Protein AF-A0A8H9W8J0-F1 (afdb_monomer_lite)

Foldseek 3Di:
DVVVVVVVVVVVVVVVVVVPCPPVNVVVVVVVVVVVVVVVVVVVVVVVVVVVVVVVVVVVVVVVVVVVVVVVVVVVVVVVVVVVVVVVVVVVVVVVVVVVVVVVCVVVVVVVVVVVVVVVVVVVVVVVVVVVVVVCVVDDDDPVVPVVVVVVVVVVVVVVVVVVVVVVVVVVVVVVVVVVVVVVVVVVVVVVVVVVVVVVVVVVVVVVVVVVVVVVVVVVVVVVVVVVVVVVVVVVVVVDDDDDPDDDPVVVVVVVVVVVVVVVQVQLLVLLCVVQVNPPQWFKDQAAPPDFQVLLQVQLVVPPCQSVVQCVQFVNPDRVPDDGRDIGIHGRDGWAFADFAPGFQALVFFAAFFQDDDPNDTQLETKGFHQFTFTWGGTWAFFQADDDQKTWGDHGQQKIKIKHQFPFADDHGGHTHHRGHGGGTHHRMITIWIDHNNHTDYPVSSFWAWPFKAKEAEDELVPLPDDPPDPCRQAAPLRDRADAQAEKAAACVSPPFQWKKAWCVCCRPSSNRIYGHHHHDPPHYDRYMYGYHHDPVVSVVCGIDMTIMITGDD

Secondary structure (DSSP, 8-state):
-HHHHHHHHHHHHHHHHHTTS-HHHHHHHHHHHHHHHHHHHHHHHHHHHHHHHHHHHHHHHHHHHHHHHHHHHHHHHHHHHHHHHHHHHHHHHHHHHHHHHHHHHHHHHHHHHHHHHHHHHHHHHHHHHHHHHHHHTTSS-STHHHHHHHHHHHHHHHHHHHHHHHHHHHHHHHHHHHHHHHHHHHHHHHHHHHHHHHHHHHHHHHHHHHHHHHHHHHHHHHHHHHHHHHHHHHHHHTT--S----SSHHHHHHHHHHHHHHHHHHHHHHHHHHHTT--SSEEEEE--TT--HHHHHHHTT--TTHHHHHHHHHT-S-GGG--TT-EEEEE-S---PPPSBSSS--TTTEEE-TT-EETTEE-SEEEEE-TT-EEE-SS-EEEEEEETTEEEEEEETTEEEEEEEEEEE---TT-EE-TT-EEEEEEEEEEEEEEETTEEE-GGGGTEEEEEEEEEEEE-TTTS---TTSTTTT--TTSSPP-TTTEEEE-TTTS-TT-EEE-GGGTTSTTTTEEEEEE--TT--SSEEEEE-S-HHHHHHH-EEEEEEEEE--

Sequence (554 aa):
MAGIKKILMFSLILIFLAACVSPELEEKLNNLENQIRQLNTQIDSIEKKMLDLENKMKAQESSQEELEALKRDVRYLKEDLSSLQEEFSSKMSDLENSYYSISMKLPAVEKAASIFSEIEDMKSKISELERKVSIVSLGSSPEVSEDLKHILLDLEERVSTLEKNVSVVDRIEERLESTEKLLSKVALRVLSQSEAETKVVNVSNDELESRISDIEKKLSYLETNQKALEQIVQNLKDQMPSSYANTDFESYSQQLKKYLDEFRRLVRSYEIARILGIEEGYVFVRVERGDTLAKISDAFNLGPDGVEKIMKLNGIDDPRKLIAGRIIKVPVTNLSASFPVGEKPDPKVIVSGFGLKTDGTFSTGVEVESDGQKVKAALPGRVKSVSSGTVVVYHGNDVETVYRNLAVVSVNAGDWVSAGDTIGYGGKNVVFELYVEGEPKDPMLLFFSNMGEFEISFYTEWEDGKLPEHPAFRLTKSGKIPEDWKTAAADTTIFPLGSVLYIPELRDTPSGGVFVVEDIGGVITGRKIDIYLDSIREALQNRKIVSRVFVWRD

Radius of gyration: 41.24 Å; chains: 1; bounding box: 67×149×127 Å

pLDDT: mean 70.35, std 18.91, range [39.41, 98.69]

Structure (mmCIF, N/CA/C/O backbone):
data_AF-A0A8H9W8J0-F1
#
_entry.id   AF-A0A8H9W8J0-F1
#
loop_
_atom_site.group_PDB
_atom_site.id
_atom_site.type_symbol
_atom_site.label_atom_id
_atom_site.label_alt_id
_atom_site.label_comp_id
_atom_site.label_asym_id
_atom_site.label_entity_id
_atom_site.label_seq_id
_atom_site.pdbx_PDB_ins_code
_atom_site.Cartn_x
_atom_site.Cartn_y
_atom_site.Cartn_z
_atom_site.occupancy
_atom_site.B_iso_or_equiv
_atom_site.auth_seq_id
_atom_site.auth_comp_id
_atom_site.auth_asym_id
_atom_site.auth_atom_id
_atom_site.pdbx_PDB_model_num
ATOM 1 N N . MET A 1 1 ? 22.970 -75.177 63.884 1.00 50.00 1 MET A N 1
ATOM 2 C CA . MET A 1 1 ? 23.525 -74.210 64.866 1.00 50.00 1 MET A CA 1
ATOM 3 C C . MET A 1 1 ? 24.801 -73.467 64.420 1.00 50.00 1 MET A C 1
ATOM 5 O O . MET A 1 1 ? 25.179 -72.524 65.102 1.00 50.00 1 MET A O 1
ATOM 9 N N . ALA A 1 2 ? 25.449 -73.800 63.290 1.00 50.88 2 ALA A N 1
ATOM 10 C CA . ALA A 1 2 ? 26.665 -73.098 62.835 1.00 50.88 2 ALA A CA 1
ATOM 11 C C . ALA A 1 2 ? 26.407 -71.804 62.023 1.00 50.88 2 ALA A C 1
ATOM 13 O O . ALA A 1 2 ? 27.209 -70.877 62.085 1.00 50.88 2 ALA A O 1
ATOM 14 N N . GLY A 1 3 ? 25.280 -71.699 61.305 1.00 51.59 3 GLY A N 1
ATOM 15 C CA . GLY A 1 3 ? 24.946 -70.509 60.499 1.00 51.59 3 GLY A CA 1
ATOM 16 C C . GLY A 1 3 ? 24.544 -69.283 61.328 1.00 51.59 3 GLY A C 1
ATOM 17 O O . GLY A 1 3 ? 24.982 -68.174 61.044 1.00 51.59 3 GLY A O 1
ATOM 18 N N . ILE A 1 4 ? 23.800 -69.494 62.418 1.00 52.91 4 ILE A N 1
ATOM 19 C CA . ILE A 1 4 ? 23.332 -68.409 63.300 1.00 52.91 4 ILE A CA 1
ATOM 20 C C . ILE A 1 4 ? 24.512 -67.738 64.019 1.00 52.91 4 ILE A C 1
ATOM 22 O O . ILE A 1 4 ? 24.533 -66.520 64.152 1.00 52.91 4 ILE A O 1
ATOM 26 N N . LYS A 1 5 ? 25.555 -68.499 64.391 1.00 53.66 5 LYS A N 1
ATOM 27 C CA . LYS A 1 5 ? 26.774 -67.925 64.983 1.00 53.66 5 LYS A CA 1
ATOM 28 C C . LYS A 1 5 ? 27.569 -67.060 63.999 1.00 53.66 5 LYS A C 1
ATOM 30 O O . LYS A 1 5 ? 28.115 -66.052 64.426 1.00 53.66 5 LYS A O 1
ATOM 35 N N . LYS A 1 6 ? 27.613 -67.404 62.704 1.00 55.62 6 LYS A N 1
ATOM 36 C CA . LYS A 1 6 ? 28.305 -66.587 61.687 1.00 55.62 6 LYS A CA 1
ATOM 37 C C . LYS A 1 6 ? 27.581 -65.271 61.408 1.00 55.62 6 LYS A C 1
ATOM 39 O O . LYS A 1 6 ? 28.240 -64.245 61.304 1.00 55.62 6 LYS A O 1
ATOM 44 N N . ILE A 1 7 ? 26.250 -65.294 61.348 1.00 61.09 7 ILE A N 1
ATOM 45 C CA . ILE A 1 7 ? 25.438 -64.086 61.138 1.00 61.09 7 ILE A CA 1
ATOM 46 C C . ILE A 1 7 ? 25.559 -63.146 62.341 1.00 61.09 7 ILE A C 1
ATOM 48 O O . ILE A 1 7 ? 25.782 -61.955 62.151 1.00 61.09 7 ILE A O 1
ATOM 52 N N . LEU A 1 8 ? 25.519 -63.686 63.565 1.00 59.97 8 LEU A N 1
ATOM 53 C CA . LEU A 1 8 ? 25.688 -62.882 64.777 1.00 59.97 8 LEU A CA 1
ATOM 54 C C . LEU A 1 8 ? 27.095 -62.268 64.880 1.00 59.97 8 LEU A C 1
ATOM 56 O O . LEU A 1 8 ? 27.247 -61.146 65.353 1.00 59.97 8 LEU A O 1
ATOM 60 N N . MET A 1 9 ? 28.127 -62.986 64.419 1.00 61.81 9 MET A N 1
ATOM 61 C CA . MET A 1 9 ? 29.493 -62.456 64.379 1.00 61.81 9 MET A CA 1
ATOM 62 C C . MET A 1 9 ? 29.638 -61.349 63.331 1.00 61.81 9 MET A C 1
ATOM 64 O O . MET A 1 9 ? 30.288 -60.347 63.598 1.00 61.81 9 MET A O 1
ATOM 68 N N . PHE A 1 10 ? 29.002 -61.499 62.166 1.00 60.75 10 PHE A N 1
ATOM 69 C CA . PHE A 1 10 ? 29.046 -60.499 61.098 1.00 60.75 10 PHE A CA 1
ATOM 70 C C . PHE A 1 10 ? 28.285 -59.222 61.477 1.00 60.75 10 PHE A C 1
ATOM 72 O O . PHE A 1 10 ? 28.776 -58.124 61.231 1.00 60.75 10 PHE A O 1
ATOM 79 N N . SER A 1 11 ? 27.137 -59.349 62.155 1.00 56.44 11 SER A N 1
ATOM 80 C CA . SER A 1 11 ? 26.425 -58.196 62.715 1.00 56.44 11 SER A CA 1
ATOM 81 C C . SER A 1 11 ? 27.225 -57.521 63.824 1.00 56.44 11 SER A C 1
ATOM 83 O O . SER A 1 11 ? 27.252 -56.298 63.882 1.00 56.44 11 SER A O 1
ATOM 85 N N . LEU A 1 12 ? 27.930 -58.287 64.669 1.00 54.56 12 LEU A N 1
ATOM 86 C CA . LEU A 1 12 ? 28.811 -57.703 65.681 1.00 54.56 12 LEU A CA 1
ATOM 87 C C . LEU A 1 12 ? 29.978 -56.945 65.047 1.00 54.56 12 LEU A C 1
ATOM 89 O O . LEU A 1 12 ? 30.313 -55.878 65.534 1.00 54.56 12 LEU A O 1
ATOM 93 N N . ILE A 1 13 ? 30.569 -57.465 63.966 1.00 59.34 13 ILE A N 1
ATOM 94 C CA . ILE A 1 13 ? 31.662 -56.808 63.235 1.00 59.34 13 ILE A CA 1
ATOM 95 C C . ILE A 1 13 ? 31.173 -55.521 62.564 1.00 59.34 13 ILE A C 1
ATOM 97 O O . ILE A 1 13 ? 31.874 -54.518 62.627 1.00 59.34 13 ILE A O 1
ATOM 101 N N . LEU A 1 14 ? 29.963 -55.505 61.989 1.00 56.03 14 LEU A N 1
ATOM 102 C CA . LEU A 1 14 ? 29.364 -54.280 61.444 1.00 56.03 14 LEU A CA 1
ATOM 103 C C . LEU A 1 14 ? 29.072 -53.242 62.537 1.00 56.03 14 LEU A C 1
ATOM 105 O O . LEU A 1 14 ? 29.322 -52.060 62.333 1.00 56.03 14 LEU A O 1
ATOM 109 N N . ILE A 1 15 ? 28.581 -53.680 63.701 1.00 56.94 15 ILE A N 1
ATOM 110 C CA . ILE A 1 15 ? 28.337 -52.807 64.859 1.00 56.94 15 ILE A CA 1
ATOM 111 C C . ILE A 1 15 ? 29.663 -52.289 65.431 1.00 56.94 15 ILE A C 1
ATOM 113 O O . ILE A 1 15 ? 29.742 -51.128 65.814 1.00 56.94 15 ILE A O 1
ATOM 117 N N . PHE A 1 16 ? 30.723 -53.103 65.436 1.00 51.31 16 PHE A N 1
ATOM 118 C CA . PHE A 1 16 ? 32.061 -52.683 65.860 1.00 51.31 16 PHE A CA 1
ATOM 119 C C . PHE A 1 16 ? 32.705 -51.717 64.858 1.00 51.31 16 PHE A C 1
ATOM 121 O O . PHE A 1 16 ? 33.354 -50.767 65.269 1.00 51.31 16 PHE A O 1
ATOM 128 N N . LEU A 1 17 ? 32.487 -51.914 63.553 1.00 54.41 17 LEU A N 1
ATOM 129 C CA . LEU A 1 17 ? 32.922 -50.989 62.501 1.00 54.41 17 LEU A CA 1
ATOM 130 C C . LEU A 1 17 ? 32.168 -49.653 62.572 1.00 54.41 17 LEU A C 1
ATOM 132 O O . LEU A 1 17 ? 32.795 -48.609 62.432 1.00 54.41 17 LEU A O 1
ATOM 136 N N . ALA A 1 18 ? 30.862 -49.676 62.859 1.00 53.06 18 ALA A N 1
ATOM 137 C CA . ALA A 1 18 ? 30.062 -48.474 63.099 1.00 53.06 18 ALA A CA 1
ATOM 138 C C . ALA A 1 18 ? 30.461 -47.757 64.404 1.00 53.06 18 ALA A C 1
ATOM 140 O O . ALA A 1 18 ? 30.514 -46.535 64.438 1.00 53.06 18 ALA A O 1
ATOM 141 N N . ALA A 1 19 ? 30.820 -48.506 65.453 1.00 51.44 19 ALA A N 1
ATOM 142 C CA . ALA A 1 19 ? 31.339 -47.966 66.713 1.00 51.44 19 ALA A CA 1
ATOM 143 C C . ALA A 1 19 ? 32.815 -47.513 66.640 1.00 51.44 19 ALA A C 1
ATOM 145 O O . ALA A 1 19 ? 33.309 -46.889 67.577 1.00 51.44 19 ALA A O 1
ATOM 146 N N . CYS A 1 20 ? 33.520 -47.824 65.546 1.00 51.38 20 CYS A N 1
ATOM 147 C CA . CYS A 1 20 ? 34.894 -47.390 65.274 1.00 51.38 20 CYS A CA 1
ATOM 148 C C . CYS A 1 20 ? 34.980 -46.189 64.323 1.00 51.38 20 CYS A C 1
ATOM 150 O O . CYS A 1 20 ? 36.092 -45.757 64.011 1.00 51.38 20 CYS A O 1
ATOM 152 N N . VAL A 1 21 ? 33.852 -45.620 63.882 1.00 56.12 21 VAL A N 1
ATOM 153 C CA . VAL A 1 21 ? 33.872 -44.268 63.316 1.00 56.12 21 VAL A CA 1
ATOM 154 C C . VAL A 1 21 ? 34.208 -43.346 64.480 1.00 56.12 21 VAL A C 1
ATOM 156 O O . VAL A 1 21 ? 33.401 -43.155 65.387 1.00 56.12 21 VAL A O 1
ATOM 159 N N . SER A 1 22 ? 35.451 -42.864 64.535 1.00 62.12 22 SER A N 1
ATOM 160 C CA . SER A 1 22 ? 35.840 -41.948 65.599 1.00 62.12 22 SER A CA 1
ATOM 161 C C . SER A 1 22 ? 34.926 -40.717 65.539 1.00 62.12 22 SER A C 1
ATOM 163 O O . SER A 1 22 ? 34.589 -40.278 64.436 1.00 62.12 22 SER A O 1
ATOM 165 N N . PRO A 1 23 ? 34.544 -40.123 66.683 1.00 66.69 23 PRO A N 1
ATOM 166 C CA . PRO A 1 23 ? 33.751 -38.889 66.704 1.00 66.69 23 PRO A CA 1
ATOM 167 C C . PRO A 1 23 ? 34.354 -37.791 65.813 1.00 66.69 23 PRO A C 1
ATOM 169 O O . PRO A 1 23 ? 33.646 -37.013 65.187 1.00 66.69 23 PRO A O 1
ATOM 172 N N . GLU A 1 24 ? 35.683 -37.800 65.683 1.00 66.31 24 GLU A N 1
ATOM 173 C CA . GLU A 1 24 ? 36.452 -36.915 64.812 1.00 66.31 24 GLU A CA 1
ATOM 174 C C . GLU A 1 24 ? 36.220 -37.165 63.306 1.00 66.31 24 GLU A C 1
ATOM 176 O O . GLU A 1 24 ? 36.271 -36.234 62.503 1.00 66.31 24 GLU A O 1
ATOM 181 N N . LEU A 1 25 ? 35.974 -38.413 62.892 1.00 63.12 25 LEU A N 1
ATOM 182 C CA . LEU A 1 25 ? 35.656 -38.759 61.504 1.00 63.12 25 LEU A CA 1
ATOM 183 C C . LEU A 1 25 ? 34.214 -38.363 61.151 1.00 63.12 25 LEU A C 1
ATOM 185 O O . LEU A 1 25 ? 33.966 -37.885 60.048 1.00 63.12 25 LEU A O 1
ATOM 189 N N . GLU A 1 26 ? 33.283 -38.528 62.093 1.00 69.75 26 GLU A N 1
ATOM 190 C CA . GLU A 1 26 ? 31.877 -38.133 61.945 1.00 69.75 26 GLU A CA 1
ATOM 191 C C . GLU A 1 26 ? 31.725 -36.604 61.894 1.00 69.75 26 GLU A C 1
ATOM 193 O O . GLU A 1 26 ? 31.009 -36.069 61.048 1.00 69.75 26 GLU A O 1
ATOM 198 N N . GLU A 1 27 ? 32.488 -35.879 62.716 1.00 71.19 27 GLU A N 1
ATOM 199 C CA . GLU A 1 27 ? 32.577 -34.418 62.660 1.00 71.19 27 GLU A CA 1
ATOM 200 C C . GLU A 1 27 ? 33.162 -33.929 61.323 1.00 71.19 27 GLU A C 1
ATOM 202 O O . GLU A 1 27 ? 32.613 -33.015 60.702 1.00 71.19 27 GLU A O 1
ATOM 207 N N . LYS A 1 28 ? 34.226 -34.575 60.821 1.00 69.56 28 LYS A N 1
ATOM 208 C CA . LYS A 1 28 ? 34.797 -34.274 59.495 1.00 69.56 28 LYS A CA 1
ATOM 209 C C . LYS A 1 28 ? 33.807 -34.555 58.363 1.00 69.56 28 LYS A C 1
ATOM 211 O O . LYS A 1 28 ? 33.748 -33.765 57.422 1.00 69.56 28 LYS A O 1
ATOM 216 N N . LEU A 1 29 ? 33.016 -35.626 58.456 1.00 65.62 29 LEU A N 1
ATOM 217 C CA . LEU A 1 29 ? 31.998 -35.971 57.459 1.00 65.62 29 LEU A CA 1
ATOM 218 C C . LEU A 1 29 ? 30.854 -34.948 57.442 1.00 65.62 29 LEU A C 1
ATOM 220 O O . LEU A 1 29 ? 30.489 -34.463 56.374 1.00 65.62 29 LEU A O 1
ATOM 224 N N . ASN A 1 30 ? 30.353 -34.552 58.614 1.00 67.94 30 ASN A N 1
ATOM 225 C CA . ASN A 1 30 ? 29.311 -33.529 58.735 1.00 67.94 30 ASN A CA 1
ATOM 226 C C . ASN A 1 30 ? 29.793 -32.156 58.243 1.00 67.94 30 ASN A C 1
ATOM 228 O O . ASN A 1 30 ? 29.046 -31.424 57.590 1.00 67.94 30 ASN A O 1
ATOM 232 N N . ASN A 1 31 ? 31.051 -31.797 58.518 1.00 73.06 31 ASN A N 1
ATOM 233 C CA . ASN A 1 31 ? 31.638 -30.561 58.004 1.00 73.06 31 ASN A CA 1
ATOM 234 C C . ASN A 1 31 ? 31.766 -30.599 56.470 1.00 73.06 31 ASN A C 1
ATOM 236 O O . ASN A 1 31 ? 31.402 -29.637 55.794 1.00 73.06 31 ASN A O 1
ATOM 240 N N . LEU A 1 32 ? 32.191 -31.737 55.913 1.00 64.31 32 LEU A N 1
ATOM 241 C CA . LEU A 1 32 ? 32.268 -31.941 54.468 1.00 64.31 32 LEU A CA 1
ATOM 242 C C . LEU A 1 32 ? 30.883 -31.868 53.804 1.00 64.31 32 LEU A C 1
ATOM 244 O O . LEU A 1 32 ? 30.737 -31.232 52.765 1.00 64.31 32 LEU A O 1
ATOM 248 N N . GLU A 1 33 ? 29.849 -32.455 54.410 1.00 66.19 33 GLU A N 1
ATOM 249 C CA . GLU A 1 33 ? 28.481 -32.394 53.883 1.00 66.19 33 GLU A CA 1
ATOM 250 C C . GLU A 1 33 ? 27.938 -30.955 53.879 1.00 66.19 33 GLU A C 1
ATOM 252 O O . GLU A 1 33 ? 27.323 -30.516 52.903 1.00 66.19 33 GLU A O 1
ATOM 257 N N . ASN A 1 34 ? 28.231 -30.179 54.925 1.00 69.38 34 ASN A N 1
ATOM 258 C CA . ASN A 1 34 ? 27.880 -28.760 54.978 1.00 69.38 34 ASN A CA 1
ATOM 259 C C . ASN A 1 34 ? 28.624 -27.938 53.916 1.00 69.38 34 ASN A C 1
ATOM 261 O O . ASN A 1 34 ? 28.011 -27.083 53.273 1.00 69.38 34 ASN A O 1
ATOM 265 N N . GLN A 1 35 ? 29.908 -28.222 53.678 1.00 77.44 35 GLN A N 1
ATOM 266 C CA . GLN A 1 35 ? 30.677 -27.593 52.600 1.00 77.44 35 GLN A CA 1
ATOM 267 C C . GLN A 1 35 ? 30.109 -27.938 51.218 1.00 77.44 35 GLN A C 1
ATOM 269 O O . GLN A 1 35 ? 29.963 -27.049 50.384 1.00 77.44 35 GLN A O 1
ATOM 274 N N . ILE A 1 36 ? 29.713 -29.193 50.986 1.00 65.31 36 ILE A N 1
ATOM 275 C CA . ILE A 1 36 ? 29.076 -29.622 49.731 1.00 65.31 36 ILE A CA 1
ATOM 276 C C . ILE A 1 36 ? 27.742 -28.893 49.521 1.00 65.31 36 ILE A C 1
ATOM 278 O O . ILE A 1 36 ? 27.473 -28.404 48.426 1.00 65.31 36 ILE A O 1
ATOM 282 N N . ARG A 1 37 ? 26.917 -28.740 50.565 1.00 67.88 37 ARG A N 1
ATOM 283 C CA . ARG A 1 37 ? 25.659 -27.974 50.470 1.00 67.88 37 ARG A CA 1
ATOM 284 C C . ARG A 1 37 ? 25.898 -26.493 50.170 1.00 67.88 37 ARG A C 1
ATOM 286 O O . ARG A 1 37 ? 25.166 -25.902 49.376 1.00 67.88 37 ARG A O 1
ATOM 293 N N . GLN A 1 38 ? 26.923 -25.888 50.768 1.00 71.06 38 GLN A N 1
ATOM 294 C CA . GLN A 1 38 ? 27.305 -24.507 50.460 1.00 71.06 38 GLN A CA 1
ATOM 295 C C . GLN A 1 38 ? 27.812 -24.365 49.021 1.00 71.06 38 GLN A C 1
ATOM 297 O O . GLN A 1 38 ? 27.429 -23.421 48.337 1.00 71.06 38 GLN A O 1
ATOM 302 N N . LEU A 1 39 ? 28.602 -25.322 48.534 1.00 66.06 39 LEU A N 1
ATOM 303 C CA . LEU A 1 39 ? 29.074 -25.333 47.151 1.00 66.06 39 LEU A CA 1
ATOM 304 C C . LEU A 1 39 ? 27.918 -25.481 46.158 1.00 66.06 39 LEU A C 1
ATOM 306 O O . LEU A 1 39 ? 27.866 -24.732 45.190 1.00 66.06 39 LEU A O 1
ATOM 310 N N . ASN A 1 40 ? 26.945 -26.354 46.426 1.00 62.03 40 ASN A N 1
ATOM 311 C CA . ASN A 1 40 ? 25.783 -26.519 45.547 1.00 62.03 40 ASN A CA 1
ATOM 312 C C . ASN A 1 40 ? 24.938 -25.241 45.457 1.00 62.03 40 ASN A C 1
ATOM 314 O O . ASN A 1 40 ? 24.585 -24.814 44.365 1.00 62.03 40 ASN A O 1
ATOM 318 N N . THR A 1 41 ? 24.698 -24.552 46.578 1.00 73.50 41 THR A N 1
ATOM 319 C CA . THR A 1 41 ? 23.959 -23.272 46.541 1.00 73.50 41 THR A CA 1
ATOM 320 C C . THR A 1 41 ? 24.734 -22.158 45.827 1.00 73.50 41 THR A C 1
ATOM 322 O O . THR A 1 41 ? 24.133 -21.269 45.219 1.00 73.50 41 THR A O 1
ATOM 325 N N . GLN A 1 42 ? 26.069 -22.197 45.862 1.00 77.75 42 GLN A N 1
ATOM 326 C CA . GLN A 1 42 ? 26.909 -21.302 45.066 1.00 77.75 42 GLN A CA 1
ATOM 327 C C . GLN A 1 42 ? 26.854 -21.639 43.572 1.00 77.75 42 GLN A C 1
ATOM 329 O O . GLN A 1 42 ? 26.773 -20.713 42.768 1.00 77.75 42 GLN A O 1
ATOM 334 N N . ILE A 1 43 ? 26.847 -22.924 43.207 1.00 69.94 43 ILE A N 1
ATOM 335 C CA . ILE A 1 43 ? 26.710 -23.388 41.819 1.00 69.94 43 ILE A CA 1
ATOM 336 C C . ILE A 1 43 ? 25.372 -22.924 41.236 1.00 69.94 43 ILE A C 1
ATOM 338 O O . ILE A 1 43 ? 25.384 -22.235 40.220 1.00 69.94 43 ILE A O 1
ATOM 342 N N . ASP A 1 44 ? 24.254 -23.141 41.933 1.00 68.19 44 ASP A N 1
ATOM 343 C CA . ASP A 1 44 ? 22.924 -22.697 41.481 1.00 68.19 44 ASP A CA 1
ATOM 344 C C . ASP A 1 44 ? 22.867 -21.170 41.252 1.00 68.19 44 ASP A C 1
ATOM 346 O O . ASP A 1 44 ? 22.255 -20.658 40.309 1.00 68.19 44 ASP A O 1
ATOM 350 N N . SER A 1 45 ? 23.538 -20.404 42.120 1.00 70.56 45 SER A N 1
ATOM 351 C CA . SER A 1 45 ? 23.642 -18.944 42.006 1.00 70.56 45 SER A CA 1
ATOM 352 C C . SER A 1 45 ? 24.495 -18.511 40.809 1.00 70.56 45 SER A C 1
ATOM 354 O O . SER A 1 45 ? 24.179 -17.519 40.145 1.00 70.56 45 SER A O 1
ATOM 356 N N . ILE A 1 46 ? 25.570 -19.247 40.518 1.00 68.19 46 ILE A N 1
ATOM 357 C CA . ILE A 1 46 ? 26.446 -19.004 39.368 1.00 68.19 46 ILE A CA 1
ATOM 358 C C . ILE A 1 46 ? 25.727 -19.355 38.066 1.00 68.19 46 ILE A C 1
ATOM 360 O O . ILE A 1 46 ? 25.756 -18.548 37.141 1.00 68.19 46 ILE A O 1
ATOM 364 N N . GLU A 1 47 ? 25.022 -20.483 38.003 1.00 66.06 47 GLU A N 1
ATOM 365 C CA . GLU A 1 47 ? 24.235 -20.887 36.832 1.00 66.06 47 GLU A CA 1
ATOM 366 C C . GLU A 1 47 ? 23.167 -19.846 36.491 1.00 66.06 47 GLU A C 1
ATOM 368 O O . GLU A 1 47 ? 23.059 -19.406 35.345 1.00 66.06 47 GLU A O 1
ATOM 373 N N . LYS A 1 48 ? 22.452 -19.337 37.503 1.00 70.75 48 LYS A N 1
ATOM 374 C CA . LYS A 1 48 ? 21.472 -18.262 37.311 1.00 70.75 48 LYS A CA 1
ATOM 375 C C . LYS A 1 48 ? 22.105 -16.968 36.787 1.00 70.75 48 LYS A C 1
ATOM 377 O O . LYS A 1 48 ? 21.499 -16.276 35.972 1.00 70.75 48 LYS A O 1
ATOM 382 N N . LYS A 1 49 ? 23.317 -16.627 37.240 1.00 74.38 49 LYS A N 1
ATOM 383 C CA . LYS A 1 49 ? 24.060 -15.457 36.742 1.00 74.38 49 LYS A CA 1
ATOM 384 C C . LYS A 1 49 ? 24.591 -15.663 35.326 1.00 74.38 49 LYS A C 1
ATOM 386 O O . LYS A 1 49 ? 24.595 -14.701 34.565 1.00 74.38 49 LYS A O 1
ATOM 391 N N . MET A 1 50 ? 25.013 -16.877 34.968 1.00 62.62 50 MET A N 1
ATOM 392 C CA . MET A 1 50 ? 25.432 -17.198 33.602 1.00 62.62 50 MET A CA 1
ATOM 393 C C . MET A 1 50 ? 24.268 -17.077 32.624 1.00 62.62 50 MET A C 1
ATOM 395 O O . MET A 1 50 ? 24.425 -16.441 31.590 1.00 62.62 50 MET A O 1
ATOM 399 N N . LEU A 1 51 ? 23.087 -17.578 32.992 1.00 70.88 51 LEU A N 1
ATOM 400 C CA . LEU A 1 51 ? 21.885 -17.442 32.170 1.00 70.88 51 LEU A CA 1
ATOM 401 C C . LEU A 1 51 ? 21.501 -15.967 31.948 1.00 70.88 51 LEU A C 1
ATOM 403 O O . LEU A 1 51 ? 21.154 -15.561 30.841 1.00 70.88 51 LEU A O 1
ATOM 407 N N . ASP A 1 52 ? 21.595 -15.140 32.993 1.00 66.62 52 ASP A N 1
ATOM 408 C CA . ASP A 1 52 ? 21.299 -13.705 32.902 1.00 66.62 52 ASP A CA 1
ATOM 409 C C . ASP A 1 52 ? 22.337 -12.944 32.051 1.00 66.62 52 ASP A C 1
ATOM 411 O O . ASP A 1 52 ? 21.991 -12.022 31.312 1.00 66.62 52 ASP A O 1
ATOM 415 N N . LEU A 1 53 ? 23.610 -13.353 32.115 1.00 62.38 53 LEU A N 1
ATOM 416 C CA . LEU A 1 53 ? 24.687 -12.825 31.272 1.00 62.38 53 LEU A CA 1
ATOM 417 C C . LEU A 1 53 ? 24.520 -13.224 29.804 1.00 62.38 53 LEU A C 1
ATOM 419 O O . LEU A 1 53 ? 24.704 -12.384 28.929 1.00 62.38 53 LEU A O 1
ATOM 423 N N . GLU A 1 54 ? 24.127 -14.464 29.530 1.00 61.88 54 GLU A N 1
ATOM 424 C CA . GLU A 1 54 ? 23.916 -14.951 28.167 1.00 61.88 54 GLU A CA 1
ATOM 425 C C . GLU A 1 54 ? 22.748 -14.221 27.484 1.00 61.88 54 GLU A C 1
ATOM 427 O O . GLU A 1 54 ? 22.859 -13.794 26.334 1.00 61.88 54 GLU A O 1
ATOM 432 N N . ASN A 1 55 ? 21.658 -13.979 28.219 1.00 61.00 55 ASN A N 1
ATOM 433 C CA . ASN A 1 55 ? 20.534 -13.177 27.730 1.00 61.00 55 ASN A CA 1
ATOM 434 C C . ASN A 1 55 ? 20.942 -11.722 27.446 1.00 61.00 55 ASN A C 1
ATOM 436 O O . ASN A 1 55 ? 20.516 -11.142 26.446 1.00 61.00 55 ASN A O 1
ATOM 440 N N . LYS A 1 56 ? 21.802 -11.134 28.288 1.00 62.09 56 LYS A N 1
ATOM 441 C CA . LYS A 1 56 ? 22.343 -9.782 28.074 1.00 62.09 56 LYS A CA 1
ATOM 442 C C . LYS A 1 56 ? 23.294 -9.712 26.878 1.00 62.09 56 LYS A C 1
ATOM 444 O O . LYS A 1 56 ? 23.238 -8.734 26.142 1.00 62.09 56 LYS A O 1
ATOM 449 N N . MET A 1 57 ? 24.109 -10.744 26.643 1.00 57.09 57 MET A N 1
ATOM 450 C CA . MET A 1 57 ? 24.986 -10.823 25.469 1.00 57.09 57 MET A CA 1
ATOM 451 C C . MET A 1 57 ? 24.191 -10.893 24.162 1.00 57.09 57 MET A C 1
ATOM 453 O O . MET A 1 57 ? 24.486 -10.142 23.238 1.00 57.09 57 MET A O 1
ATOM 457 N N . LYS A 1 58 ? 23.133 -11.712 24.112 1.00 59.25 58 LYS A N 1
ATOM 458 C CA . LYS A 1 58 ? 22.259 -11.813 22.928 1.00 59.25 58 LYS A CA 1
ATOM 459 C C . LYS A 1 58 ? 21.537 -10.496 22.626 1.00 59.25 58 LYS A C 1
ATOM 461 O O . LYS A 1 58 ? 21.448 -10.087 21.472 1.00 59.25 58 LYS A O 1
ATOM 466 N N . ALA A 1 59 ? 21.059 -9.795 23.658 1.00 52.62 59 ALA A N 1
ATOM 467 C CA . ALA A 1 59 ? 20.458 -8.469 23.488 1.00 52.62 59 ALA A CA 1
ATOM 468 C C . ALA A 1 59 ? 21.472 -7.429 22.966 1.00 52.62 59 ALA A C 1
ATOM 470 O O . ALA A 1 59 ? 21.121 -6.532 22.197 1.00 52.62 59 ALA A O 1
ATOM 471 N N . GLN A 1 60 ? 22.739 -7.564 23.363 1.00 55.41 60 GLN A N 1
ATOM 472 C CA . GLN A 1 60 ? 23.813 -6.674 22.941 1.00 55.41 60 GLN A CA 1
ATOM 473 C C . GLN A 1 60 ? 24.257 -6.922 21.489 1.00 55.41 60 GLN A C 1
ATOM 475 O O . GLN A 1 60 ? 24.474 -5.948 20.776 1.00 55.41 60 GLN A O 1
ATOM 480 N N . GLU A 1 61 ? 24.312 -8.173 21.017 1.00 54.12 61 GLU A N 1
ATOM 481 C CA . GLU A 1 61 ? 24.557 -8.497 19.596 1.00 54.12 61 GLU A CA 1
ATOM 482 C C . GLU A 1 61 ? 23.486 -7.889 18.679 1.00 54.12 61 GLU A C 1
ATOM 484 O O . GLU A 1 61 ? 23.820 -7.232 17.695 1.00 54.12 61 GLU A O 1
ATOM 489 N N . SER A 1 62 ? 22.207 -8.001 19.055 1.00 48.81 62 SER A N 1
ATOM 490 C CA . SER A 1 62 ? 21.102 -7.374 18.310 1.00 48.81 62 SER A CA 1
ATOM 491 C C . SER A 1 62 ? 21.254 -5.852 18.227 1.00 48.81 62 SER A C 1
ATOM 493 O O . SER A 1 62 ? 21.008 -5.250 17.186 1.00 48.81 62 SER A O 1
ATOM 495 N N . SER A 1 63 ? 21.699 -5.221 19.317 1.00 50.41 63 SER A N 1
ATOM 496 C CA . SER A 1 63 ? 21.905 -3.767 19.366 1.00 50.41 63 SER A CA 1
ATOM 497 C C . SER A 1 63 ? 23.114 -3.325 18.522 1.00 50.41 63 SER A C 1
ATOM 499 O O . SER A 1 63 ? 23.145 -2.206 18.009 1.00 50.41 63 SER A O 1
ATOM 501 N N . GLN A 1 64 ? 24.112 -4.200 18.364 1.00 45.81 64 GLN A N 1
ATOM 502 C CA . GLN A 1 64 ? 25.315 -3.972 17.560 1.00 45.81 64 GLN A CA 1
ATOM 503 C C . GLN A 1 64 ? 24.996 -3.979 16.056 1.00 45.81 64 GLN A C 1
ATOM 505 O O . GLN A 1 64 ? 25.494 -3.135 15.308 1.00 45.81 64 GLN A O 1
ATOM 510 N N . GLU A 1 65 ? 24.139 -4.901 15.615 1.00 56.56 65 GLU A N 1
ATOM 511 C CA . GLU A 1 65 ? 23.692 -4.977 14.220 1.00 56.56 65 GLU A CA 1
ATOM 512 C C . GLU A 1 65 ? 22.860 -3.749 13.821 1.00 56.56 65 GLU A C 1
ATOM 514 O O . GLU A 1 65 ? 23.070 -3.177 12.745 1.00 56.56 65 GLU A O 1
ATOM 519 N N . GLU A 1 66 ? 21.977 -3.287 14.712 1.00 54.78 66 GLU A N 1
ATOM 520 C CA . GLU A 1 66 ? 21.176 -2.074 14.508 1.00 54.78 66 GLU A CA 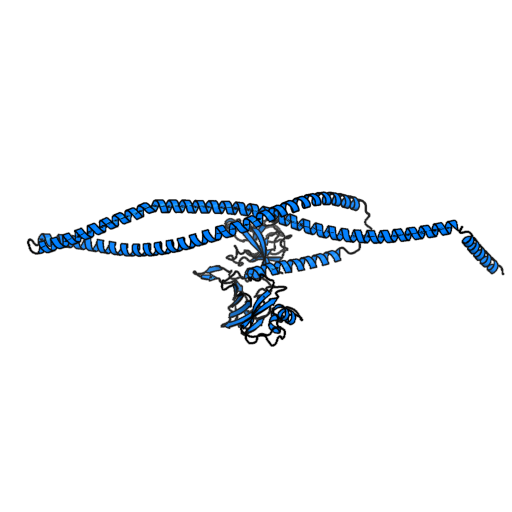1
ATOM 521 C C . GLU A 1 66 ? 22.042 -0.812 14.419 1.00 54.78 66 GLU A C 1
ATOM 523 O O . GLU A 1 66 ? 21.796 0.064 13.587 1.00 54.78 66 GLU A O 1
ATOM 528 N N . LEU A 1 67 ? 23.106 -0.722 15.216 1.00 46.00 67 LEU A N 1
ATOM 529 C CA . LEU A 1 67 ? 24.009 0.421 15.165 1.00 46.00 67 LEU A CA 1
ATOM 530 C C . LEU A 1 67 ? 24.833 0.467 13.874 1.00 46.00 67 LEU A C 1
ATOM 532 O O . LEU A 1 67 ? 25.033 1.542 13.310 1.00 46.00 67 LEU A O 1
ATOM 536 N N . GLU A 1 68 ? 25.320 -0.673 13.385 1.00 57.12 68 GLU A N 1
ATOM 537 C CA . GLU A 1 68 ? 26.046 -0.723 12.111 1.00 57.12 68 GLU A CA 1
ATOM 538 C C . GLU A 1 68 ? 25.128 -0.446 10.914 1.00 57.12 68 GLU A C 1
ATOM 540 O O . GLU A 1 68 ? 25.585 0.049 9.879 1.00 57.12 68 GLU A O 1
ATOM 545 N N . ALA A 1 69 ? 23.827 -0.724 11.033 1.00 54.69 69 ALA A N 1
ATOM 546 C CA . ALA A 1 69 ? 22.830 -0.231 10.088 1.00 54.69 69 ALA A CA 1
ATOM 547 C C . ALA A 1 69 ? 22.690 1.299 10.180 1.00 54.69 69 ALA A C 1
ATOM 549 O O . ALA A 1 69 ? 22.842 1.984 9.169 1.00 54.69 69 ALA A O 1
ATOM 550 N N . LEU A 1 70 ? 22.548 1.847 11.389 1.00 57.31 70 LEU A N 1
ATOM 551 C CA . LEU A 1 70 ? 22.378 3.286 11.600 1.00 57.31 70 LEU A CA 1
ATOM 552 C C . LEU A 1 70 ? 23.608 4.109 11.170 1.00 57.31 70 LEU A C 1
ATOM 554 O O . LEU A 1 70 ? 23.460 5.156 10.546 1.00 57.31 70 LEU A O 1
ATOM 558 N N . LYS A 1 71 ? 24.835 3.630 11.422 1.00 49.22 71 LYS A N 1
ATOM 559 C CA . LYS A 1 71 ? 26.084 4.270 10.952 1.00 49.22 71 LYS A CA 1
ATOM 560 C C . LYS A 1 71 ? 26.159 4.333 9.426 1.00 49.22 71 LYS A C 1
ATOM 562 O O . LYS A 1 71 ? 26.724 5.279 8.872 1.00 49.22 71 LYS A O 1
ATOM 567 N N . ARG A 1 72 ? 25.628 3.317 8.741 1.00 65.31 72 ARG A N 1
ATOM 568 C CA . ARG A 1 72 ? 25.530 3.320 7.279 1.00 65.31 72 ARG A CA 1
ATOM 569 C C . ARG A 1 72 ? 24.486 4.329 6.822 1.00 65.31 72 ARG A C 1
ATOM 571 O O . ARG A 1 72 ? 24.812 5.147 5.972 1.00 65.31 72 ARG A O 1
ATOM 578 N N . ASP A 1 73 ? 23.306 4.344 7.436 1.00 59.38 73 ASP A N 1
ATOM 579 C CA . ASP A 1 73 ? 22.242 5.292 7.088 1.00 59.38 73 ASP A CA 1
ATOM 580 C C . ASP A 1 73 ? 22.669 6.755 7.303 1.00 59.38 73 ASP A C 1
ATOM 582 O O . ASP A 1 73 ? 22.439 7.594 6.437 1.00 59.38 73 ASP A O 1
ATOM 586 N N . VAL A 1 74 ? 23.388 7.067 8.387 1.00 54.09 74 VAL A N 1
ATOM 587 C CA . VAL A 1 74 ? 23.943 8.415 8.626 1.00 54.09 74 VAL A CA 1
ATOM 588 C C . VAL A 1 74 ? 24.973 8.808 7.562 1.00 54.09 74 VAL A C 1
ATOM 590 O O . VAL A 1 74 ? 25.025 9.967 7.149 1.00 54.09 74 VAL A O 1
ATOM 593 N N . ARG A 1 75 ? 25.793 7.862 7.087 1.00 57.34 75 ARG A N 1
ATOM 594 C CA . ARG A 1 75 ? 26.749 8.124 6.000 1.00 57.34 75 ARG A CA 1
ATOM 595 C C . ARG A 1 75 ? 26.026 8.448 4.695 1.00 57.34 75 ARG A C 1
ATOM 597 O O . ARG A 1 75 ? 26.403 9.415 4.044 1.00 57.34 75 ARG A O 1
ATOM 604 N N . TYR A 1 76 ? 24.982 7.691 4.370 1.00 52.12 76 TYR A N 1
ATOM 605 C CA . TYR A 1 76 ? 24.158 7.940 3.189 1.00 52.12 76 TYR A CA 1
ATOM 606 C C . TYR A 1 76 ? 23.450 9.291 3.267 1.00 52.12 76 TYR A C 1
ATOM 608 O O . TYR A 1 76 ? 23.595 10.095 2.359 1.00 52.12 76 TYR A O 1
ATOM 616 N N . LEU A 1 77 ? 22.812 9.610 4.396 1.00 58.28 77 LEU A N 1
ATOM 617 C CA . LEU A 1 77 ? 22.172 10.916 4.594 1.00 58.28 77 LEU A CA 1
ATOM 618 C C . LEU A 1 77 ? 23.153 12.084 4.428 1.00 58.28 77 LEU A C 1
ATOM 620 O O . LEU A 1 77 ? 22.773 13.151 3.954 1.00 58.28 77 LEU A O 1
ATOM 624 N N . LYS A 1 78 ? 24.423 11.897 4.803 1.00 57.62 78 LYS A N 1
ATOM 625 C CA . LYS A 1 78 ? 25.470 12.906 4.611 1.00 57.62 78 LYS A CA 1
ATOM 626 C C . LYS A 1 78 ? 25.862 13.075 3.140 1.00 57.62 78 LYS A C 1
ATOM 628 O O . LYS A 1 78 ? 26.151 14.194 2.719 1.00 57.62 78 LYS A O 1
ATOM 633 N N . GLU A 1 79 ? 25.886 11.989 2.376 1.00 65.25 79 GLU A N 1
ATOM 634 C CA . GLU A 1 79 ? 26.136 12.014 0.931 1.00 65.25 79 GLU A CA 1
ATOM 635 C C . GLU A 1 79 ? 24.945 12.632 0.175 1.00 65.25 79 GLU A C 1
ATOM 637 O O . GLU A 1 79 ? 25.158 13.505 -0.667 1.00 65.25 79 GLU A O 1
ATOM 642 N N . ASP A 1 80 ? 23.708 12.301 0.560 1.00 60.56 80 ASP A N 1
ATOM 643 C CA . ASP A 1 80 ? 22.477 12.893 0.015 1.00 60.56 80 ASP A CA 1
ATOM 644 C C . ASP A 1 80 ? 22.372 14.389 0.307 1.00 60.56 80 ASP A C 1
ATOM 646 O O . ASP A 1 80 ? 22.002 15.178 -0.559 1.00 60.56 80 ASP A O 1
ATOM 650 N N . LEU A 1 81 ? 22.740 14.818 1.517 1.00 56.00 81 LEU A N 1
ATOM 651 C CA . LEU A 1 81 ? 22.772 16.241 1.851 1.00 56.00 81 LEU A CA 1
ATOM 652 C C . LEU A 1 81 ? 23.758 16.997 0.944 1.00 56.00 81 LEU A C 1
ATOM 654 O O . LEU A 1 81 ? 23.470 18.110 0.505 1.00 56.00 81 LEU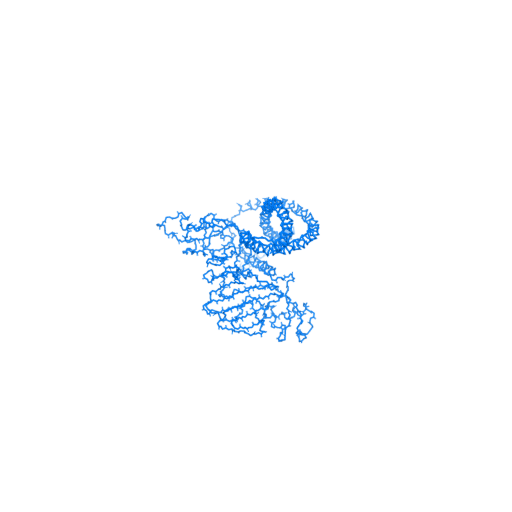 A O 1
ATOM 658 N N . SER A 1 82 ? 24.908 16.384 0.643 1.00 63.38 82 SER A N 1
ATOM 659 C CA . SER A 1 82 ? 25.920 16.966 -0.243 1.00 63.38 82 SER A CA 1
ATOM 660 C C . SER A 1 82 ? 25.428 17.051 -1.688 1.00 63.38 82 SER A C 1
ATOM 662 O O . SER A 1 82 ? 25.623 18.081 -2.333 1.00 63.38 82 SER A O 1
ATOM 664 N N . SER A 1 83 ? 24.767 16.007 -2.195 1.00 63.72 83 SER A N 1
ATOM 665 C CA . SER A 1 83 ? 24.232 16.000 -3.561 1.00 63.72 83 SER A CA 1
ATOM 666 C C . SER A 1 83 ? 23.076 16.994 -3.721 1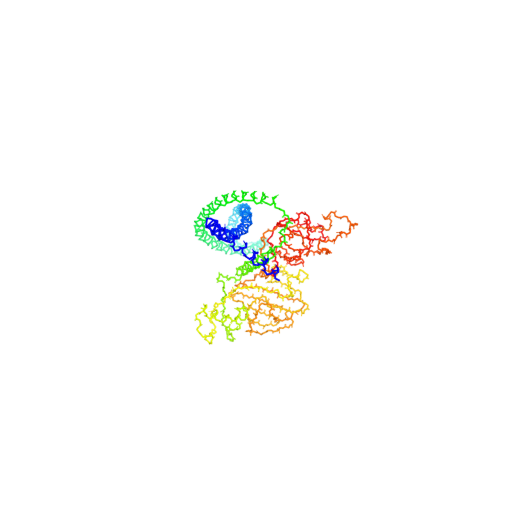.00 63.72 83 SER A C 1
ATOM 668 O O . SER A 1 83 ? 23.041 17.750 -4.692 1.00 63.72 83 SER A O 1
ATOM 670 N N . LEU A 1 84 ? 22.191 17.093 -2.724 1.00 61.62 84 LEU A N 1
ATOM 671 C CA . LEU A 1 84 ? 21.107 18.076 -2.696 1.00 61.62 84 LEU A CA 1
ATOM 672 C C . LEU A 1 84 ? 21.649 19.514 -2.666 1.00 61.62 84 LEU A C 1
ATOM 674 O O . LEU A 1 84 ? 21.090 20.412 -3.297 1.00 61.62 84 LEU A O 1
ATOM 678 N N . GLN A 1 85 ? 22.756 19.743 -1.953 1.00 56.28 85 GLN A N 1
ATOM 679 C CA . GLN A 1 85 ? 23.431 21.039 -1.904 1.00 56.28 85 GLN A CA 1
ATOM 680 C C . GLN A 1 85 ? 24.067 21.409 -3.256 1.00 56.28 85 GLN A C 1
ATOM 682 O O . GLN A 1 85 ? 24.014 22.577 -3.662 1.00 56.28 85 GLN A O 1
ATOM 687 N N . GLU A 1 86 ? 24.623 20.437 -3.983 1.00 62.69 86 GLU A N 1
ATOM 688 C CA . GLU A 1 86 ? 25.115 20.627 -5.354 1.00 62.69 86 GLU A CA 1
ATOM 689 C C . GLU A 1 86 ? 23.970 20.912 -6.338 1.00 62.69 86 GLU A C 1
ATOM 691 O O . GLU A 1 86 ? 24.053 21.867 -7.115 1.00 62.69 86 GLU A O 1
ATOM 696 N N . GLU A 1 87 ? 22.865 20.164 -6.265 1.00 61.44 87 GLU A N 1
ATOM 697 C CA . GLU A 1 87 ? 21.688 20.379 -7.114 1.00 61.44 87 GLU A CA 1
ATOM 698 C C . GLU A 1 87 ? 21.056 21.755 -6.862 1.00 61.44 87 GLU A C 1
ATOM 700 O O . GLU A 1 87 ? 20.722 22.481 -7.802 1.00 61.44 87 GLU A O 1
ATOM 705 N N . PHE A 1 88 ? 20.938 22.154 -5.593 1.00 60.41 88 PHE A N 1
ATOM 706 C CA . PHE A 1 88 ? 20.452 23.479 -5.218 1.00 60.41 88 PHE A CA 1
ATOM 707 C C . PHE A 1 88 ? 21.365 24.585 -5.757 1.00 60.41 88 PHE A C 1
ATOM 709 O O . PHE A 1 88 ? 20.874 25.585 -6.281 1.00 60.41 88 PHE A O 1
ATOM 716 N N . SER A 1 89 ? 22.686 24.390 -5.698 1.00 58.16 89 SER A N 1
ATOM 717 C CA . SER A 1 89 ? 23.661 25.337 -6.253 1.00 58.16 89 SER A CA 1
ATOM 718 C C . SER A 1 89 ? 23.545 25.451 -7.777 1.00 58.16 89 SER A C 1
ATOM 720 O O . SER A 1 89 ? 23.574 26.561 -8.312 1.00 58.16 89 SER A O 1
ATOM 722 N N . SER A 1 90 ? 23.333 24.331 -8.478 1.00 66.31 90 SER A N 1
ATOM 723 C CA . SER A 1 90 ? 23.073 24.318 -9.924 1.00 66.31 90 SER A CA 1
ATOM 724 C C . SER A 1 90 ? 21.788 25.068 -10.268 1.00 66.31 90 SER A C 1
ATOM 726 O O . SER A 1 90 ? 21.803 25.960 -11.111 1.00 66.31 90 SER A O 1
ATOM 728 N N . LYS A 1 91 ? 20.681 24.769 -9.575 1.00 63.56 91 LYS A N 1
ATOM 729 C CA . LYS A 1 91 ? 19.391 25.441 -9.794 1.00 63.56 91 LYS A CA 1
ATOM 730 C C . LYS A 1 91 ? 19.452 26.934 -9.483 1.00 63.56 91 LYS A C 1
ATOM 732 O O . LYS A 1 91 ? 18.825 27.724 -10.185 1.00 63.56 91 LYS A O 1
ATOM 737 N N . MET A 1 92 ? 20.213 27.333 -8.463 1.00 55.94 92 MET A N 1
ATOM 738 C CA . MET A 1 92 ? 20.446 28.745 -8.159 1.00 55.94 92 MET A CA 1
ATOM 739 C C . MET A 1 92 ? 21.228 29.428 -9.288 1.00 55.94 92 MET A C 1
ATOM 741 O O . MET A 1 92 ? 20.861 30.527 -9.697 1.00 55.94 92 MET A O 1
ATOM 745 N N . SER A 1 93 ? 22.238 28.759 -9.853 1.00 57.91 93 SER A N 1
ATOM 746 C CA . SER A 1 93 ? 22.978 29.266 -11.014 1.00 57.91 93 SER A CA 1
ATOM 747 C C . SER A 1 93 ? 22.095 29.384 -12.262 1.00 57.91 93 SER A C 1
ATOM 749 O O . SER A 1 93 ? 22.134 30.402 -12.952 1.00 57.91 93 SER A O 1
ATOM 751 N N . ASP A 1 94 ? 21.232 28.401 -12.529 1.00 63.38 94 ASP A N 1
ATOM 752 C CA . ASP A 1 94 ? 20.270 28.449 -13.638 1.00 63.38 94 ASP A CA 1
ATOM 753 C C . ASP A 1 94 ? 19.257 29.590 -13.473 1.00 63.38 94 ASP A C 1
ATOM 755 O O . ASP A 1 94 ? 18.897 30.269 -14.445 1.00 63.38 94 ASP A O 1
ATOM 759 N N . LEU A 1 95 ? 18.818 29.838 -12.236 1.00 56.50 95 LEU A N 1
ATOM 760 C CA . LEU A 1 95 ? 17.928 30.945 -11.902 1.00 56.50 95 LEU A CA 1
ATOM 761 C C . LEU A 1 95 ? 18.629 32.299 -12.065 1.00 56.50 95 LEU A C 1
ATOM 763 O O . LEU A 1 95 ? 18.035 33.228 -12.612 1.00 56.50 95 LEU A O 1
ATOM 767 N N . GLU A 1 96 ? 19.893 32.405 -11.661 1.00 56.53 96 GLU A N 1
ATOM 768 C CA . GLU A 1 96 ? 20.716 33.605 -11.829 1.00 56.53 96 GLU A CA 1
ATOM 769 C C . GLU A 1 96 ? 20.976 33.904 -13.315 1.00 56.53 96 GLU A C 1
ATOM 771 O O . GLU A 1 96 ? 20.796 35.038 -13.766 1.00 56.53 96 GLU A O 1
ATOM 776 N N . ASN A 1 97 ? 21.273 32.877 -14.116 1.00 59.31 97 ASN A N 1
ATOM 777 C CA . ASN A 1 97 ? 21.402 32.985 -15.572 1.00 59.31 97 ASN A CA 1
ATOM 778 C C . ASN A 1 97 ? 20.081 33.411 -16.230 1.00 59.31 97 ASN A C 1
ATOM 780 O O . ASN A 1 97 ? 20.061 34.263 -17.125 1.00 59.31 97 ASN A O 1
ATOM 784 N N . SER A 1 98 ? 18.959 32.860 -15.762 1.00 54.28 98 SER A N 1
ATOM 785 C CA . SER A 1 98 ? 17.624 33.241 -16.229 1.00 54.28 98 SER A CA 1
ATOM 786 C C . SER A 1 98 ? 17.311 34.697 -15.883 1.00 54.28 98 SER A C 1
ATOM 788 O O . SER A 1 98 ? 16.881 35.446 -16.762 1.00 54.28 98 SER A O 1
ATOM 790 N N . TYR A 1 99 ? 17.608 35.134 -14.657 1.00 60.75 99 TYR A N 1
ATOM 791 C CA . TYR A 1 99 ? 17.491 36.528 -14.228 1.00 60.75 99 TYR A CA 1
ATOM 792 C C . TYR A 1 99 ? 18.351 37.460 -15.089 1.00 60.75 99 TYR A C 1
ATOM 794 O O . TYR A 1 99 ? 17.860 38.483 -15.567 1.00 60.75 99 TYR A O 1
ATOM 802 N N . TYR A 1 100 ? 19.598 37.081 -15.379 1.00 50.56 100 TYR A N 1
ATOM 803 C CA . TYR A 1 100 ? 20.486 37.851 -16.249 1.00 50.56 100 TYR A CA 1
ATOM 804 C C . TYR A 1 100 ? 19.931 37.962 -17.679 1.00 50.56 100 TYR A C 1
ATOM 806 O O . TYR A 1 100 ? 19.968 39.031 -18.288 1.00 50.56 100 TYR A O 1
ATOM 814 N N . SER A 1 101 ? 19.337 36.884 -18.204 1.00 51.91 101 SER A N 1
ATOM 815 C CA . SER A 1 101 ? 18.700 36.878 -19.527 1.00 51.91 101 SER A CA 1
ATOM 816 C C . SER A 1 101 ? 17.451 37.766 -19.598 1.00 51.91 101 SER A C 1
ATOM 818 O O . SER A 1 101 ? 17.205 38.404 -20.623 1.00 51.91 101 SER A O 1
ATOM 820 N N . ILE A 1 102 ? 16.675 37.833 -18.512 1.00 54.94 102 ILE A N 1
ATOM 821 C CA . ILE A 1 102 ? 15.494 38.696 -18.387 1.00 54.94 102 ILE A CA 1
ATOM 822 C C . ILE A 1 102 ? 15.937 40.154 -18.259 1.00 54.94 102 ILE A C 1
ATOM 824 O O . ILE A 1 102 ? 15.445 41.008 -18.993 1.00 54.94 102 ILE A O 1
ATOM 828 N N . SER A 1 103 ? 16.930 40.422 -17.409 1.00 48.91 103 SER A N 1
ATOM 829 C CA . SER A 1 103 ? 17.553 41.738 -17.244 1.00 48.91 103 SER A CA 1
ATOM 830 C C . SER A 1 103 ? 18.104 42.280 -18.567 1.00 48.91 103 SER A C 1
ATOM 832 O O . SER A 1 103 ? 17.852 43.427 -18.911 1.00 48.91 103 SER A O 1
ATOM 834 N N . MET A 1 104 ? 18.747 41.441 -19.389 1.00 48.38 104 MET A N 1
ATOM 835 C CA . MET A 1 104 ? 19.224 41.826 -20.727 1.00 48.38 104 MET A CA 1
ATOM 836 C C . MET A 1 104 ? 18.098 42.112 -21.734 1.00 48.38 104 MET A C 1
ATOM 838 O O . MET A 1 104 ? 18.313 42.834 -22.709 1.00 48.38 104 MET A O 1
ATOM 842 N N . LYS A 1 105 ? 16.896 41.561 -21.525 1.00 52.94 105 LYS A N 1
ATOM 843 C CA . LYS A 1 105 ? 15.717 41.801 -22.376 1.00 52.94 105 LYS A CA 1
ATOM 844 C C . LYS A 1 105 ? 14.896 43.015 -21.931 1.00 52.94 105 LYS A C 1
ATOM 846 O O . LYS A 1 105 ? 14.183 43.580 -22.758 1.00 52.94 105 LYS A O 1
ATOM 851 N N . LEU A 1 106 ? 15.025 43.449 -20.677 1.00 49.91 106 LEU A N 1
ATOM 852 C CA . LEU A 1 106 ? 14.297 44.589 -20.109 1.00 49.91 106 LEU A CA 1
ATOM 853 C C . LEU A 1 106 ? 14.535 45.917 -20.873 1.00 49.91 106 LEU A C 1
ATOM 855 O O . LEU A 1 106 ? 13.550 46.577 -21.207 1.00 49.91 106 LEU A O 1
ATOM 859 N N . PRO A 1 107 ? 15.768 46.271 -21.305 1.00 54.00 107 PRO A N 1
ATOM 860 C CA . PRO A 1 107 ? 16.013 47.480 -22.095 1.00 54.00 107 PRO A CA 1
ATOM 861 C C . PRO A 1 107 ? 15.333 47.465 -23.468 1.00 54.00 107 PRO A C 1
ATOM 863 O O . PRO A 1 107 ? 15.031 48.518 -24.023 1.00 54.00 107 PRO A O 1
ATOM 866 N N . ALA A 1 108 ? 15.090 46.283 -24.050 1.00 52.34 108 ALA A N 1
ATOM 867 C CA . ALA A 1 108 ? 14.375 46.167 -25.321 1.00 52.34 108 ALA A CA 1
ATOM 868 C C . ALA A 1 108 ? 12.875 46.468 -25.158 1.00 52.34 108 ALA A C 1
ATOM 870 O O . ALA A 1 108 ? 12.268 47.038 -26.065 1.00 52.34 108 ALA A O 1
ATOM 871 N N . VAL A 1 109 ? 12.305 46.142 -23.993 1.00 52.12 109 VAL A N 1
ATOM 872 C CA . VAL A 1 109 ? 10.921 46.473 -23.622 1.00 52.12 109 VAL A CA 1
ATOM 873 C C . VAL A 1 109 ? 10.784 47.972 -23.331 1.00 52.12 109 VAL A C 1
ATOM 875 O O . VAL A 1 109 ? 9.875 48.612 -23.852 1.00 52.12 109 VAL A O 1
ATOM 878 N N . GLU A 1 110 ? 11.739 48.578 -22.619 1.00 51.84 110 GLU A N 1
ATOM 879 C CA . GLU A 1 110 ? 11.780 50.039 -22.420 1.00 51.84 110 GLU A CA 1
ATOM 880 C C . GLU A 1 110 ? 11.915 50.802 -23.751 1.00 51.84 110 GLU A C 1
ATOM 882 O O . GLU A 1 110 ? 11.280 51.836 -23.966 1.00 51.84 110 GLU A O 1
ATOM 887 N N . LYS A 1 111 ? 12.690 50.262 -24.700 1.00 53.84 111 LYS A N 1
ATOM 888 C CA . LYS A 1 111 ? 12.818 50.837 -26.046 1.00 53.84 111 LYS A CA 1
ATOM 889 C C . LYS A 1 111 ? 11.519 50.726 -26.852 1.00 53.84 111 LYS A C 1
ATOM 891 O O . LYS A 1 111 ? 11.222 51.625 -27.634 1.00 53.84 111 LYS A O 1
ATOM 896 N N . ALA A 1 112 ? 10.727 49.673 -26.638 1.00 49.62 112 ALA A N 1
ATOM 897 C CA . ALA A 1 112 ? 9.394 49.548 -27.225 1.00 49.62 112 ALA A CA 1
ATOM 898 C C . ALA A 1 112 ? 8.427 50.611 -26.670 1.00 49.62 112 ALA A C 1
ATOM 900 O O . ALA A 1 112 ? 7.689 51.210 -27.448 1.00 49.62 112 ALA A O 1
ATOM 901 N N . ALA A 1 113 ? 8.499 50.938 -25.374 1.00 48.72 113 ALA A N 1
ATOM 902 C CA . ALA A 1 113 ? 7.717 52.024 -24.766 1.00 48.72 113 ALA A CA 1
ATOM 903 C C . ALA A 1 113 ? 8.045 53.413 -25.361 1.00 48.72 113 ALA A C 1
ATOM 905 O O . ALA A 1 113 ? 7.150 54.231 -25.567 1.00 48.72 113 ALA A O 1
ATOM 906 N N . SER A 1 114 ? 9.307 53.666 -25.730 1.00 52.72 114 SER A N 1
ATOM 907 C CA . SER A 1 114 ? 9.691 54.885 -26.467 1.00 52.72 114 SER A CA 1
ATOM 908 C C . SER A 1 114 ? 9.065 54.947 -27.866 1.00 52.72 114 SER A C 1
ATOM 910 O O . SER A 1 114 ? 8.644 56.016 -28.304 1.00 52.72 114 SER A O 1
ATOM 912 N N . ILE A 1 115 ? 8.965 53.806 -28.556 1.00 53.72 115 ILE A N 1
ATOM 913 C CA . ILE A 1 115 ? 8.325 53.710 -29.878 1.00 53.72 115 ILE A CA 1
ATOM 914 C C . ILE A 1 115 ? 6.818 54.001 -29.773 1.00 53.72 115 ILE A C 1
ATOM 916 O O . ILE A 1 115 ? 6.264 54.651 -30.657 1.00 53.72 115 ILE A O 1
ATOM 920 N N . PHE A 1 116 ? 6.156 53.613 -28.676 1.00 53.25 116 PHE A N 1
ATOM 921 C CA . PHE A 1 116 ? 4.752 53.972 -28.424 1.00 53.25 116 PHE A CA 1
ATOM 922 C C . PHE A 1 116 ? 4.539 55.488 -28.324 1.00 53.25 116 PHE A C 1
ATOM 924 O O . PHE A 1 116 ? 3.607 56.011 -28.934 1.00 53.25 116 PHE A O 1
ATOM 931 N N . SER A 1 117 ? 5.434 56.212 -27.642 1.00 57.47 117 SER A N 1
ATOM 932 C CA . SER A 1 117 ? 5.356 57.678 -27.569 1.00 57.47 117 SER A CA 1
ATOM 933 C C . SER A 1 117 ? 5.521 58.345 -28.940 1.00 57.47 117 SER A C 1
ATOM 935 O O . SER A 1 117 ? 4.887 59.366 -29.204 1.00 57.47 117 SER A O 1
ATOM 937 N N . GLU A 1 118 ? 6.360 57.788 -29.816 1.00 61.31 118 GLU A N 1
ATOM 938 C CA . GLU A 1 118 ? 6.548 58.292 -31.183 1.00 61.31 118 GLU A CA 1
ATOM 939 C C . GLU A 1 118 ? 5.336 57.992 -32.081 1.00 61.31 118 GLU A C 1
ATOM 941 O O . GLU A 1 118 ? 4.972 58.809 -32.929 1.00 61.31 118 GLU A O 1
ATOM 946 N N . ILE A 1 119 ? 4.671 56.850 -31.877 1.00 57.44 119 ILE A N 1
ATOM 947 C CA . ILE A 1 119 ? 3.435 56.483 -32.584 1.00 57.44 119 ILE A CA 1
ATOM 948 C C . ILE A 1 119 ? 2.274 57.404 -32.185 1.00 57.44 119 ILE A C 1
ATOM 950 O O . ILE A 1 119 ? 1.535 57.858 -33.062 1.00 57.44 119 ILE A O 1
ATOM 954 N N . GLU A 1 120 ? 2.138 57.736 -30.899 1.00 62.94 120 GLU A N 1
ATOM 955 C CA . GLU A 1 120 ? 1.126 58.681 -30.406 1.00 62.94 120 GLU A CA 1
ATOM 956 C C . GLU A 1 120 ? 1.316 60.080 -31.034 1.00 62.94 120 GLU A C 1
ATOM 958 O O . GLU A 1 120 ? 0.362 60.707 -31.505 1.00 62.94 120 GLU A O 1
ATOM 963 N N . ASP A 1 121 ? 2.570 60.541 -31.139 1.00 66.12 121 ASP A N 1
ATOM 964 C CA . ASP A 1 121 ? 2.913 61.816 -31.780 1.00 66.12 121 ASP A CA 1
ATOM 965 C C . ASP A 1 121 ? 2.628 61.796 -33.295 1.00 66.12 121 ASP A C 1
ATOM 967 O O . ASP A 1 121 ? 2.047 62.745 -33.835 1.00 66.12 121 ASP A O 1
ATOM 971 N N . MET A 1 122 ? 2.940 60.694 -33.990 1.00 61.91 122 MET A N 1
ATOM 972 C CA . MET A 1 122 ? 2.578 60.512 -35.404 1.00 61.91 122 MET A CA 1
ATOM 973 C C . MET A 1 122 ? 1.061 60.535 -35.625 1.00 61.91 122 MET A C 1
ATOM 975 O O . MET A 1 122 ? 0.599 61.145 -36.591 1.00 61.91 122 MET A O 1
ATOM 979 N N . LYS A 1 123 ? 0.276 59.941 -34.721 1.00 61.47 123 LYS A N 1
ATOM 980 C CA . LYS A 1 123 ? -1.194 59.935 -34.787 1.00 61.47 123 LYS A CA 1
ATOM 981 C C . LYS A 1 123 ? -1.775 61.351 -34.704 1.00 61.47 123 LYS A C 1
ATOM 983 O O . LYS A 1 123 ? -2.704 61.690 -35.444 1.00 61.47 123 LYS A O 1
ATOM 988 N N . SER A 1 124 ? -1.178 62.208 -33.871 1.00 65.88 124 SER A N 1
ATOM 989 C CA . SER A 1 124 ? -1.559 63.623 -33.775 1.00 65.88 124 SER A CA 1
ATOM 990 C C . SER A 1 124 ? -1.270 64.392 -35.075 1.00 65.88 124 SER A C 1
ATOM 992 O O . SER A 1 124 ? -2.124 65.137 -35.562 1.00 65.88 124 SER A O 1
ATOM 994 N N . LYS A 1 125 ? -0.111 64.138 -35.700 1.00 68.62 125 LYS A N 1
ATOM 995 C CA . LYS A 1 125 ? 0.312 64.769 -36.962 1.00 68.62 125 LYS A CA 1
ATOM 996 C C . LYS A 1 125 ? -0.530 64.323 -38.155 1.00 68.62 125 LYS A C 1
ATOM 998 O O . LYS A 1 125 ? -0.852 65.153 -39.004 1.00 68.62 125 LYS A O 1
ATOM 1003 N N . ILE A 1 126 ? -0.915 63.047 -38.211 1.00 65.81 126 ILE A N 1
ATOM 1004 C CA . ILE A 1 126 ? -1.827 62.515 -39.237 1.00 65.81 126 ILE A CA 1
ATOM 1005 C C . ILE A 1 126 ? -3.200 63.185 -39.118 1.00 65.81 126 ILE A C 1
ATOM 1007 O O . ILE A 1 126 ? -3.698 63.717 -40.106 1.00 65.81 126 ILE A O 1
ATOM 1011 N N . SER A 1 127 ? -3.743 63.297 -37.902 1.00 67.75 127 SER A N 1
ATOM 1012 C CA . SER A 1 127 ? -5.023 63.987 -37.657 1.00 67.75 127 SER A CA 1
ATOM 1013 C C . SER A 1 127 ? -4.983 65.470 -38.072 1.00 67.75 127 SER A C 1
ATOM 1015 O O . SER A 1 127 ? -5.970 66.041 -38.548 1.00 67.75 127 SER A O 1
ATOM 1017 N N . GLU A 1 128 ? -3.834 66.133 -37.906 1.00 64.19 128 GLU A N 1
ATOM 1018 C CA . GLU A 1 128 ? -3.640 67.517 -38.348 1.00 64.19 128 GLU A CA 1
ATOM 1019 C C . GLU A 1 128 ? -3.518 67.634 -39.879 1.00 64.19 128 GLU A C 1
ATOM 1021 O O . GLU A 1 128 ? -4.059 68.571 -40.476 1.00 64.19 128 GLU A O 1
ATOM 1026 N N . LEU A 1 129 ? -2.843 66.679 -40.529 1.00 65.25 129 LEU A N 1
ATOM 1027 C CA . LEU A 1 129 ? -2.759 66.585 -41.989 1.00 65.25 129 LEU A CA 1
ATOM 1028 C C . LEU A 1 129 ? -4.130 66.316 -42.615 1.00 65.25 129 LEU A C 1
ATOM 1030 O O . LEU A 1 129 ? -4.486 66.996 -43.572 1.00 65.25 129 LEU A O 1
ATOM 1034 N N . GLU A 1 130 ? -4.938 65.426 -42.045 1.00 61.16 130 GLU A N 1
ATOM 1035 C CA . GLU A 1 130 ? -6.317 65.162 -42.481 1.00 61.16 130 GLU A CA 1
ATOM 1036 C C . GLU A 1 130 ? -7.196 66.418 -42.405 1.00 61.16 130 GLU A C 1
ATOM 1038 O O . GLU A 1 130 ? -7.956 66.720 -43.334 1.00 61.16 130 GLU A O 1
ATOM 1043 N N . ARG A 1 131 ? -7.040 67.220 -41.340 1.00 63.28 131 ARG A N 1
ATOM 1044 C CA . ARG A 1 131 ? -7.681 68.541 -41.238 1.00 63.28 131 ARG A CA 1
ATOM 1045 C C . ARG A 1 131 ? -7.218 69.489 -42.341 1.00 63.28 131 ARG A C 1
ATOM 1047 O O . ARG A 1 131 ? -8.053 70.156 -42.951 1.00 63.28 131 ARG A O 1
ATOM 1054 N N . LYS A 1 132 ? -5.913 69.558 -42.619 1.00 63.81 132 LYS A N 1
ATOM 1055 C CA . LYS A 1 132 ? -5.360 70.416 -43.683 1.00 63.81 132 LYS A CA 1
ATOM 1056 C C . LYS A 1 132 ? -5.808 69.962 -45.077 1.00 63.81 132 LYS A C 1
ATOM 1058 O O . LYS A 1 132 ? -6.168 70.806 -45.891 1.00 63.81 132 LYS A O 1
ATOM 1063 N N . VAL A 1 133 ? -5.876 68.658 -45.341 1.00 58.78 133 VAL A N 1
ATOM 1064 C CA . VAL A 1 133 ? -6.344 68.080 -46.616 1.00 58.78 133 VAL A CA 1
ATOM 1065 C C . VAL A 1 133 ? -7.851 68.289 -46.816 1.00 58.78 133 VAL A C 1
ATOM 1067 O O . VAL A 1 133 ? -8.284 68.615 -47.924 1.00 58.78 133 VAL A O 1
ATOM 1070 N N . SER A 1 134 ? -8.649 68.217 -45.744 1.00 59.16 134 SER A N 1
ATOM 1071 C CA . SER A 1 134 ? -10.073 68.592 -45.787 1.00 59.16 134 SER A CA 1
ATOM 1072 C C . SER A 1 134 ? -10.281 70.061 -46.173 1.00 59.16 134 SER A C 1
ATOM 1074 O O . SER A 1 134 ? -11.233 70.384 -46.879 1.00 59.16 134 SER A O 1
ATOM 1076 N N . ILE A 1 135 ? -9.375 70.955 -45.761 1.00 57.09 135 ILE A N 1
ATOM 1077 C CA . ILE A 1 135 ? -9.407 72.378 -46.137 1.00 57.09 135 ILE A CA 1
ATOM 1078 C C . ILE A 1 135 ? -8.983 72.575 -47.604 1.00 57.09 135 ILE A C 1
ATOM 1080 O O . ILE A 1 135 ? -9.581 73.384 -48.310 1.00 57.09 135 ILE A O 1
ATOM 1084 N N . VAL A 1 136 ? -7.992 71.819 -48.089 1.00 55.03 136 VAL A N 1
ATOM 1085 C CA . VAL A 1 136 ? -7.499 71.898 -49.480 1.00 55.03 136 VAL A CA 1
ATOM 1086 C C . VAL A 1 136 ? -8.506 71.333 -50.494 1.00 55.03 136 VAL A C 1
ATOM 1088 O O . VAL A 1 136 ? -8.599 71.844 -51.606 1.00 55.03 136 VAL A O 1
ATOM 1091 N N . SER A 1 137 ? -9.354 70.375 -50.105 1.00 51.66 137 SER A N 1
ATOM 1092 C CA . SER A 1 137 ? -10.419 69.826 -50.971 1.00 51.66 137 SER A CA 1
ATOM 1093 C C . SER A 1 137 ? -11.519 70.838 -51.349 1.00 51.66 137 SER A C 1
ATOM 1095 O O . SER A 1 137 ? -12.353 70.550 -52.205 1.00 51.66 137 SER A O 1
ATOM 1097 N N . LEU A 1 138 ? -11.517 72.041 -50.760 1.00 53.50 138 LEU A N 1
ATOM 1098 C CA . LEU A 1 138 ? -12.389 73.161 -51.140 1.00 53.50 138 LEU A CA 1
ATOM 1099 C C . LEU A 1 138 ? -11.737 74.129 -52.149 1.00 53.50 138 LEU A C 1
ATOM 1101 O O . LEU A 1 138 ? -12.387 75.076 -52.590 1.00 53.50 138 LEU A O 1
ATOM 1105 N N . GLY A 1 139 ? -10.485 73.894 -52.560 1.00 53.69 139 GLY A N 1
ATOM 1106 C CA . GLY A 1 139 ? -9.791 74.740 -53.525 1.00 53.69 139 GLY A CA 1
ATOM 1107 C C . GLY A 1 139 ? -8.633 74.050 -54.253 1.00 53.69 139 GLY A C 1
ATOM 1108 O O . GLY A 1 139 ? -7.502 74.098 -53.782 1.00 53.69 139 GLY A O 1
ATOM 1109 N N . SER A 1 140 ? -8.909 73.617 -55.493 1.00 47.22 140 SER A N 1
ATOM 1110 C CA . SER A 1 140 ? -7.985 73.392 -56.637 1.00 47.22 140 SER A CA 1
ATOM 1111 C C . SER A 1 140 ? -7.540 71.948 -56.981 1.00 47.22 140 SER A C 1
ATOM 1113 O O . SER A 1 140 ? -6.891 71.278 -56.194 1.00 47.22 140 SER A O 1
ATOM 1115 N N . SER A 1 141 ? -7.776 71.601 -58.261 1.00 50.16 141 SER A N 1
ATOM 1116 C CA . SER A 1 141 ? -7.250 70.530 -59.150 1.00 50.16 141 SER A CA 1
ATOM 1117 C C . SER A 1 141 ? -7.561 69.031 -58.879 1.00 50.16 141 SER A C 1
ATOM 1119 O O . SER A 1 141 ? -7.197 68.522 -57.822 1.00 50.16 141 SER A O 1
ATOM 1121 N N . PRO A 1 142 ? -8.139 68.277 -59.853 1.00 52.84 142 PRO A N 1
ATOM 1122 C CA . PRO A 1 142 ? -8.542 66.868 -59.686 1.00 52.84 142 PRO A CA 1
ATOM 1123 C C . PRO A 1 142 ? -7.408 65.829 -59.597 1.00 52.84 142 PRO A C 1
ATOM 1125 O O . PRO A 1 142 ? -7.589 64.813 -58.940 1.00 52.84 142 PRO A O 1
ATOM 1128 N N . GLU A 1 143 ? -6.245 66.049 -60.217 1.00 52.59 143 GLU A N 1
ATOM 1129 C CA . GLU A 1 143 ? -5.209 64.997 -60.335 1.00 52.59 143 GLU A CA 1
ATOM 1130 C C . GLU A 1 143 ? -4.445 64.720 -59.027 1.00 52.59 143 GLU A C 1
ATOM 1132 O O . GLU A 1 143 ? -3.972 63.613 -58.808 1.00 52.59 143 GLU A O 1
ATOM 1137 N N . VAL A 1 144 ? -4.383 65.684 -58.102 1.00 51.56 144 VAL A N 1
ATOM 1138 C CA . VAL A 1 144 ? -3.710 65.511 -56.796 1.00 51.56 144 VAL A CA 1
ATOM 1139 C C . VAL A 1 144 ? -4.578 64.702 -55.811 1.00 51.56 144 VAL A C 1
ATOM 1141 O O . VAL A 1 144 ? -4.077 64.156 -54.831 1.00 51.56 144 VAL A O 1
ATOM 1144 N N . SER A 1 145 ? -5.884 64.583 -56.076 1.00 56.59 145 SER A N 1
ATOM 1145 C CA . SER A 1 145 ? -6.848 63.926 -55.184 1.00 56.59 145 SER A CA 1
ATOM 1146 C C . SER A 1 145 ? -6.787 62.394 -55.215 1.00 56.59 145 SER A C 1
ATOM 1148 O O . SER A 1 145 ? -7.215 61.766 -54.244 1.00 56.59 145 SER A O 1
ATOM 1150 N N . GLU A 1 146 ? -6.337 61.790 -56.315 1.00 56.00 146 GLU A N 1
ATOM 1151 C CA . GLU A 1 146 ? -6.357 60.331 -56.497 1.00 56.00 146 GLU A CA 1
ATOM 1152 C C . GLU A 1 146 ? -5.150 59.670 -55.803 1.00 56.00 146 GLU A C 1
ATOM 1154 O O . GLU A 1 146 ? -5.313 58.714 -55.043 1.00 56.00 146 GLU A O 1
ATOM 1159 N N . ASP A 1 147 ? -3.953 60.245 -55.961 1.00 54.00 147 ASP A N 1
ATOM 1160 C CA . ASP A 1 147 ? -2.719 59.738 -55.341 1.00 54.00 147 ASP A CA 1
ATOM 1161 C C . ASP A 1 147 ? -2.742 59.867 -53.809 1.00 54.00 147 ASP A C 1
ATOM 1163 O O . ASP A 1 147 ? -2.329 58.956 -53.087 1.00 54.00 147 ASP A O 1
ATOM 1167 N N . LEU A 1 148 ? -3.299 60.967 -53.287 1.00 57.47 148 LEU A N 1
ATOM 1168 C CA . LEU A 1 148 ? -3.486 61.160 -51.844 1.00 57.47 148 LEU A CA 1
ATOM 1169 C C . LEU A 1 148 ? -4.464 60.146 -51.240 1.00 57.47 148 LEU A C 1
ATOM 1171 O O . LEU A 1 148 ? -4.252 59.708 -50.112 1.00 57.47 148 LEU A O 1
ATOM 1175 N N . LYS A 1 149 ? -5.499 59.730 -51.983 1.00 58.59 149 LYS A N 1
ATOM 1176 C CA . LYS A 1 149 ? -6.432 58.681 -51.539 1.00 58.59 149 LYS A CA 1
ATOM 1177 C C . LYS A 1 149 ? -5.759 57.317 -51.436 1.00 58.59 149 LYS A C 1
ATOM 1179 O O . LYS A 1 149 ? -6.013 56.598 -50.475 1.00 58.59 149 LYS A O 1
ATOM 1184 N N . HIS A 1 150 ? -4.902 56.967 -52.394 1.00 57.28 150 HIS A N 1
ATOM 1185 C CA . HIS A 1 150 ? -4.179 55.695 -52.360 1.00 57.28 150 HIS A CA 1
ATOM 1186 C C . HIS A 1 150 ? -3.192 55.613 -51.193 1.00 57.28 150 HIS A C 1
ATOM 1188 O O . HIS A 1 150 ? -3.120 54.580 -50.532 1.00 57.28 150 HIS A O 1
ATOM 1194 N N . ILE A 1 151 ? -2.487 56.706 -50.895 1.00 62.66 151 ILE A N 1
ATOM 1195 C CA . ILE A 1 151 ? -1.591 56.773 -49.733 1.00 62.66 151 ILE A CA 1
ATOM 1196 C C . ILE A 1 151 ? -2.387 56.697 -48.421 1.00 62.66 151 ILE A C 1
ATOM 1198 O O . ILE A 1 151 ? -1.939 56.049 -47.478 1.00 62.66 151 ILE A O 1
ATOM 1202 N N . LEU A 1 152 ? -3.574 57.313 -48.358 1.00 59.94 152 LEU A N 1
ATOM 1203 C CA . LEU A 1 152 ? -4.429 57.248 -47.171 1.00 59.94 152 LEU A CA 1
ATOM 1204 C C . LEU A 1 152 ? -4.915 55.817 -46.896 1.00 59.94 152 LEU A C 1
ATOM 1206 O O . LEU A 1 152 ? -4.858 55.370 -45.758 1.00 59.94 152 LEU A O 1
ATOM 1210 N N . LEU A 1 153 ? -5.318 55.085 -47.939 1.00 60.19 153 LEU A N 1
ATOM 1211 C CA . LEU A 1 153 ? -5.766 53.694 -47.819 1.00 60.19 153 LEU A CA 1
ATOM 1212 C C . LEU A 1 153 ? -4.638 52.748 -47.371 1.00 60.19 153 LEU A C 1
ATOM 1214 O O . LEU A 1 153 ? -4.870 51.894 -46.518 1.00 60.19 153 LEU A O 1
ATOM 1218 N N . ASP A 1 154 ? -3.412 52.919 -47.883 1.00 61.50 154 ASP A N 1
ATOM 1219 C CA . ASP A 1 154 ? -2.244 52.138 -47.429 1.00 61.50 154 ASP A CA 1
ATOM 1220 C C . ASP A 1 154 ? -1.890 52.447 -45.963 1.00 61.50 154 ASP A C 1
ATOM 1222 O O . ASP A 1 154 ? -1.552 51.557 -45.178 1.00 61.50 154 ASP A O 1
ATOM 1226 N N . LEU A 1 155 ? -2.022 53.714 -45.554 1.00 62.19 155 LEU A N 1
ATOM 1227 C CA . LEU A 1 155 ? -1.835 54.117 -44.161 1.00 62.19 155 LEU A CA 1
ATOM 1228 C C . LEU A 1 155 ? -2.932 53.555 -43.246 1.00 62.19 155 LEU A C 1
ATOM 1230 O O . LEU A 1 155 ? -2.606 53.072 -42.164 1.00 62.19 155 LEU A O 1
ATOM 1234 N N . GLU A 1 156 ? -4.195 53.552 -43.671 1.00 60.38 156 GLU A N 1
ATOM 1235 C CA . GLU A 1 156 ? -5.313 52.959 -42.923 1.00 60.38 156 GLU A CA 1
ATOM 1236 C C . GLU A 1 156 ? -5.134 51.445 -42.728 1.00 60.38 156 GLU A C 1
ATOM 1238 O O . GLU A 1 156 ? -5.317 50.935 -41.619 1.00 60.38 156 GLU A O 1
ATOM 1243 N N . GLU A 1 157 ? -4.701 50.719 -43.764 1.00 61.88 157 GLU A N 1
ATOM 1244 C CA . GLU A 1 157 ? -4.437 49.278 -43.671 1.00 61.88 157 GLU A CA 1
ATOM 1245 C C . GLU A 1 157 ? -3.278 48.980 -42.702 1.00 61.88 157 GLU A C 1
ATOM 1247 O O . GLU A 1 157 ? -3.364 48.090 -41.843 1.00 61.88 157 GLU A O 1
ATOM 1252 N N . ARG A 1 158 ? -2.210 49.785 -42.748 1.00 60.09 158 ARG A N 1
ATOM 1253 C CA . ARG A 1 158 ? -1.074 49.658 -41.822 1.00 60.09 158 ARG A CA 1
ATOM 1254 C C . ARG A 1 158 ? -1.446 50.017 -40.382 1.00 60.09 158 ARG A C 1
ATOM 1256 O O . ARG A 1 158 ? -0.979 49.340 -39.465 1.00 60.09 158 ARG A O 1
ATOM 1263 N N . VAL A 1 159 ? -2.307 51.014 -40.168 1.00 60.50 159 VAL A N 1
ATOM 1264 C CA . VAL A 1 159 ? -2.837 51.373 -38.839 1.00 60.50 159 VAL A CA 1
ATOM 1265 C C . VAL A 1 159 ? -3.713 50.251 -38.284 1.00 60.50 159 VAL A C 1
ATOM 1267 O O . VAL A 1 159 ? -3.503 49.837 -37.147 1.00 60.50 159 VAL A O 1
ATOM 1270 N N . SER A 1 160 ? -4.600 49.667 -39.093 1.00 63.53 160 SER A N 1
ATOM 1271 C CA . SER A 1 160 ? -5.437 48.535 -38.668 1.00 63.53 160 SER A CA 1
ATOM 1272 C C . SER A 1 160 ? -4.604 47.313 -38.256 1.00 63.53 160 SER A C 1
ATOM 1274 O O . SER A 1 160 ? -4.895 46.632 -37.267 1.00 63.53 160 SER A O 1
ATOM 1276 N N . THR A 1 161 ? -3.508 47.054 -38.975 1.00 61.91 161 THR A N 1
ATOM 1277 C CA . THR A 1 161 ? -2.583 45.961 -38.643 1.00 61.91 161 THR A CA 1
ATOM 1278 C C . THR A 1 161 ? -1.834 46.229 -37.328 1.00 61.91 161 THR A C 1
ATOM 1280 O O . THR A 1 161 ? -1.622 45.308 -36.536 1.00 61.91 161 THR A O 1
ATOM 1283 N N . LEU A 1 162 ? -1.475 47.488 -37.056 1.00 55.88 162 LEU A N 1
ATOM 1284 C CA . LEU A 1 162 ? -0.856 47.909 -35.795 1.00 55.88 162 LEU A CA 1
ATOM 1285 C C . LEU A 1 162 ? -1.831 47.817 -34.613 1.00 55.88 162 LEU A C 1
ATOM 1287 O O . LEU A 1 162 ? -1.455 47.278 -33.577 1.00 55.88 162 LEU A O 1
ATOM 1291 N N . GLU A 1 163 ? -3.086 48.240 -34.772 1.00 55.66 163 GLU A N 1
ATOM 1292 C CA . GLU A 1 163 ? -4.126 48.133 -33.733 1.00 55.66 163 GLU A CA 1
ATOM 1293 C C . GLU A 1 163 ? -4.360 46.682 -33.295 1.00 55.66 163 GLU A C 1
ATOM 1295 O O . GLU A 1 163 ? -4.501 46.383 -32.105 1.00 55.66 163 GLU A O 1
ATOM 1300 N N . LYS A 1 164 ? -4.325 45.746 -34.250 1.00 58.88 164 LYS A N 1
ATOM 1301 C CA . LYS A 1 164 ? -4.446 44.316 -33.954 1.00 58.88 164 LYS A CA 1
ATOM 1302 C C . LYS A 1 164 ? -3.293 43.816 -33.080 1.00 58.88 164 LYS A C 1
ATOM 1304 O O . LYS A 1 164 ? -3.528 43.023 -32.169 1.00 58.88 164 LYS A O 1
ATOM 1309 N N . ASN A 1 165 ? -2.081 44.319 -33.307 1.00 53.19 165 ASN A N 1
ATOM 1310 C CA . ASN A 1 165 ? -0.901 43.970 -32.516 1.00 53.19 165 ASN A CA 1
ATOM 1311 C C . ASN A 1 165 ? -0.910 44.624 -31.122 1.00 53.19 165 ASN A C 1
ATOM 1313 O O . ASN A 1 165 ? -0.502 43.969 -30.166 1.00 53.19 165 ASN A O 1
ATOM 1317 N N . VAL A 1 166 ? -1.447 45.842 -30.973 1.00 54.19 166 VAL A N 1
ATOM 1318 C CA . VAL A 1 166 ? -1.641 46.500 -29.661 1.00 54.19 166 VAL A CA 1
ATOM 1319 C C . VAL A 1 166 ? -2.536 45.652 -28.750 1.00 54.19 166 VAL A C 1
ATOM 1321 O O . VAL A 1 166 ? -2.158 45.349 -27.623 1.00 54.19 166 VAL A O 1
ATOM 1324 N N . SER A 1 167 ? -3.640 45.115 -29.283 1.00 57.72 167 SER A N 1
ATOM 1325 C CA . SER A 1 167 ? -4.566 44.269 -28.507 1.00 57.72 167 SER A CA 1
ATOM 1326 C C . SER A 1 167 ? -3.968 42.944 -27.997 1.00 57.72 167 SER A C 1
ATOM 1328 O O . SER A 1 167 ? -4.525 42.301 -27.101 1.00 57.72 167 SER A O 1
ATOM 1330 N N . VAL A 1 168 ? -2.858 42.493 -28.595 1.00 56.44 168 VAL A N 1
ATOM 1331 C CA . VAL A 1 168 ? -2.109 41.309 -28.148 1.00 56.44 168 VAL A CA 1
ATOM 1332 C C . VAL A 1 168 ? -1.157 41.679 -27.011 1.00 56.44 168 VAL A C 1
ATOM 1334 O O . VAL A 1 168 ? -0.973 40.873 -26.101 1.00 56.44 168 VAL A O 1
ATOM 1337 N N . VAL A 1 169 ? -0.593 42.888 -27.036 1.00 54.19 169 VAL A N 1
ATOM 1338 C CA . VAL A 1 169 ? 0.325 43.395 -26.007 1.00 54.19 169 VAL A CA 1
ATOM 1339 C C . VAL A 1 169 ? -0.425 43.747 -24.719 1.00 54.19 169 VAL A C 1
ATOM 1341 O O . VAL A 1 169 ? 0.025 43.325 -23.658 1.00 54.19 169 VAL A O 1
ATOM 1344 N N . ASP A 1 170 ? -1.621 44.341 -24.799 1.00 55.81 170 ASP A N 1
ATOM 1345 C CA . ASP A 1 170 ? -2.465 44.619 -23.618 1.00 55.81 170 ASP A CA 1
ATOM 1346 C C . ASP A 1 170 ? -2.779 43.337 -22.818 1.00 55.81 170 ASP A C 1
ATOM 1348 O O . ASP A 1 170 ? -2.719 43.300 -21.589 1.00 55.81 170 ASP A O 1
ATOM 1352 N N . ARG A 1 171 ? -3.030 42.218 -23.517 1.00 55.88 171 ARG A N 1
ATOM 1353 C CA . ARG A 1 171 ? -3.244 40.907 -22.873 1.00 55.88 171 ARG A CA 1
ATOM 1354 C C . ARG A 1 171 ? -1.981 40.333 -22.239 1.00 55.88 171 ARG A C 1
ATOM 1356 O O . ARG A 1 171 ? -2.078 39.469 -21.367 1.00 55.88 171 ARG A O 1
ATOM 1363 N N . ILE A 1 172 ? -0.801 40.719 -22.719 1.00 54.78 172 ILE A N 1
ATOM 1364 C CA . ILE A 1 172 ? 0.476 40.299 -22.136 1.00 54.78 172 ILE A CA 1
ATOM 1365 C C . ILE A 1 172 ? 0.757 41.121 -20.874 1.00 54.78 172 ILE A C 1
ATOM 1367 O O . ILE A 1 172 ? 1.183 40.532 -19.883 1.00 54.78 172 ILE A O 1
ATOM 1371 N N . GLU A 1 173 ? 0.446 42.420 -20.869 1.00 53.16 173 GLU A N 1
ATOM 1372 C CA . GLU A 1 173 ? 0.566 43.284 -19.686 1.00 53.16 173 GLU A CA 1
ATOM 1373 C C . GLU A 1 173 ? -0.355 42.837 -18.543 1.00 53.16 173 GLU A C 1
ATOM 1375 O O . GLU A 1 173 ? 0.128 42.628 -17.429 1.00 53.16 173 GLU A O 1
ATOM 1380 N N . GLU A 1 174 ? -1.636 42.549 -18.813 1.00 58.44 174 GLU A N 1
ATOM 1381 C CA . GLU A 1 174 ? -2.557 42.020 -17.787 1.00 58.44 174 GLU A CA 1
ATOM 1382 C C . GLU A 1 174 ? -2.050 40.700 -17.179 1.00 58.44 174 GLU A C 1
ATOM 1384 O O . GLU A 1 174 ? -2.159 40.449 -15.972 1.00 58.44 174 GLU A O 1
ATOM 1389 N N . ARG A 1 175 ? -1.462 39.832 -18.013 1.00 57.81 175 ARG A N 1
ATOM 1390 C CA . ARG A 1 175 ? -0.873 38.574 -17.541 1.00 57.81 175 ARG A CA 1
ATOM 1391 C C . ARG A 1 175 ? 0.375 38.825 -16.702 1.00 57.81 175 ARG A C 1
ATOM 1393 O O . ARG A 1 175 ? 0.509 38.171 -15.668 1.00 57.81 175 ARG A O 1
ATOM 1400 N N . LEU A 1 176 ? 1.238 39.762 -17.095 1.00 57.38 176 LEU A N 1
ATOM 1401 C CA . LEU A 1 176 ? 2.460 40.104 -16.367 1.00 57.38 176 LEU A CA 1
ATOM 1402 C C . LEU A 1 176 ? 2.140 40.664 -14.971 1.00 57.38 176 LEU A C 1
ATOM 1404 O O . LEU A 1 176 ? 2.661 40.154 -13.976 1.00 57.38 176 LEU A O 1
ATOM 1408 N N . GLU A 1 177 ? 1.191 41.597 -14.877 1.00 53.75 177 GLU A N 1
ATOM 1409 C CA . GLU A 1 177 ? 0.750 42.187 -13.607 1.00 53.75 177 GLU A CA 1
ATOM 1410 C C . GLU A 1 177 ? 0.159 41.123 -12.661 1.00 53.75 177 GLU A C 1
ATOM 1412 O O . GLU A 1 177 ? 0.454 41.083 -11.459 1.00 53.75 177 GLU A O 1
ATOM 1417 N N . SER A 1 178 ? -0.625 40.183 -13.205 1.00 56.34 178 SER A N 1
ATOM 1418 C CA . SER A 1 178 ? -1.168 39.065 -12.424 1.00 56.34 178 SER A CA 1
ATOM 1419 C C . SER A 1 178 ? -0.068 38.143 -11.877 1.00 56.34 178 SER A C 1
ATOM 1421 O O . SER A 1 178 ? -0.143 37.700 -10.725 1.00 56.34 178 SER A O 1
ATOM 1423 N N . THR A 1 179 ? 0.984 37.894 -12.665 1.00 55.19 179 THR A N 1
ATOM 1424 C CA . THR A 1 179 ? 2.109 37.043 -12.263 1.00 55.19 179 THR A CA 1
ATOM 1425 C C . THR A 1 179 ? 3.011 37.710 -11.229 1.00 55.19 179 THR A C 1
ATOM 1427 O O . THR A 1 179 ? 3.388 37.053 -10.259 1.00 55.19 179 THR A O 1
ATOM 1430 N N . GLU A 1 180 ? 3.287 39.011 -11.343 1.00 51.25 180 GLU A N 1
ATOM 1431 C CA . GLU A 1 180 ? 4.085 39.760 -10.359 1.00 51.25 180 GLU A CA 1
ATOM 1432 C C . GLU A 1 180 ? 3.403 39.825 -8.986 1.00 51.25 180 GLU A C 1
ATOM 1434 O O . GLU A 1 180 ? 4.041 39.664 -7.938 1.00 51.25 180 GLU A O 1
ATOM 1439 N N . LYS A 1 181 ? 2.074 39.981 -8.976 1.00 54.47 181 LYS A N 1
ATOM 1440 C CA . LYS A 1 181 ? 1.270 39.992 -7.747 1.00 54.47 181 LYS A CA 1
ATOM 1441 C C . LYS A 1 181 ? 1.254 38.633 -7.045 1.00 54.47 181 LYS A C 1
ATOM 1443 O O . LYS A 1 181 ? 1.223 38.577 -5.811 1.00 54.47 181 LYS A O 1
ATOM 1448 N N . LEU A 1 182 ? 1.281 37.537 -7.807 1.00 52.56 182 LEU A N 1
ATOM 1449 C CA . LEU A 1 182 ? 1.426 36.182 -7.267 1.00 52.56 182 LEU A CA 1
ATOM 1450 C C . LEU A 1 182 ? 2.846 35.942 -6.739 1.00 52.56 182 LEU A C 1
ATOM 1452 O O . LEU A 1 182 ? 2.991 35.457 -5.618 1.00 52.56 182 LEU A O 1
ATOM 1456 N N . LEU A 1 183 ? 3.875 36.363 -7.479 1.00 53.38 183 LEU A N 1
ATOM 1457 C CA . LEU A 1 183 ? 5.282 36.272 -7.072 1.00 53.38 183 LEU A CA 1
ATOM 1458 C C . LEU A 1 183 ? 5.558 37.014 -5.762 1.00 53.38 183 LEU A C 1
ATOM 1460 O O . LEU A 1 183 ? 6.176 36.453 -4.861 1.00 53.38 183 LEU A O 1
ATOM 1464 N N . SER A 1 184 ? 5.019 38.223 -5.597 1.00 47.81 184 SER A N 1
ATOM 1465 C CA . SER A 1 184 ? 5.171 39.004 -4.361 1.00 47.81 184 SER A CA 1
ATOM 1466 C C . SER A 1 184 ? 4.480 38.349 -3.156 1.00 47.81 184 SER A C 1
ATOM 1468 O O . SER A 1 184 ? 5.016 38.356 -2.048 1.00 47.81 184 SER A O 1
ATOM 1470 N N . LYS A 1 185 ? 3.310 37.723 -3.357 1.00 50.78 185 LYS A N 1
ATOM 1471 C CA . LYS A 1 185 ? 2.614 36.960 -2.303 1.00 50.78 185 LYS A CA 1
ATOM 1472 C C . LYS A 1 185 ? 3.365 35.692 -1.904 1.00 50.78 185 LYS A C 1
ATOM 1474 O O . LYS A 1 185 ? 3.378 35.352 -0.723 1.00 50.78 185 LYS A O 1
ATOM 1479 N N . VAL A 1 186 ? 3.972 34.999 -2.866 1.00 48.06 186 VAL A N 1
ATOM 1480 C CA . VAL A 1 186 ? 4.787 33.807 -2.603 1.00 48.06 186 VAL A CA 1
ATOM 1481 C C . VAL A 1 186 ? 6.081 34.200 -1.886 1.00 48.06 186 VAL A C 1
ATOM 1483 O O . VAL A 1 186 ? 6.381 33.622 -0.847 1.00 48.06 186 VAL A O 1
ATOM 1486 N N . ALA A 1 187 ? 6.781 35.241 -2.345 1.00 44.22 187 ALA A N 1
ATOM 1487 C CA . ALA A 1 187 ? 8.020 35.722 -1.730 1.00 44.22 187 ALA A CA 1
ATOM 1488 C C . ALA A 1 187 ? 7.834 36.137 -0.257 1.00 44.22 187 ALA A C 1
ATOM 1490 O O . ALA A 1 187 ? 8.613 35.731 0.603 1.00 44.22 187 ALA A O 1
ATOM 1491 N N . LEU A 1 188 ? 6.760 36.870 0.064 1.00 43.62 188 LEU A N 1
ATOM 1492 C CA . LEU A 1 188 ? 6.451 37.274 1.444 1.00 43.62 188 LEU A CA 1
ATOM 1493 C C . LEU A 1 188 ? 6.110 36.087 2.364 1.00 43.62 188 LEU A C 1
ATOM 1495 O O . LEU A 1 188 ? 6.403 36.126 3.560 1.00 43.62 188 LEU A O 1
ATOM 1499 N N . ARG A 1 189 ? 5.505 35.022 1.825 1.00 49.03 189 ARG A N 1
ATOM 1500 C CA . ARG A 1 189 ? 5.151 33.814 2.589 1.00 49.03 189 ARG A CA 1
ATOM 1501 C C . ARG A 1 189 ? 6.364 32.912 2.830 1.00 49.03 189 ARG A C 1
ATOM 1503 O O . ARG A 1 189 ? 6.522 32.389 3.926 1.00 49.03 189 ARG A O 1
ATOM 1510 N N . VAL A 1 190 ? 7.245 32.805 1.836 1.00 48.00 190 VAL A N 1
ATOM 1511 C CA . VAL A 1 190 ? 8.492 32.030 1.919 1.00 48.00 190 VAL A CA 1
ATOM 1512 C C . VAL A 1 190 ? 9.468 32.660 2.917 1.00 48.00 190 VAL A C 1
ATOM 1514 O O . VAL A 1 190 ? 9.989 31.950 3.771 1.00 48.00 190 VAL A O 1
ATOM 1517 N N . LEU A 1 191 ? 9.651 33.986 2.887 1.00 45.62 191 LEU A N 1
ATOM 1518 C CA . LEU A 1 191 ? 10.567 34.687 3.802 1.00 45.62 191 LEU A CA 1
ATOM 1519 C C . LEU A 1 191 ? 10.098 34.669 5.269 1.00 45.62 191 LEU A C 1
ATOM 1521 O O . LEU A 1 191 ? 10.921 34.640 6.180 1.00 45.62 191 LEU A O 1
ATOM 1525 N N . SER A 1 192 ? 8.782 34.668 5.514 1.00 48.97 192 SER A N 1
ATOM 1526 C CA . SER A 1 192 ? 8.226 34.664 6.877 1.00 48.97 192 SER A CA 1
ATOM 1527 C C . SER A 1 192 ? 8.170 33.274 7.524 1.00 48.97 192 SER A C 1
ATOM 1529 O O . SER A 1 192 ? 8.288 33.183 8.745 1.00 48.97 192 SER A O 1
ATOM 1531 N N . GLN A 1 193 ? 8.043 32.195 6.740 1.00 46.25 193 GLN A N 1
ATOM 1532 C CA . GLN A 1 193 ? 8.138 30.820 7.256 1.00 46.25 193 GLN A CA 1
ATOM 1533 C C . GLN A 1 193 ? 9.590 30.367 7.464 1.00 46.25 193 GLN A C 1
ATOM 1535 O O . GLN A 1 193 ? 9.881 29.719 8.471 1.00 46.25 193 GLN A O 1
ATOM 1540 N N . SER A 1 194 ? 10.526 30.768 6.593 1.00 45.00 194 SER A N 1
ATOM 1541 C CA . SER A 1 194 ? 11.917 30.304 6.679 1.00 45.00 194 SER A CA 1
ATOM 1542 C C . SER A 1 194 ? 12.647 30.796 7.932 1.00 45.00 194 SER A C 1
ATOM 1544 O O . SER A 1 194 ? 13.397 30.041 8.542 1.00 45.00 194 SER A O 1
ATOM 1546 N N . GLU A 1 195 ? 12.442 32.038 8.378 1.00 42.88 195 GLU A N 1
ATOM 1547 C CA . GLU A 1 195 ? 13.185 32.575 9.534 1.00 42.88 195 GLU A CA 1
ATOM 1548 C C . GLU A 1 195 ? 12.727 32.006 10.890 1.00 42.88 195 GLU A C 1
ATOM 1550 O O . GLU A 1 195 ? 13.526 31.931 11.830 1.00 42.88 195 GLU A O 1
ATOM 1555 N N . ALA A 1 196 ? 11.462 31.587 10.998 1.00 40.91 196 ALA A N 1
ATOM 1556 C CA . ALA A 1 196 ? 10.889 31.037 12.227 1.00 40.91 196 ALA A CA 1
ATOM 1557 C C . ALA A 1 196 ? 11.164 29.531 12.381 1.00 40.91 196 ALA A C 1
ATOM 1559 O O . ALA A 1 196 ? 11.501 29.083 13.478 1.00 40.91 196 ALA A O 1
ATOM 1560 N N . GLU A 1 197 ? 11.087 28.761 11.290 1.00 43.44 197 GLU A N 1
ATOM 1561 C CA . GLU A 1 197 ? 11.340 27.313 11.303 1.00 43.44 197 GLU A CA 1
ATOM 1562 C C . GLU A 1 197 ? 12.839 26.999 11.459 1.00 43.44 197 GLU A C 1
ATOM 1564 O O . GLU A 1 197 ? 13.212 26.146 12.264 1.00 43.44 197 GLU A O 1
ATOM 1569 N N . THR A 1 198 ? 13.728 27.763 10.811 1.00 40.22 198 THR A N 1
ATOM 1570 C CA . THR A 1 198 ? 15.181 27.498 10.854 1.00 40.22 198 THR A CA 1
ATOM 1571 C C . THR A 1 198 ? 15.789 27.715 12.251 1.00 40.22 198 THR A C 1
ATOM 1573 O O . THR A 1 198 ? 16.698 26.995 12.659 1.00 40.22 198 THR A O 1
ATOM 1576 N N . LYS A 1 199 ? 15.278 28.672 13.043 1.00 39.78 199 LYS A N 1
ATOM 1577 C CA . LYS A 1 199 ? 15.797 28.943 14.401 1.00 39.78 199 LYS A CA 1
ATOM 1578 C C . LYS A 1 199 ? 15.395 27.895 15.442 1.00 39.78 199 LYS A C 1
ATOM 1580 O O . LYS A 1 199 ? 16.179 27.635 16.350 1.00 39.78 199 LYS A O 1
ATOM 1585 N N . VAL A 1 200 ? 14.204 27.305 15.334 1.00 40.78 200 VAL A N 1
ATOM 1586 C CA . VAL A 1 200 ? 13.714 26.283 16.284 1.00 40.78 200 VAL A CA 1
ATOM 1587 C C . VAL A 1 200 ? 14.344 24.915 15.995 1.00 40.78 200 VAL A C 1
ATOM 1589 O O . VAL A 1 200 ? 14.674 24.172 16.921 1.00 40.78 200 VAL A O 1
ATOM 1592 N N . VAL A 1 201 ? 14.581 24.613 14.716 1.00 39.41 201 VAL A N 1
ATOM 1593 C CA . VAL A 1 201 ? 15.213 23.361 14.277 1.00 39.41 201 VAL A CA 1
ATOM 1594 C C . VAL A 1 201 ? 16.699 23.316 14.652 1.00 39.41 201 VAL A C 1
ATOM 1596 O O . VAL A 1 201 ? 17.152 22.309 15.190 1.00 39.41 201 VAL A O 1
ATOM 1599 N N . ASN A 1 202 ? 17.445 24.414 14.481 1.00 41.12 202 ASN A N 1
ATOM 1600 C CA . ASN A 1 202 ? 18.890 24.423 14.752 1.00 41.12 202 ASN A CA 1
ATOM 1601 C C . ASN A 1 202 ? 19.236 24.223 16.239 1.00 41.12 202 ASN A C 1
ATOM 1603 O O . ASN A 1 202 ? 20.133 23.453 16.558 1.00 41.12 202 ASN A O 1
ATOM 1607 N N . VAL A 1 203 ? 18.482 24.840 17.159 1.00 41.81 203 VAL A N 1
ATOM 1608 C CA . VAL A 1 203 ? 18.715 24.682 18.612 1.00 41.81 203 VAL A CA 1
ATOM 1609 C C . VAL A 1 203 ? 18.454 23.243 19.074 1.00 41.81 203 VAL A C 1
ATOM 1611 O O . VAL A 1 203 ? 19.153 22.734 19.946 1.00 41.81 203 VAL A O 1
ATOM 1614 N N . SER A 1 204 ? 17.470 22.577 18.466 1.00 44.19 204 SER A N 1
ATOM 1615 C CA . SER A 1 204 ? 17.120 21.188 18.781 1.00 44.19 204 SER A CA 1
ATOM 1616 C C . SER A 1 204 ? 18.144 20.194 18.210 1.00 44.19 204 SER A C 1
ATOM 1618 O O . SER A 1 204 ? 18.417 19.169 18.834 1.00 44.19 204 SER A O 1
ATOM 1620 N N . ASN A 1 205 ? 18.739 20.504 17.052 1.00 43.75 205 ASN A N 1
ATOM 1621 C CA . ASN A 1 205 ? 19.769 19.674 16.423 1.00 43.75 205 ASN A CA 1
ATOM 1622 C C . ASN A 1 205 ? 21.100 19.702 17.183 1.00 43.75 205 ASN A C 1
ATOM 1624 O O . ASN A 1 205 ? 21.668 18.638 17.411 1.00 43.75 205 ASN A O 1
ATOM 1628 N N . ASP A 1 206 ? 21.558 20.864 17.652 1.00 44.56 206 ASP A N 1
ATOM 1629 C CA . ASP A 1 206 ? 22.830 20.975 18.386 1.00 44.56 206 ASP A CA 1
ATOM 1630 C C . ASP A 1 206 ? 22.811 20.172 19.708 1.00 44.56 206 ASP A C 1
ATOM 1632 O O . ASP A 1 206 ? 23.803 19.554 20.114 1.00 44.56 206 ASP A O 1
ATOM 1636 N N . GLU A 1 207 ? 21.659 20.135 20.388 1.00 40.25 207 GLU A N 1
ATOM 1637 C CA . GLU A 1 207 ? 21.471 19.359 21.620 1.00 40.25 207 GLU A CA 1
ATOM 1638 C C . GLU A 1 207 ? 21.428 17.844 21.347 1.00 40.25 207 GLU A C 1
ATOM 1640 O O . GLU A 1 207 ? 21.960 17.046 22.129 1.00 40.25 207 GLU A O 1
ATOM 1645 N N . LEU A 1 208 ? 20.845 17.438 20.216 1.00 45.03 208 LEU A N 1
ATOM 1646 C CA . LEU A 1 208 ? 20.839 16.047 19.766 1.00 45.03 208 LEU A CA 1
ATOM 1647 C C . LEU A 1 208 ? 22.236 15.588 19.325 1.00 45.03 208 LEU A C 1
ATOM 1649 O O . LEU A 1 208 ? 22.655 14.503 19.727 1.00 45.03 208 LEU A O 1
ATOM 1653 N N . GLU A 1 209 ? 22.993 16.412 18.598 1.00 44.91 209 GLU A N 1
ATOM 1654 C CA . GLU A 1 209 ? 24.365 16.104 18.166 1.00 44.91 209 GLU A CA 1
ATOM 1655 C C . GLU A 1 209 ? 25.318 15.897 19.351 1.00 44.91 209 GLU A C 1
ATOM 1657 O O . GLU A 1 209 ? 26.106 14.947 19.374 1.00 44.91 209 GLU A O 1
ATOM 1662 N N . SER A 1 210 ? 25.195 16.724 20.391 1.00 40.91 210 SER A N 1
ATOM 1663 C CA . SER A 1 210 ? 25.964 16.577 21.632 1.00 40.91 210 SER A CA 1
ATOM 1664 C C . SER A 1 210 ? 25.679 15.240 22.334 1.00 40.91 210 SER A C 1
ATOM 1666 O O . SER A 1 210 ? 26.598 14.515 22.730 1.00 40.91 210 SER A O 1
ATOM 1668 N N . ARG A 1 211 ? 24.399 14.848 22.417 1.00 47.06 211 ARG A N 1
ATOM 1669 C CA . ARG A 1 211 ? 23.989 13.566 23.017 1.00 47.06 211 ARG A CA 1
ATOM 1670 C C . ARG A 1 211 ? 24.419 12.365 22.179 1.00 47.06 211 ARG A C 1
ATOM 1672 O O . ARG A 1 211 ? 24.765 11.332 22.754 1.00 47.06 211 ARG A O 1
ATOM 1679 N N . ILE A 1 212 ? 24.426 12.496 20.854 1.00 45.19 212 ILE A N 1
ATOM 1680 C CA . ILE A 1 212 ? 24.923 11.470 19.930 1.00 45.19 212 ILE A CA 1
ATOM 1681 C C . ILE A 1 212 ? 26.428 11.256 20.143 1.00 45.19 212 ILE A C 1
ATOM 1683 O O . ILE A 1 212 ? 26.850 10.117 20.337 1.00 45.19 212 ILE A O 1
ATOM 1687 N N . SER A 1 213 ? 27.220 12.327 20.252 1.00 43.34 213 SER A N 1
ATOM 1688 C CA . SER A 1 213 ? 28.670 12.227 20.492 1.00 43.34 213 SER A CA 1
ATOM 1689 C C . SER A 1 213 ? 29.025 11.515 21.808 1.00 43.34 213 SER A C 1
ATOM 1691 O O . SER A 1 213 ? 29.986 10.741 21.885 1.00 43.34 213 SER A O 1
ATOM 1693 N N . ASP A 1 214 ? 28.236 11.727 22.864 1.00 41.09 214 ASP A N 1
ATOM 1694 C CA . ASP A 1 214 ? 28.435 11.048 24.149 1.00 41.09 214 ASP A CA 1
ATOM 1695 C C . ASP A 1 214 ? 28.049 9.562 24.110 1.00 41.09 214 ASP A C 1
ATOM 1697 O O . ASP A 1 214 ? 28.658 8.735 24.803 1.00 41.09 214 ASP A O 1
ATOM 1701 N N . ILE A 1 215 ? 27.058 9.204 23.291 1.00 43.31 215 ILE A N 1
ATOM 1702 C CA . ILE A 1 215 ? 26.671 7.813 23.042 1.00 43.31 215 ILE A CA 1
ATOM 1703 C C . ILE A 1 215 ? 27.768 7.101 22.241 1.00 43.31 215 ILE A C 1
ATOM 1705 O O . ILE A 1 215 ? 28.175 6.008 22.632 1.00 43.31 215 ILE A O 1
ATOM 1709 N N . GLU A 1 216 ? 28.328 7.740 21.212 1.00 42.09 216 GLU A N 1
ATOM 1710 C CA . GLU A 1 216 ? 29.415 7.195 20.384 1.00 42.09 216 GLU A CA 1
ATOM 1711 C C . GLU A 1 216 ? 30.668 6.845 21.201 1.00 42.09 216 GLU A C 1
ATOM 1713 O O . GLU A 1 216 ? 31.254 5.771 21.034 1.00 42.09 216 GLU A O 1
ATOM 1718 N N . LYS A 1 217 ? 31.057 7.705 22.151 1.00 42.41 217 LYS A N 1
ATOM 1719 C CA . LYS A 1 217 ? 32.202 7.443 23.044 1.00 42.41 217 LYS A CA 1
ATOM 1720 C C . LYS A 1 217 ? 31.979 6.230 23.946 1.00 42.41 217 LYS A C 1
ATOM 1722 O O . LYS A 1 217 ? 32.898 5.436 24.148 1.00 42.41 217 LYS A O 1
ATOM 1727 N N . LYS A 1 218 ? 30.768 6.068 24.490 1.00 42.19 218 LYS A N 1
ATOM 1728 C CA . LYS A 1 218 ? 30.411 4.894 25.309 1.00 42.19 218 LYS A CA 1
ATOM 1729 C C . LYS A 1 218 ? 30.396 3.615 24.479 1.00 42.19 218 LYS A C 1
ATOM 1731 O O . LYS A 1 218 ? 30.760 2.555 24.983 1.00 42.19 218 LYS A O 1
ATOM 1736 N N . LEU A 1 219 ? 30.031 3.735 23.211 1.00 41.03 219 LEU A N 1
ATOM 1737 C CA . LEU A 1 219 ? 29.978 2.632 22.267 1.00 41.03 219 LEU A CA 1
ATOM 1738 C C . LEU A 1 219 ? 31.364 2.111 21.888 1.00 41.03 219 LEU A C 1
ATOM 1740 O O . LEU A 1 219 ? 31.610 0.912 21.989 1.00 41.03 219 LEU A O 1
ATOM 1744 N N . SER A 1 220 ? 32.312 3.005 21.609 1.00 40.03 220 SER A N 1
ATOM 1745 C CA . SER A 1 220 ? 33.712 2.630 21.368 1.00 40.03 220 SER A CA 1
ATOM 1746 C C . SER A 1 220 ? 34.344 1.878 22.558 1.00 40.03 220 SER A C 1
ATOM 1748 O O . SER A 1 220 ? 35.106 0.919 22.386 1.00 40.03 220 SER A O 1
ATOM 1750 N N . TYR A 1 221 ? 33.985 2.262 23.789 1.00 39.81 221 TYR A N 1
ATOM 1751 C CA . TYR A 1 221 ? 34.436 1.571 25.001 1.00 39.81 221 TYR A CA 1
ATOM 1752 C C . TYR A 1 221 ? 33.850 0.151 25.125 1.00 39.81 221 TYR A C 1
ATOM 1754 O O . TYR A 1 221 ? 34.554 -0.778 25.525 1.00 39.81 221 TYR A O 1
ATOM 1762 N N . LEU A 1 222 ? 32.585 -0.045 24.743 1.00 40.62 222 LEU A N 1
ATOM 1763 C CA . LEU A 1 222 ? 31.921 -1.353 24.760 1.00 40.62 222 LEU A CA 1
ATOM 1764 C C . LEU A 1 222 ? 32.431 -2.291 23.653 1.00 40.62 222 LEU A C 1
ATOM 1766 O O . LEU A 1 222 ? 32.671 -3.465 23.932 1.00 40.62 222 LEU A O 1
ATOM 1770 N N . GLU A 1 223 ? 32.700 -1.771 22.452 1.00 40.31 223 GLU A N 1
ATOM 1771 C CA . GLU A 1 223 ? 33.300 -2.514 21.326 1.00 40.31 223 GLU A CA 1
ATOM 1772 C C . GLU A 1 223 ? 34.673 -3.110 21.693 1.00 40.31 223 GLU A C 1
ATOM 1774 O O . GLU A 1 223 ? 35.018 -4.231 21.309 1.00 40.31 223 GLU A O 1
ATOM 1779 N N . THR A 1 224 ? 35.458 -2.376 22.485 1.00 45.91 224 THR A N 1
ATOM 1780 C CA . THR A 1 224 ? 36.776 -2.834 22.950 1.00 45.91 224 THR A CA 1
ATOM 1781 C C . THR A 1 224 ? 36.651 -4.012 23.925 1.00 45.91 224 THR A C 1
ATOM 1783 O O . THR A 1 224 ? 37.429 -4.965 23.856 1.00 45.91 224 THR A O 1
ATOM 1786 N N . ASN A 1 225 ? 35.639 -3.990 24.796 1.00 42.53 225 ASN A N 1
ATOM 1787 C CA . ASN A 1 225 ? 35.383 -5.061 25.763 1.00 42.53 225 ASN A CA 1
ATOM 1788 C C . ASN A 1 225 ? 34.779 -6.313 25.107 1.00 42.53 225 ASN A C 1
ATOM 1790 O O . ASN A 1 225 ? 35.087 -7.431 25.521 1.00 42.53 225 ASN A O 1
ATOM 1794 N N . GLN A 1 226 ? 33.963 -6.139 24.064 1.00 41.34 226 GLN A N 1
ATOM 1795 C CA . GLN A 1 226 ? 33.386 -7.239 23.288 1.00 41.34 226 GLN A CA 1
ATOM 1796 C C . GLN A 1 226 ? 34.471 -8.078 22.601 1.00 41.34 226 GLN A C 1
ATOM 1798 O O . GLN A 1 226 ? 34.484 -9.298 22.752 1.00 41.34 226 GLN A O 1
ATOM 1803 N N . LYS A 1 227 ? 35.438 -7.438 21.932 1.00 45.88 227 LYS A N 1
ATOM 1804 C CA . LYS A 1 227 ? 36.553 -8.156 21.287 1.00 45.88 227 LYS A CA 1
ATOM 1805 C C . LYS A 1 227 ? 37.366 -8.986 22.280 1.00 45.88 227 LYS A C 1
ATOM 1807 O O . LYS A 1 227 ? 37.799 -10.087 21.954 1.00 45.88 227 LYS A O 1
ATOM 1812 N N . ALA A 1 228 ? 37.543 -8.484 23.502 1.00 43.06 228 ALA A N 1
ATOM 1813 C CA . ALA A 1 228 ? 38.226 -9.224 24.558 1.00 43.06 228 ALA A CA 1
ATOM 1814 C C . ALA A 1 228 ? 37.442 -10.480 24.990 1.00 43.06 228 ALA A C 1
ATOM 1816 O O . ALA A 1 228 ? 38.044 -11.520 25.248 1.00 43.06 228 ALA A O 1
ATOM 1817 N N . LEU A 1 229 ? 36.108 -10.406 25.034 1.00 42.38 229 LEU A N 1
ATOM 1818 C CA . LEU A 1 229 ? 35.229 -11.524 25.396 1.00 42.38 229 LEU A CA 1
ATOM 1819 C C . LEU A 1 229 ? 35.120 -12.581 24.293 1.00 42.38 229 LEU A C 1
ATOM 1821 O O . LEU A 1 229 ? 35.185 -13.771 24.592 1.00 42.38 229 LEU A O 1
ATOM 1825 N N . GLU A 1 230 ? 35.024 -12.177 23.028 1.00 45.44 230 GLU A N 1
ATOM 1826 C CA . GLU A 1 230 ? 35.021 -13.097 21.880 1.00 45.44 230 GLU A CA 1
ATOM 1827 C C . GLU A 1 230 ? 36.295 -13.944 21.841 1.00 45.44 230 GLU A C 1
ATOM 1829 O O . GLU A 1 230 ? 36.255 -15.153 21.610 1.00 45.44 230 GLU A O 1
ATOM 1834 N N . GLN A 1 231 ? 37.428 -13.327 22.171 1.00 47.41 231 GLN A N 1
ATOM 1835 C CA . GLN A 1 231 ? 38.708 -14.017 22.258 1.00 47.41 231 GLN A CA 1
ATOM 1836 C C . GLN A 1 231 ? 38.728 -15.050 23.397 1.00 47.41 231 GLN A C 1
ATOM 1838 O O . GLN A 1 231 ? 39.314 -16.122 23.252 1.00 47.41 231 GLN A O 1
ATOM 1843 N N . ILE A 1 232 ? 38.040 -14.773 24.509 1.00 48.66 232 ILE A N 1
ATOM 1844 C CA . ILE A 1 232 ? 37.881 -15.714 25.628 1.00 48.66 232 ILE A CA 1
ATOM 1845 C C . ILE A 1 232 ? 36.961 -16.880 25.238 1.00 48.66 232 ILE A C 1
ATOM 1847 O O . ILE A 1 232 ? 37.295 -18.033 25.504 1.00 48.66 232 ILE A O 1
ATOM 1851 N N . VAL A 1 233 ? 35.831 -16.608 24.581 1.00 47.78 233 VAL A N 1
ATOM 1852 C CA . VAL A 1 233 ? 34.864 -17.637 24.157 1.00 47.78 233 VAL A CA 1
ATOM 1853 C C . VAL A 1 233 ? 35.463 -18.566 23.105 1.00 47.78 233 VAL A C 1
ATOM 1855 O O . VAL A 1 233 ? 35.272 -19.780 23.183 1.00 47.78 233 VAL A O 1
ATOM 1858 N N . GLN A 1 234 ? 36.232 -18.026 22.161 1.00 50.38 234 GLN A N 1
ATOM 1859 C CA . GLN A 1 234 ? 36.901 -18.836 21.149 1.00 50.38 234 GLN A CA 1
ATOM 1860 C C . GLN A 1 234 ? 37.941 -19.771 21.781 1.00 50.38 234 GLN A C 1
ATOM 1862 O O . GLN A 1 234 ? 37.949 -20.967 21.492 1.00 50.38 234 GLN A O 1
ATOM 1867 N N . ASN A 1 235 ? 38.717 -19.263 22.744 1.00 51.97 235 ASN A N 1
ATOM 1868 C CA . ASN A 1 235 ? 39.661 -20.077 23.510 1.00 51.97 235 ASN A CA 1
ATOM 1869 C C . ASN A 1 235 ? 38.972 -21.198 24.310 1.00 51.97 235 ASN A C 1
ATOM 1871 O O . ASN A 1 235 ? 39.556 -22.264 24.492 1.00 51.97 235 ASN A O 1
ATOM 1875 N N . LEU A 1 236 ? 37.740 -20.982 24.784 1.00 49.53 236 LEU A N 1
ATOM 1876 C CA . LEU A 1 236 ? 36.958 -21.994 25.505 1.00 49.53 236 LEU A CA 1
ATOM 1877 C C . LEU A 1 236 ? 36.350 -23.050 24.568 1.00 49.53 236 LEU A C 1
ATOM 1879 O O . LEU A 1 236 ? 36.267 -24.224 24.932 1.00 49.53 236 LEU A O 1
ATOM 1883 N N . LYS A 1 237 ? 35.952 -22.654 23.354 1.00 49.03 237 LYS A N 1
ATOM 1884 C CA . LYS A 1 237 ? 35.403 -23.550 22.321 1.00 49.03 237 LYS A CA 1
ATOM 1885 C C . LYS A 1 237 ? 36.435 -24.558 21.826 1.00 49.03 237 LYS A C 1
ATOM 1887 O O . LYS A 1 237 ? 36.109 -25.731 21.660 1.00 49.03 237 LYS A O 1
ATOM 1892 N N . ASP A 1 238 ? 37.677 -24.115 21.670 1.00 54.00 238 ASP A N 1
ATOM 1893 C CA . ASP A 1 238 ? 38.778 -24.962 21.206 1.00 54.00 238 ASP A CA 1
ATOM 1894 C C . ASP A 1 238 ? 39.213 -26.009 22.259 1.00 54.00 238 ASP A C 1
ATOM 1896 O O . ASP A 1 238 ? 39.980 -26.921 21.949 1.00 54.00 238 ASP A O 1
ATOM 1900 N N . GLN A 1 239 ? 38.703 -25.924 23.498 1.00 46.28 239 GLN A N 1
ATOM 1901 C CA . GLN A 1 239 ? 39.067 -26.802 24.619 1.00 46.28 239 GLN A CA 1
ATOM 1902 C C . GLN A 1 239 ? 38.022 -27.885 24.983 1.00 46.28 239 GLN A C 1
ATOM 1904 O O . GLN A 1 239 ? 38.305 -28.705 25.857 1.00 46.28 239 GLN A O 1
ATOM 1909 N N . MET A 1 240 ? 36.843 -27.952 24.342 1.00 40.47 240 MET A N 1
ATOM 1910 C CA . MET A 1 240 ? 35.729 -28.829 24.776 1.00 40.47 240 MET A CA 1
ATOM 1911 C C . MET A 1 240 ? 35.431 -30.021 23.826 1.00 40.47 240 MET A C 1
ATOM 1913 O O . MET A 1 240 ? 35.190 -29.802 22.639 1.00 40.47 240 MET A O 1
ATOM 1917 N N . PRO A 1 241 ? 35.356 -31.287 24.311 1.00 44.81 241 PRO A N 1
ATOM 1918 C CA . PRO A 1 241 ? 35.014 -32.457 23.487 1.00 44.81 241 PRO A CA 1
ATOM 1919 C C . PRO A 1 241 ? 33.507 -32.623 23.209 1.00 44.81 241 PRO A C 1
ATOM 1921 O O . PRO A 1 241 ? 32.653 -32.433 24.076 1.00 44.81 241 PRO A O 1
ATOM 1924 N N . SER A 1 242 ? 33.199 -33.106 22.003 1.00 48.50 242 SER A N 1
ATOM 1925 C CA . SER A 1 242 ? 31.881 -33.263 21.367 1.00 48.50 242 SER A CA 1
ATOM 1926 C C . SER A 1 242 ? 30.966 -34.347 21.971 1.00 48.50 242 SER A C 1
ATOM 1928 O O . SER A 1 242 ? 30.597 -35.302 21.289 1.00 48.50 242 SER A O 1
ATOM 1930 N N . SER A 1 243 ? 30.584 -34.213 23.245 1.00 43.19 243 SER A N 1
ATOM 1931 C CA . SER A 1 243 ? 29.651 -35.145 23.917 1.00 43.19 243 SER A CA 1
ATOM 1932 C C . SER A 1 243 ? 28.387 -34.512 24.519 1.00 43.19 243 SER A C 1
ATOM 1934 O O . SER A 1 243 ? 27.548 -35.234 25.046 1.00 43.19 243 SER A O 1
ATOM 1936 N N . TYR A 1 244 ? 28.173 -33.204 24.353 1.00 44.38 244 TYR A N 1
ATOM 1937 C CA . TYR A 1 244 ? 26.962 -32.511 24.813 1.00 44.38 244 TYR A CA 1
ATOM 1938 C C . TYR A 1 244 ? 26.274 -31.787 23.649 1.00 44.38 244 TYR A C 1
ATOM 1940 O O . TYR A 1 244 ? 26.349 -30.571 23.517 1.00 44.38 244 TYR A O 1
ATOM 1948 N N . ALA A 1 245 ? 25.628 -32.551 22.768 1.00 43.91 245 ALA A N 1
ATOM 1949 C CA . ALA A 1 245 ? 24.769 -32.033 21.704 1.00 43.91 245 ALA A CA 1
ATOM 1950 C C . ALA A 1 245 ? 23.327 -32.495 21.954 1.00 43.91 245 ALA A C 1
ATOM 1952 O O . ALA A 1 245 ? 22.901 -33.524 21.442 1.00 43.91 245 ALA A O 1
ATOM 1953 N N . ASN A 1 246 ? 22.638 -31.784 22.844 1.00 47.28 246 ASN A N 1
ATOM 1954 C CA . ASN A 1 246 ? 21.182 -31.709 23.038 1.00 47.28 246 ASN A CA 1
ATOM 1955 C C . ASN A 1 246 ? 21.026 -30.864 24.310 1.00 47.28 246 ASN A C 1
ATOM 1957 O O . ASN A 1 246 ? 21.508 -31.255 25.366 1.00 47.28 246 ASN A O 1
ATOM 1961 N N . THR A 1 247 ? 20.481 -29.650 24.302 1.00 43.81 247 THR A N 1
ATOM 1962 C CA . THR A 1 247 ? 19.086 -29.297 24.002 1.00 43.81 247 THR A CA 1
ATOM 1963 C C . THR A 1 247 ? 18.990 -27.751 23.944 1.00 43.81 247 THR A C 1
ATOM 1965 O O . THR A 1 247 ? 19.889 -27.074 24.432 1.00 43.81 247 THR A O 1
ATOM 1968 N N . ASP A 1 248 ? 17.885 -27.211 23.416 1.00 49.34 248 ASP A N 1
ATOM 1969 C CA . ASP A 1 248 ? 17.348 -25.839 23.623 1.00 49.34 248 ASP A CA 1
ATOM 1970 C C . ASP A 1 248 ? 17.645 -24.728 22.587 1.00 49.34 248 ASP A C 1
ATOM 1972 O O . ASP A 1 248 ? 16.935 -23.727 22.540 1.00 49.34 248 ASP A O 1
ATOM 1976 N N . PHE A 1 249 ? 18.582 -24.902 21.650 1.00 41.28 249 PHE A N 1
ATOM 1977 C CA . PHE A 1 249 ? 18.898 -23.842 20.667 1.00 41.28 249 PHE A CA 1
ATOM 1978 C C . PHE A 1 249 ? 17.739 -23.515 19.690 1.00 41.28 249 PHE A C 1
ATOM 1980 O O . PHE A 1 249 ? 17.549 -22.366 19.287 1.00 41.28 249 PHE A O 1
ATOM 1987 N N . GLU A 1 250 ? 16.916 -24.508 19.337 1.00 41.47 250 GLU A N 1
ATOM 1988 C CA . GLU A 1 250 ? 15.770 -24.343 18.426 1.00 41.47 250 GLU A CA 1
ATOM 1989 C C . GLU A 1 250 ? 14.628 -23.514 19.041 1.00 41.47 250 GLU A C 1
ATOM 1991 O O . GLU A 1 250 ? 14.022 -22.691 18.350 1.00 41.47 250 GLU A O 1
ATOM 1996 N N . SER A 1 251 ? 14.381 -23.673 20.345 1.00 39.59 251 SER A N 1
ATOM 1997 C CA . SER A 1 251 ? 13.322 -22.980 21.095 1.00 39.59 251 SER A CA 1
ATOM 1998 C C . SER A 1 251 ? 13.580 -21.470 21.169 1.00 39.59 251 SER A C 1
ATOM 2000 O O . SER A 1 251 ? 12.706 -20.656 20.853 1.00 39.59 251 SER A O 1
ATOM 2002 N N . TYR A 1 252 ? 14.824 -21.085 21.470 1.00 42.25 252 TYR A N 1
ATOM 2003 C CA . TYR A 1 252 ? 15.249 -19.684 21.474 1.00 42.25 252 TYR A CA 1
ATOM 2004 C C . TYR A 1 252 ? 15.165 -19.045 20.084 1.00 42.25 252 TYR A C 1
ATOM 2006 O O . TYR A 1 252 ? 14.729 -17.899 19.959 1.00 42.25 252 TYR A O 1
ATOM 2014 N N . SER A 1 253 ? 15.499 -19.793 19.026 1.00 41.69 253 SER A N 1
ATOM 2015 C CA . SER A 1 253 ? 15.374 -19.300 17.648 1.00 41.69 253 SER A CA 1
ATOM 2016 C C . SER A 1 253 ? 13.917 -19.000 17.257 1.00 41.69 253 SER A C 1
ATOM 2018 O O . SER A 1 253 ? 13.649 -18.014 16.569 1.00 41.69 253 SER A O 1
ATOM 2020 N N . GLN A 1 254 ? 12.957 -19.806 17.728 1.00 43.12 254 GLN A N 1
ATOM 2021 C CA . GLN A 1 254 ? 11.530 -19.588 17.472 1.00 43.12 254 GLN A CA 1
ATOM 2022 C C . GLN A 1 254 ? 10.986 -18.378 18.240 1.00 43.12 254 GLN A C 1
ATOM 2024 O O . GLN A 1 254 ? 10.189 -17.616 17.692 1.00 43.12 254 GLN A O 1
ATOM 2029 N N . GLN A 1 255 ? 11.435 -18.159 19.479 1.00 42.78 255 GLN A N 1
ATOM 2030 C CA . GLN A 1 255 ? 11.042 -16.978 20.255 1.00 42.78 255 GLN A CA 1
ATOM 2031 C C . GLN A 1 255 ? 11.580 -15.679 19.646 1.00 42.78 255 GLN A C 1
ATOM 2033 O O . GLN A 1 255 ? 10.829 -14.714 19.519 1.00 42.78 255 GLN A O 1
ATOM 2038 N N . LEU A 1 256 ? 12.842 -15.666 19.208 1.00 42.53 256 LEU A N 1
ATOM 2039 C CA . LEU A 1 256 ? 13.437 -14.517 18.517 1.00 42.53 256 LEU A CA 1
ATOM 2040 C C . LEU A 1 256 ? 12.698 -14.180 17.216 1.00 42.53 256 LEU A C 1
ATOM 2042 O O . LEU A 1 256 ? 12.414 -13.010 16.970 1.00 42.53 256 LEU A O 1
ATOM 2046 N N . LYS A 1 257 ? 12.299 -15.190 16.426 1.00 44.31 257 LYS A N 1
ATOM 2047 C CA . LYS A 1 257 ? 11.455 -14.979 15.234 1.00 44.31 257 LYS A CA 1
ATOM 2048 C C . LYS A 1 257 ? 10.124 -14.318 15.583 1.00 44.31 257 LYS A C 1
ATOM 2050 O O . LYS A 1 257 ? 9.739 -13.357 14.930 1.00 44.31 257 LYS A O 1
ATOM 2055 N N . LYS A 1 258 ? 9.459 -14.774 16.648 1.00 44.06 258 LYS A N 1
ATOM 2056 C CA . LYS A 1 258 ? 8.187 -14.193 17.092 1.00 44.06 258 LYS A CA 1
ATOM 2057 C C . LYS A 1 258 ? 8.329 -12.719 17.493 1.00 44.06 258 LYS A C 1
ATOM 2059 O O . LYS A 1 258 ? 7.509 -11.906 17.077 1.00 44.06 258 LYS A O 1
ATOM 2064 N N . TYR A 1 259 ? 9.363 -12.366 18.261 1.00 43.81 259 TYR A N 1
ATOM 2065 C CA . TYR A 1 259 ? 9.611 -10.969 18.636 1.00 43.81 259 TYR A CA 1
ATOM 2066 C C . TYR A 1 259 ? 9.951 -10.095 17.425 1.00 43.81 259 TYR A C 1
ATOM 2068 O O . TYR A 1 259 ? 9.459 -8.972 17.322 1.00 43.81 259 TYR A O 1
ATOM 2076 N N . LEU A 1 260 ? 10.737 -10.621 16.482 1.00 43.31 260 LEU A N 1
ATOM 2077 C CA . LEU A 1 260 ? 11.055 -9.931 15.235 1.00 43.31 260 LEU A CA 1
ATOM 2078 C C . LEU A 1 260 ? 9.800 -9.692 14.382 1.00 43.31 260 LEU A C 1
ATOM 2080 O O . LEU A 1 260 ? 9.637 -8.610 13.822 1.00 43.31 260 LEU A O 1
ATOM 2084 N N . ASP A 1 261 ? 8.888 -10.663 14.311 1.00 44.88 261 ASP A N 1
ATOM 2085 C CA . ASP A 1 261 ? 7.621 -10.528 13.588 1.00 44.88 261 ASP A CA 1
ATOM 2086 C C . ASP A 1 261 ? 6.674 -9.522 14.263 1.00 44.88 261 ASP A C 1
ATOM 2088 O O . ASP A 1 261 ? 6.022 -8.731 13.578 1.00 44.88 261 ASP A O 1
ATOM 2092 N N . GLU A 1 262 ? 6.622 -9.492 15.599 1.00 45.81 262 GLU A N 1
ATOM 2093 C CA . GLU A 1 262 ? 5.872 -8.484 16.363 1.00 45.81 262 GLU A CA 1
ATOM 2094 C C . GLU A 1 262 ? 6.437 -7.070 16.147 1.00 45.81 262 GLU A C 1
ATOM 2096 O O . GLU A 1 262 ? 5.678 -6.137 15.870 1.00 45.81 262 GLU A O 1
ATOM 2101 N N . PHE A 1 263 ? 7.762 -6.911 16.184 1.00 45.97 263 PHE A N 1
ATOM 2102 C CA . PHE A 1 263 ? 8.426 -5.636 15.906 1.00 45.97 263 PHE A CA 1
ATOM 2103 C C . PHE A 1 263 ? 8.196 -5.172 14.461 1.00 45.97 263 PHE A C 1
ATOM 2105 O O . PHE A 1 263 ? 7.821 -4.022 14.229 1.00 45.97 263 PHE A O 1
ATOM 2112 N N . ARG A 1 264 ? 8.321 -6.077 13.480 1.00 46.06 264 ARG A N 1
ATOM 2113 C CA . ARG A 1 264 ? 8.020 -5.791 12.067 1.00 46.06 264 ARG A CA 1
ATOM 2114 C C . ARG A 1 264 ? 6.581 -5.323 11.881 1.00 46.06 264 ARG A C 1
ATOM 2116 O O . ARG A 1 264 ? 6.353 -4.353 11.166 1.00 46.06 264 ARG A O 1
ATOM 2123 N N . ARG A 1 265 ? 5.607 -5.965 12.536 1.00 51.97 265 ARG A N 1
ATOM 2124 C CA . ARG A 1 265 ? 4.198 -5.530 12.518 1.00 51.97 265 ARG A CA 1
ATOM 2125 C C . ARG A 1 265 ? 4.025 -4.120 13.080 1.00 51.97 265 ARG A C 1
ATOM 2127 O O . ARG A 1 265 ? 3.300 -3.326 12.486 1.00 51.97 265 ARG A O 1
ATOM 2134 N N . LEU A 1 266 ? 4.721 -3.789 14.167 1.00 51.12 266 LEU A N 1
ATOM 2135 C CA . LEU A 1 266 ? 4.665 -2.456 14.767 1.00 51.12 266 LEU A CA 1
ATOM 2136 C C . LEU A 1 266 ? 5.227 -1.382 13.822 1.00 51.12 266 LEU A C 1
ATOM 2138 O O . LEU A 1 266 ? 4.545 -0.392 13.556 1.00 51.12 266 LEU A O 1
ATOM 2142 N N . VAL A 1 267 ? 6.413 -1.606 13.249 1.00 49.25 267 VAL A N 1
ATOM 2143 C CA . VAL A 1 267 ? 7.025 -0.687 12.271 1.00 49.25 267 VAL A CA 1
ATOM 2144 C C . VAL A 1 267 ? 6.121 -0.508 11.043 1.00 49.25 267 VAL A C 1
ATOM 2146 O O . VAL A 1 267 ? 5.853 0.623 10.642 1.00 49.25 267 VAL A O 1
ATOM 2149 N N . ARG A 1 268 ? 5.554 -1.599 10.500 1.00 55.53 268 ARG A N 1
ATOM 2150 C CA . ARG A 1 268 ? 4.593 -1.554 9.375 1.00 55.53 268 ARG A CA 1
ATOM 2151 C C . ARG A 1 268 ? 3.365 -0.702 9.695 1.00 55.53 268 ARG A C 1
ATOM 2153 O O . ARG A 1 268 ? 2.934 0.096 8.865 1.00 55.53 268 ARG A O 1
ATOM 2160 N N . SER A 1 269 ? 2.806 -0.866 10.897 1.00 55.31 269 SER A N 1
ATOM 2161 C CA . SER A 1 269 ? 1.628 -0.109 11.328 1.00 55.31 269 SER A CA 1
ATOM 2162 C C . SER A 1 269 ? 1.904 1.397 11.394 1.00 55.31 269 SER A C 1
ATOM 2164 O O . SER A 1 269 ? 1.033 2.182 11.026 1.00 55.31 269 SER A O 1
ATOM 2166 N N . TYR A 1 270 ? 3.127 1.799 11.764 1.00 56.75 270 TYR A N 1
ATOM 2167 C CA . TYR A 1 270 ? 3.553 3.199 11.816 1.00 56.75 270 TYR A CA 1
ATOM 2168 C C . TYR A 1 270 ? 3.703 3.832 10.419 1.00 56.75 270 TYR A C 1
ATOM 2170 O O . TYR A 1 270 ? 3.328 4.986 10.220 1.00 56.75 270 TYR A O 1
ATOM 2178 N N . GLU A 1 271 ? 4.191 3.083 9.423 1.00 61.28 271 GLU A N 1
ATOM 2179 C CA . GLU A 1 271 ? 4.302 3.574 8.039 1.00 61.28 271 GLU A CA 1
ATOM 2180 C C . GLU A 1 271 ? 2.932 3.882 7.423 1.00 61.28 271 GLU A C 1
ATOM 2182 O O . GLU A 1 271 ? 2.729 4.963 6.867 1.00 61.28 271 GLU A O 1
ATOM 2187 N N . ILE A 1 272 ? 1.980 2.949 7.549 1.00 65.25 272 ILE A N 1
ATOM 2188 C CA . ILE A 1 272 ? 0.612 3.142 7.048 1.00 65.25 272 ILE A CA 1
ATOM 2189 C C . ILE A 1 272 ? -0.063 4.265 7.837 1.00 65.25 272 ILE A C 1
ATOM 2191 O O . ILE A 1 272 ? -0.689 5.136 7.242 1.00 65.25 272 ILE A O 1
ATOM 2195 N N . ALA A 1 273 ? 0.117 4.295 9.160 1.00 65.69 273 ALA A N 1
ATOM 2196 C CA . ALA A 1 273 ? -0.392 5.363 10.009 1.00 65.69 273 ALA A CA 1
ATOM 2197 C C . ALA A 1 273 ? 0.059 6.746 9.522 1.00 65.69 273 ALA A C 1
ATOM 2199 O O . ALA A 1 273 ? -0.775 7.631 9.364 1.00 65.69 273 ALA A O 1
ATOM 2200 N N . ARG A 1 274 ? 1.336 6.917 9.168 1.00 66.75 274 ARG A N 1
ATOM 2201 C CA . ARG A 1 274 ? 1.844 8.180 8.618 1.00 66.75 274 ARG A CA 1
ATOM 2202 C C . ARG A 1 274 ? 1.213 8.546 7.269 1.00 66.75 274 ARG A C 1
ATOM 2204 O O . ARG A 1 274 ? 0.902 9.713 7.060 1.00 66.75 274 ARG A O 1
ATOM 2211 N N . ILE A 1 275 ? 1.019 7.580 6.366 1.00 68.69 275 ILE A N 1
ATOM 2212 C CA . ILE A 1 275 ? 0.358 7.817 5.064 1.00 68.69 275 ILE A CA 1
ATOM 2213 C C . ILE A 1 275 ? -1.100 8.251 5.267 1.00 68.69 275 ILE A C 1
ATOM 2215 O O . ILE A 1 275 ? -1.596 9.109 4.542 1.00 68.69 275 ILE A O 1
ATOM 2219 N N . LEU A 1 276 ? -1.771 7.666 6.259 1.00 71.88 276 LEU A N 1
ATOM 2220 C CA . LEU A 1 276 ? -3.184 7.885 6.558 1.00 71.88 276 LEU A CA 1
ATOM 2221 C C . LEU A 1 276 ? -3.442 9.008 7.583 1.00 71.88 276 LEU A C 1
ATOM 2223 O O . LEU A 1 276 ? -4.570 9.147 8.056 1.00 71.88 276 LEU A O 1
ATOM 2227 N N . GLY A 1 277 ? -2.418 9.774 7.979 1.00 66.69 277 GLY A N 1
ATOM 2228 C CA . GLY A 1 277 ? -2.559 10.861 8.960 1.00 66.69 277 GLY A CA 1
ATOM 2229 C C . GLY A 1 277 ? -2.977 10.391 10.362 1.00 66.69 277 GLY A C 1
ATOM 2230 O O . GLY A 1 277 ? -3.739 11.058 11.057 1.00 66.69 277 GLY A O 1
ATOM 2231 N N . ILE A 1 278 ? -2.545 9.201 10.781 1.00 69.94 278 ILE A N 1
ATOM 2232 C CA . ILE A 1 278 ? -2.804 8.617 12.102 1.00 69.94 278 ILE A CA 1
ATOM 2233 C C . ILE A 1 278 ? -1.617 8.956 13.016 1.00 69.94 278 ILE A C 1
ATOM 2235 O O . ILE A 1 278 ? -0.635 8.223 13.072 1.00 69.94 278 ILE A O 1
ATOM 2239 N N . GLU A 1 279 ? -1.697 10.073 13.739 1.00 55.06 279 GLU A N 1
ATOM 2240 C CA . GLU A 1 279 ? -0.578 10.567 14.565 1.00 55.06 279 GLU A CA 1
ATOM 2241 C C . GLU A 1 279 ? -0.515 9.937 15.971 1.00 55.06 279 GLU A C 1
ATOM 2243 O O . GLU A 1 279 ? 0.561 9.814 16.551 1.00 55.06 279 GLU A O 1
ATOM 2248 N N . GLU A 1 280 ? -1.649 9.488 16.523 1.00 61.12 280 GLU A N 1
ATOM 2249 C CA . GLU A 1 280 ? -1.759 9.108 17.946 1.00 61.12 280 GLU A CA 1
ATOM 2250 C C . GLU A 1 280 ? -2.237 7.656 18.187 1.00 61.12 280 GLU A C 1
ATOM 2252 O O . GLU A 1 280 ? -2.708 7.308 19.271 1.00 61.12 280 GLU A O 1
ATOM 2257 N N . GLY A 1 281 ? -2.137 6.775 17.183 1.00 73.50 281 GLY A N 1
ATOM 2258 C CA . GLY A 1 281 ? -2.554 5.365 17.311 1.00 73.50 281 GLY A CA 1
ATOM 2259 C C . GLY A 1 281 ? -4.075 5.154 17.339 1.00 73.50 281 GLY A C 1
ATOM 2260 O O . GLY A 1 281 ? -4.571 4.112 17.774 1.00 73.50 281 GLY A O 1
ATOM 2261 N N . TYR A 1 282 ? -4.836 6.145 16.882 1.00 83.19 282 TYR A N 1
ATOM 2262 C CA . TYR A 1 282 ? -6.281 6.073 16.713 1.00 83.19 282 TYR A CA 1
ATOM 2263 C C . TYR A 1 282 ? -6.736 6.909 15.512 1.00 83.19 282 TYR A C 1
ATOM 2265 O O . TYR A 1 282 ? -6.094 7.890 15.144 1.00 83.19 282 TYR A O 1
ATOM 2273 N N . VAL A 1 283 ? -7.874 6.538 14.929 1.00 87.62 283 VAL A N 1
ATOM 2274 C CA . VAL A 1 283 ? -8.539 7.290 13.856 1.00 87.62 283 VAL A CA 1
ATOM 2275 C C . VAL A 1 283 ? -9.769 8.015 14.380 1.00 87.62 283 VAL A C 1
ATOM 2277 O O . VAL A 1 283 ? -10.455 7.544 15.292 1.00 87.62 283 VAL A O 1
ATOM 2280 N N . PHE A 1 284 ? -10.077 9.160 13.784 1.00 89.06 284 PHE A N 1
ATOM 2281 C CA . PHE A 1 284 ? -11.288 9.918 14.044 1.00 89.06 284 PHE A CA 1
ATOM 2282 C C . PHE A 1 284 ? -12.390 9.505 13.068 1.00 89.06 284 PHE A C 1
ATOM 2284 O O . PHE A 1 284 ? -12.322 9.731 11.857 1.00 89.06 284 PHE A O 1
ATOM 2291 N N . VAL A 1 285 ? -13.451 8.922 13.618 1.00 91.44 285 VAL A N 1
ATOM 2292 C CA . VAL A 1 285 ? -14.629 8.483 12.869 1.00 91.44 285 VAL A CA 1
ATOM 2293 C C . VAL A 1 285 ? -15.801 9.393 13.196 1.00 91.44 285 VAL A C 1
ATOM 2295 O O . VAL A 1 285 ? -16.165 9.568 14.360 1.00 91.44 285 VAL A O 1
ATOM 2298 N N . ARG A 1 286 ? -16.444 9.937 12.161 1.00 91.31 286 ARG A N 1
ATOM 2299 C CA . ARG A 1 286 ? -17.731 10.622 12.294 1.00 91.31 286 ARG A CA 1
ATOM 2300 C C . ARG A 1 286 ? -18.856 9.592 12.296 1.00 91.31 286 ARG A C 1
ATOM 2302 O O . ARG A 1 286 ? -19.094 8.940 11.282 1.00 91.31 286 ARG A O 1
ATOM 2309 N N . VAL A 1 287 ? -19.559 9.479 13.416 1.00 93.25 287 VAL A N 1
ATOM 2310 C CA . VAL A 1 287 ? -20.707 8.582 13.593 1.00 93.25 287 VAL A CA 1
ATOM 2311 C C . VAL A 1 287 ? -21.848 9.005 12.671 1.00 93.25 287 VAL A C 1
ATOM 2313 O O . VAL A 1 287 ? -22.223 10.176 12.635 1.00 93.25 287 VAL A O 1
ATOM 2316 N N . GLU A 1 288 ? -22.455 8.050 11.982 1.00 93.94 288 GLU A N 1
ATOM 2317 C CA . GLU A 1 288 ? -23.682 8.225 11.211 1.00 93.94 288 GLU A CA 1
ATOM 2318 C C . GLU A 1 288 ? -24.848 7.425 11.797 1.00 93.94 288 GLU A C 1
ATOM 2320 O O . GLU A 1 288 ? -24.720 6.614 12.717 1.00 93.94 288 GLU A O 1
ATOM 2325 N N . ARG A 1 289 ? -26.050 7.701 11.290 1.00 91.50 289 ARG A N 1
ATOM 2326 C CA . ARG A 1 289 ? -27.255 7.004 11.728 1.00 91.50 289 ARG A CA 1
ATOM 2327 C C . ARG A 1 289 ? -27.174 5.532 11.309 1.00 91.50 289 ARG A C 1
ATOM 2329 O O . ARG A 1 289 ? -27.141 5.240 10.124 1.00 91.50 289 ARG A O 1
ATOM 2336 N N . GLY A 1 290 ? -27.233 4.621 12.280 1.00 90.62 290 GLY A N 1
ATOM 2337 C CA . GLY A 1 290 ? -27.144 3.170 12.046 1.00 90.62 290 GLY A CA 1
ATOM 2338 C C . GLY A 1 290 ? -25.802 2.553 12.453 1.00 90.62 290 GLY A C 1
ATOM 2339 O O . GLY A 1 290 ? -25.691 1.319 12.503 1.00 90.62 290 GLY A O 1
ATOM 2340 N N . ASP A 1 291 ? -24.827 3.393 12.806 1.00 94.69 291 ASP A N 1
ATOM 2341 C CA . ASP A 1 291 ? -23.572 2.962 13.409 1.00 94.69 291 ASP A CA 1
ATOM 2342 C C . ASP A 1 291 ? -23.795 2.444 14.829 1.00 94.69 291 ASP A C 1
ATOM 2344 O O . ASP A 1 291 ? -24.596 2.974 15.604 1.00 94.69 291 ASP A O 1
ATOM 2348 N N . THR A 1 292 ? -23.037 1.414 15.188 1.00 95.00 292 THR A N 1
ATOM 2349 C CA . THR A 1 292 ? -22.942 0.916 16.559 1.00 95.00 292 THR A CA 1
ATOM 2350 C C . THR A 1 292 ? -21.475 0.732 16.911 1.00 95.00 292 THR A C 1
ATOM 2352 O O . THR A 1 292 ? -20.656 0.430 16.043 1.00 95.00 292 THR A O 1
ATOM 2355 N N . LEU A 1 293 ? -21.132 0.868 18.196 1.00 95.12 293 LEU A N 1
ATOM 2356 C CA . LEU A 1 293 ? -19.761 0.610 18.649 1.00 95.12 293 LEU A CA 1
ATOM 2357 C C . LEU A 1 293 ? -19.313 -0.827 18.347 1.00 95.12 293 LEU A C 1
ATOM 2359 O O . LEU A 1 293 ? -18.132 -1.040 18.112 1.00 95.12 293 LEU A O 1
ATOM 2363 N N . ALA A 1 294 ? -20.248 -1.784 18.305 1.00 95.19 294 ALA A N 1
ATOM 2364 C CA . ALA A 1 294 ? -19.972 -3.167 17.923 1.00 95.19 294 ALA A CA 1
ATOM 2365 C C . ALA A 1 294 ? -19.504 -3.274 16.463 1.00 95.19 294 ALA A C 1
ATOM 2367 O O . ALA A 1 294 ? -18.408 -3.759 16.225 1.00 95.19 294 ALA A O 1
ATOM 2368 N N . LYS A 1 295 ? -20.255 -2.715 15.500 1.00 96.00 295 LYS A N 1
ATOM 2369 C CA . LYS A 1 295 ? -19.865 -2.726 14.076 1.00 96.00 295 LYS A CA 1
ATOM 2370 C C . LYS A 1 295 ? -18.496 -2.084 13.841 1.00 96.00 295 LYS A C 1
ATOM 2372 O O . LYS A 1 295 ? -17.692 -2.598 13.074 1.00 96.00 295 LYS A O 1
ATOM 2377 N N . ILE A 1 296 ? -18.240 -0.965 14.518 1.00 95.31 296 ILE A N 1
ATOM 2378 C CA . ILE A 1 296 ? -16.964 -0.244 14.437 1.00 95.31 296 ILE A CA 1
ATOM 2379 C C . ILE A 1 296 ? -15.838 -1.100 15.029 1.00 95.31 296 ILE A C 1
ATOM 2381 O O . ILE A 1 296 ? -14.781 -1.243 14.425 1.00 95.31 296 ILE A O 1
ATOM 2385 N N . SER A 1 297 ? -16.071 -1.692 16.201 1.00 95.19 297 SER A N 1
ATOM 2386 C CA . SER A 1 297 ? -15.122 -2.589 16.864 1.00 95.19 297 SER A CA 1
ATOM 2387 C C . SER A 1 297 ? -14.761 -3.797 15.999 1.00 95.19 297 SER A C 1
ATOM 2389 O O . SER A 1 297 ? -13.584 -4.148 15.916 1.00 95.19 297 SER A O 1
ATOM 2391 N N . ASP A 1 298 ? -15.758 -4.406 15.357 1.00 95.00 298 ASP A N 1
ATOM 2392 C CA . ASP A 1 298 ? -15.584 -5.570 14.489 1.00 95.00 298 ASP A CA 1
ATOM 2393 C C . ASP A 1 298 ? -14.784 -5.198 13.235 1.00 95.00 298 ASP A C 1
ATOM 2395 O O . ASP A 1 298 ? -13.785 -5.849 12.944 1.00 95.00 298 ASP A O 1
ATOM 2399 N N . ALA A 1 299 ? -15.143 -4.097 12.562 1.00 95.06 299 ALA A N 1
ATOM 2400 C CA . ALA A 1 299 ? -14.443 -3.623 11.366 1.00 95.06 299 ALA A CA 1
ATOM 2401 C C . ALA A 1 299 ? -12.953 -3.351 11.620 1.00 95.06 299 ALA A C 1
ATOM 2403 O O . ALA A 1 299 ? -12.101 -3.751 10.832 1.00 95.06 299 ALA A O 1
ATOM 2404 N N . PHE A 1 300 ? -12.619 -2.704 12.742 1.00 92.44 300 PHE A N 1
ATOM 2405 C CA . PHE A 1 300 ? -11.229 -2.440 13.136 1.00 92.44 300 PHE A CA 1
ATOM 2406 C C . PHE A 1 300 ? -10.550 -3.627 13.842 1.00 92.44 300 PHE A C 1
ATOM 2408 O O . PHE A 1 300 ? -9.410 -3.497 14.291 1.00 92.44 300 PHE A O 1
ATOM 2415 N N . ASN A 1 301 ? -11.223 -4.779 13.936 1.00 91.94 301 ASN A N 1
ATOM 2416 C CA . ASN A 1 301 ? -10.721 -6.011 14.542 1.00 91.94 301 ASN A CA 1
ATOM 2417 C C . ASN A 1 301 ? -10.143 -5.810 15.960 1.00 91.94 301 ASN A C 1
ATOM 2419 O O . ASN A 1 301 ? -9.047 -6.267 16.292 1.00 91.94 301 ASN A O 1
ATOM 2423 N N . LEU A 1 302 ? -10.876 -5.099 16.823 1.00 90.94 302 LEU A N 1
ATOM 2424 C CA . LEU A 1 302 ? -10.411 -4.727 18.171 1.00 90.94 302 LEU A CA 1
ATOM 2425 C C . LEU A 1 302 ? -10.512 -5.854 19.216 1.00 90.94 302 LEU A C 1
ATOM 2427 O O . LEU A 1 302 ? -10.082 -5.682 20.371 1.00 90.94 302 LEU A O 1
ATOM 2431 N N . GLY A 1 303 ? -11.061 -6.998 18.804 1.00 90.94 303 GLY A N 1
ATOM 2432 C CA . GLY A 1 303 ? -11.308 -8.166 19.639 1.00 90.94 303 GLY A CA 1
ATOM 2433 C C . GLY A 1 303 ? -12.548 -8.029 20.536 1.00 90.94 303 GLY A C 1
ATOM 2434 O O . GLY A 1 303 ? -13.303 -7.062 20.417 1.00 90.94 303 GLY A O 1
ATOM 2435 N N . PRO A 1 304 ? -12.757 -8.985 21.460 1.00 91.69 304 PRO A N 1
ATOM 2436 C CA . PRO A 1 304 ? -13.972 -9.067 22.279 1.00 91.69 304 PRO A CA 1
ATOM 2437 C C . PRO A 1 304 ? -14.196 -7.837 23.173 1.00 91.69 304 PRO A C 1
ATOM 2439 O O . PRO A 1 304 ? -15.336 -7.431 23.378 1.00 91.69 304 PRO A O 1
ATOM 2442 N N . ASP A 1 305 ? -13.120 -7.193 23.632 1.00 93.12 305 ASP A N 1
ATOM 2443 C CA . ASP A 1 305 ? -13.186 -6.003 24.495 1.00 93.12 305 ASP A CA 1
ATOM 2444 C C . ASP A 1 305 ? -13.181 -4.686 23.697 1.00 93.12 305 ASP A C 1
ATOM 2446 O O . ASP A 1 305 ? -13.010 -3.598 24.253 1.00 93.12 305 ASP A O 1
ATOM 2450 N N . GLY A 1 306 ? -13.304 -4.748 22.369 1.00 93.06 306 GLY A N 1
ATOM 2451 C CA . GLY A 1 306 ? -13.127 -3.586 21.503 1.00 93.06 306 GLY A CA 1
ATOM 2452 C C . GLY A 1 306 ? -14.143 -2.468 21.741 1.00 93.06 306 GLY A C 1
ATOM 2453 O O . GLY A 1 306 ? -13.770 -1.294 21.770 1.00 93.06 306 GLY A O 1
ATOM 2454 N N . VAL A 1 307 ? -15.400 -2.818 22.029 1.00 95.06 307 VAL A N 1
ATOM 2455 C CA . VAL A 1 307 ? -16.441 -1.847 22.408 1.00 95.06 307 VAL A CA 1
ATOM 2456 C C . VAL A 1 307 ? -16.046 -1.086 23.675 1.00 95.06 307 VAL A C 1
ATOM 2458 O O . VAL A 1 307 ? -16.146 0.140 23.706 1.00 95.06 307 VAL A O 1
ATOM 2461 N N . GLU A 1 308 ? -15.545 -1.787 24.695 1.00 94.69 308 GLU A N 1
ATOM 2462 C CA . GLU A 1 308 ? -15.122 -1.177 25.959 1.00 94.69 308 GLU A CA 1
ATOM 2463 C C . GLU A 1 308 ? -13.897 -0.272 25.767 1.00 94.69 308 GLU A C 1
ATOM 2465 O O . GLU A 1 308 ? -13.849 0.836 26.308 1.00 94.69 308 GLU A O 1
ATOM 2470 N N . LYS A 1 309 ? -12.945 -0.680 24.916 1.00 94.19 309 LYS A N 1
ATOM 2471 C CA . LYS A 1 309 ? -11.796 0.156 24.534 1.00 94.19 309 LYS A CA 1
ATOM 2472 C C . LYS A 1 309 ? -12.245 1.466 23.882 1.00 94.19 309 LYS A C 1
ATOM 2474 O O . LYS A 1 309 ? -11.778 2.531 24.290 1.00 94.19 309 LYS A O 1
ATOM 2479 N N . ILE A 1 310 ? -13.169 1.409 22.915 1.00 93.81 310 ILE A N 1
ATOM 2480 C CA . ILE A 1 310 ? -13.712 2.613 22.262 1.00 93.81 310 ILE A CA 1
ATOM 2481 C C . ILE A 1 310 ? -14.451 3.481 23.287 1.00 93.81 310 ILE A C 1
ATOM 2483 O O . ILE A 1 310 ? -14.256 4.696 23.324 1.00 93.81 310 ILE A O 1
ATOM 2487 N N . MET A 1 311 ? -15.274 2.876 24.145 1.00 94.31 311 MET A N 1
ATOM 2488 C CA . MET A 1 311 ? -16.019 3.594 25.179 1.00 94.31 311 MET A CA 1
ATOM 2489 C C . MET A 1 311 ? -15.095 4.369 26.120 1.00 94.31 311 MET A C 1
ATOM 2491 O O . MET A 1 311 ? -15.263 5.580 26.288 1.00 94.31 311 MET A O 1
ATOM 2495 N N . LYS A 1 312 ? -14.077 3.697 26.665 1.00 92.88 312 LYS A N 1
ATOM 2496 C CA . LYS A 1 312 ? -13.092 4.291 27.575 1.00 92.88 312 LYS A CA 1
ATOM 2497 C C . LYS A 1 312 ? -12.313 5.428 26.915 1.00 92.88 312 LYS A C 1
ATOM 2499 O O . LYS A 1 312 ? -12.138 6.475 27.531 1.00 92.88 312 LYS A O 1
ATOM 2504 N N . LEU A 1 313 ? -11.897 5.253 25.658 1.00 91.88 313 LEU A N 1
ATOM 2505 C CA . LEU A 1 313 ? -11.145 6.263 24.904 1.00 91.88 313 LEU A CA 1
ATOM 2506 C C . LEU A 1 313 ? -11.959 7.544 24.641 1.00 91.88 313 LEU A C 1
ATOM 2508 O O . LEU A 1 313 ? -11.389 8.623 24.499 1.00 91.88 313 LEU A O 1
ATOM 2512 N N . ASN A 1 314 ? -13.289 7.435 24.593 1.00 91.00 314 ASN A N 1
ATOM 2513 C CA . ASN A 1 314 ? -14.195 8.533 24.247 1.00 91.00 314 ASN A CA 1
ATOM 2514 C C . ASN A 1 314 ? -15.032 9.063 25.418 1.00 91.00 314 ASN A C 1
ATOM 2516 O O . ASN A 1 314 ? -15.905 9.908 25.192 1.00 91.00 314 ASN A O 1
ATOM 2520 N N . GLY A 1 315 ? -14.823 8.551 26.636 1.00 91.75 315 GLY A N 1
ATOM 2521 C CA . GLY A 1 315 ? -15.654 8.883 27.797 1.00 91.75 315 GLY A CA 1
ATOM 2522 C C . GLY A 1 315 ? -17.138 8.576 27.560 1.00 91.75 315 GLY A C 1
ATOM 2523 O O . GLY A 1 315 ? -17.997 9.421 27.806 1.00 91.75 315 GLY A O 1
ATOM 2524 N N . ILE A 1 316 ? -17.443 7.416 26.972 1.00 91.31 316 ILE A N 1
ATOM 2525 C CA . ILE A 1 316 ? -18.816 6.956 26.730 1.00 91.31 316 ILE A CA 1
ATOM 2526 C C . ILE A 1 316 ? -19.163 5.908 27.786 1.00 91.31 316 ILE A C 1
ATOM 2528 O O . ILE A 1 316 ? -18.619 4.813 27.753 1.00 91.31 316 ILE A O 1
ATOM 2532 N N . ASP A 1 317 ? -20.107 6.217 28.676 1.00 88.56 317 ASP A N 1
ATOM 2533 C CA . ASP A 1 317 ? -20.508 5.291 29.751 1.00 88.56 317 ASP A CA 1
ATOM 2534 C C . ASP A 1 317 ? -21.570 4.263 29.318 1.00 88.56 317 ASP A C 1
ATOM 2536 O O . ASP A 1 317 ? -21.700 3.204 29.923 1.00 88.56 317 ASP A O 1
ATOM 2540 N N . ASP A 1 318 ? -22.362 4.570 28.282 1.00 85.94 318 ASP A N 1
ATOM 2541 C CA . ASP A 1 318 ? -23.399 3.675 27.742 1.00 85.94 318 ASP A CA 1
ATOM 2542 C C . ASP A 1 318 ? -23.298 3.646 26.207 1.00 85.94 318 ASP A C 1
ATOM 2544 O O . ASP A 1 318 ? -23.463 4.696 25.573 1.00 85.94 318 ASP A O 1
ATOM 2548 N N . PRO A 1 319 ? -23.068 2.475 25.583 1.00 82.88 319 PRO A N 1
ATOM 2549 C CA . PRO A 1 319 ? -22.901 2.355 24.134 1.00 82.88 319 PRO A CA 1
ATOM 2550 C C . PRO A 1 319 ? -24.149 2.789 23.346 1.00 82.88 319 PRO A C 1
ATOM 2552 O O . PRO A 1 319 ? -24.043 3.160 22.178 1.00 82.88 319 PRO A O 1
ATOM 2555 N N . ARG A 1 320 ? -25.334 2.799 23.974 1.00 84.19 320 ARG A N 1
ATOM 2556 C CA . ARG A 1 320 ? -26.597 3.249 23.357 1.00 84.19 320 ARG A CA 1
ATOM 2557 C C . ARG A 1 320 ? -26.714 4.770 23.270 1.00 84.19 320 ARG A C 1
ATOM 2559 O O . ARG A 1 320 ? -27.624 5.270 22.617 1.00 84.19 320 ARG A O 1
ATOM 2566 N N . LYS A 1 321 ? -25.806 5.513 23.911 1.00 81.69 321 LYS A N 1
ATOM 2567 C CA . LYS A 1 321 ? -25.732 6.983 23.847 1.00 81.69 321 LYS A CA 1
ATOM 2568 C C . LYS A 1 321 ? -24.862 7.481 22.687 1.00 81.69 321 LYS A C 1
ATOM 2570 O O . LYS A 1 321 ? -24.434 8.635 22.696 1.00 81.69 321 LYS A O 1
ATOM 2575 N N . LEU A 1 322 ? -24.564 6.633 21.703 1.00 88.38 322 LEU A N 1
ATOM 2576 C CA . LEU A 1 322 ? -23.854 7.041 20.495 1.00 88.38 322 LEU A CA 1
ATOM 2577 C C . LEU A 1 322 ? -24.767 7.933 19.632 1.00 88.38 322 LEU A C 1
ATOM 2579 O O . LEU A 1 322 ? -25.857 7.523 19.243 1.00 88.38 322 LEU A O 1
ATOM 2583 N N . ILE A 1 323 ? -24.335 9.169 19.361 1.00 88.06 323 ILE A N 1
ATOM 2584 C CA . ILE A 1 323 ? -25.131 10.189 18.657 1.00 88.06 323 ILE A CA 1
ATOM 2585 C C . ILE A 1 323 ? -24.542 10.411 17.262 1.00 88.06 323 ILE A C 1
ATOM 2587 O O . ILE A 1 323 ? -23.341 10.645 17.128 1.00 88.06 323 ILE A O 1
ATOM 2591 N N . ALA A 1 324 ? -25.389 10.380 16.230 1.00 90.44 324 ALA A N 1
ATOM 2592 C CA . ALA A 1 324 ? -24.985 10.698 14.862 1.00 90.44 324 ALA A CA 1
ATOM 2593 C C . ALA A 1 324 ? -24.421 12.129 14.761 1.00 90.44 324 ALA A C 1
ATOM 2595 O O . ALA A 1 324 ? -24.924 13.059 15.388 1.00 90.44 324 ALA A O 1
ATOM 2596 N N . GLY A 1 325 ? -23.364 12.301 13.972 1.00 86.88 325 GLY A N 1
ATOM 2597 C CA . GLY A 1 325 ? -22.599 13.539 13.835 1.00 86.88 325 GLY A CA 1
ATOM 2598 C C . GLY A 1 325 ? -21.461 13.691 14.848 1.00 86.88 325 GLY A C 1
ATOM 2599 O O . GLY A 1 325 ? -20.556 14.490 14.605 1.00 86.88 325 GLY A O 1
ATOM 2600 N N . ARG A 1 326 ? -21.453 12.915 15.944 1.00 89.88 326 ARG A N 1
ATOM 2601 C CA . ARG A 1 326 ? -20.339 12.896 16.902 1.00 89.88 326 ARG A CA 1
ATOM 2602 C C . ARG A 1 326 ? -19.088 12.323 16.236 1.00 89.88 326 ARG A C 1
ATOM 2604 O O . ARG A 1 326 ? -19.165 11.316 15.540 1.00 89.88 326 ARG A O 1
ATOM 2611 N N . ILE A 1 327 ? -17.939 12.937 16.489 1.00 90.44 327 ILE A N 1
ATOM 2612 C CA . ILE A 1 327 ? -16.635 12.373 16.133 1.00 90.44 327 ILE A CA 1
ATOM 2613 C C . ILE A 1 327 ? -16.130 11.564 17.329 1.00 90.44 327 ILE A C 1
ATOM 2615 O O . ILE A 1 327 ? -16.174 12.047 18.464 1.00 90.44 327 ILE A O 1
ATOM 2619 N N . ILE A 1 328 ? -15.694 10.333 17.083 1.00 92.19 328 ILE A N 1
ATOM 2620 C CA . ILE A 1 328 ? -15.128 9.439 18.094 1.00 92.19 328 ILE A CA 1
ATOM 2621 C C . ILE A 1 328 ? -13.738 8.965 17.673 1.00 92.19 328 ILE A C 1
ATOM 2623 O O . ILE A 1 328 ? -13.456 8.814 16.487 1.00 92.19 328 ILE A O 1
ATOM 2627 N N . LYS A 1 329 ? -12.882 8.714 18.659 1.00 91.69 329 LYS A N 1
ATOM 2628 C CA . LYS A 1 329 ? -11.574 8.084 18.502 1.00 91.69 329 LYS A CA 1
ATOM 2629 C C . LYS A 1 329 ? -11.744 6.567 18.467 1.00 91.69 329 LYS A C 1
ATOM 2631 O O . LYS A 1 329 ? -12.340 5.999 19.380 1.00 91.69 329 LYS A O 1
ATOM 2636 N N . VAL A 1 330 ? -11.209 5.901 17.458 1.00 91.69 330 VAL A N 1
ATOM 2637 C CA . VAL A 1 330 ? -11.194 4.437 17.369 1.00 91.69 330 VAL A CA 1
ATOM 2638 C C . VAL A 1 330 ? -9.737 3.990 17.402 1.00 91.69 330 VAL A C 1
ATOM 2640 O O . VAL A 1 330 ? -8.969 4.439 16.553 1.00 91.69 330 VAL A O 1
ATOM 2643 N N . PRO A 1 331 ? -9.316 3.175 18.386 1.00 88.25 331 PRO A N 1
ATOM 2644 C CA . PRO A 1 331 ? -7.927 2.746 18.478 1.00 88.25 331 PRO A CA 1
ATOM 2645 C C . PRO A 1 331 ? -7.551 1.908 17.257 1.00 88.25 331 PRO A C 1
ATOM 2647 O O . PRO A 1 331 ? -8.352 1.111 16.780 1.00 88.25 331 PRO A O 1
ATOM 2650 N N . VAL A 1 332 ? -6.322 2.064 16.777 1.00 83.12 332 VAL A N 1
ATOM 2651 C CA . VAL A 1 332 ? -5.781 1.292 15.659 1.00 83.12 332 VAL A CA 1
ATOM 2652 C C . VAL A 1 332 ? -4.549 0.559 16.163 1.00 83.12 332 VAL A C 1
ATOM 2654 O O . VAL A 1 332 ? -3.490 1.148 16.341 1.00 83.12 332 VAL A O 1
ATOM 2657 N N . THR A 1 333 ? -4.701 -0.733 16.449 1.00 70.88 333 THR A N 1
ATOM 2658 C CA . THR A 1 333 ? -3.636 -1.532 17.077 1.00 70.88 333 THR A CA 1
ATOM 2659 C C . THR A 1 333 ? -2.810 -2.340 16.082 1.00 70.88 333 THR A C 1
ATOM 2661 O O . THR A 1 333 ? -1.681 -2.696 16.393 1.00 70.88 333 THR A O 1
ATOM 2664 N N . ASN A 1 334 ? -3.364 -2.674 14.913 1.00 67.06 334 ASN A N 1
ATOM 2665 C CA . ASN A 1 334 ? -2.667 -3.453 13.889 1.00 67.06 334 ASN A CA 1
ATOM 2666 C C . ASN A 1 334 ? -3.306 -3.219 12.513 1.00 67.06 334 ASN A C 1
ATOM 2668 O O . ASN A 1 334 ? -4.086 -4.039 12.024 1.00 67.06 334 ASN A O 1
ATOM 2672 N N . LEU A 1 335 ? -3.039 -2.051 11.926 1.00 75.38 335 LEU A N 1
ATOM 2673 C CA . LEU A 1 335 ? -3.571 -1.725 10.610 1.00 75.38 335 LEU A CA 1
ATOM 2674 C C . LEU A 1 335 ? -2.830 -2.541 9.550 1.00 75.38 335 LEU A C 1
ATOM 2676 O O . LEU A 1 335 ? -1.645 -2.327 9.308 1.00 75.38 335 LEU A O 1
ATOM 2680 N N . SER A 1 336 ? -3.541 -3.479 8.935 1.00 79.94 336 SER A N 1
ATOM 2681 C CA . SER A 1 336 ? -3.061 -4.253 7.793 1.00 79.94 336 SER A CA 1
ATOM 2682 C C . SER A 1 336 ? -3.981 -3.987 6.611 1.00 79.94 336 SER A C 1
ATOM 2684 O O . SER A 1 336 ? -5.203 -3.960 6.766 1.00 79.94 336 SER A O 1
ATOM 2686 N N . ALA A 1 337 ? -3.386 -3.733 5.448 1.00 89.12 337 ALA A N 1
ATOM 2687 C CA . ALA A 1 337 ? -4.132 -3.511 4.223 1.00 89.12 337 ALA A CA 1
ATOM 2688 C C . ALA A 1 337 ? -4.243 -4.820 3.431 1.00 89.12 337 ALA A C 1
ATOM 2690 O O . ALA A 1 337 ? -3.265 -5.558 3.320 1.00 89.12 337 ALA A O 1
ATOM 2691 N N . SER A 1 338 ? -5.415 -5.107 2.860 1.00 92.69 338 SER A N 1
ATOM 2692 C CA . SER A 1 338 ? -5.608 -6.255 1.963 1.00 92.69 338 SER A CA 1
ATOM 2693 C C . SER A 1 338 ? -5.568 -5.804 0.512 1.00 92.69 338 SER A C 1
ATOM 2695 O O . SER A 1 338 ? -6.260 -4.857 0.145 1.00 92.69 338 SER A O 1
ATOM 2697 N N . PHE A 1 339 ? -4.795 -6.479 -0.339 1.00 94.75 339 PHE A N 1
ATOM 2698 C CA . PHE A 1 339 ? -4.810 -6.137 -1.757 1.00 94.75 339 PHE A CA 1
ATOM 2699 C C . PHE A 1 339 ? -6.216 -6.406 -2.350 1.00 94.75 339 PHE A C 1
ATOM 2701 O O . PHE A 1 339 ? -6.792 -7.466 -2.060 1.00 94.75 339 PHE A O 1
ATOM 2708 N N . PRO A 1 340 ? -6.806 -5.474 -3.131 1.00 94.88 340 PRO A N 1
ATOM 2709 C CA . PRO A 1 340 ? -8.217 -5.560 -3.512 1.00 94.88 340 PRO A CA 1
ATOM 2710 C C . PRO A 1 340 ? -8.564 -6.762 -4.391 1.00 94.88 340 PRO A C 1
ATOM 2712 O O . PRO A 1 340 ? -9.669 -7.283 -4.266 1.00 94.88 340 PRO A O 1
ATOM 2715 N N . VAL A 1 341 ? -7.650 -7.211 -5.257 1.00 94.69 341 VAL A N 1
ATOM 2716 C CA . VAL A 1 341 ? -7.871 -8.300 -6.224 1.00 94.69 341 VAL A CA 1
ATOM 2717 C C . VAL A 1 341 ? -6.804 -9.374 -6.028 1.00 94.69 341 VAL A C 1
ATOM 2719 O O . VAL A 1 341 ? -5.619 -9.077 -6.079 1.00 94.69 341 VAL A O 1
ATOM 2722 N N . GLY A 1 342 ? -7.204 -10.626 -5.800 1.00 90.88 342 GLY A N 1
ATOM 2723 C CA . GLY A 1 342 ? -6.261 -11.712 -5.505 1.00 90.88 342 GLY A CA 1
ATOM 2724 C C . GLY A 1 342 ? -5.673 -11.655 -4.087 1.00 90.88 342 GLY A C 1
ATOM 2725 O O . GLY A 1 342 ? -6.220 -11.013 -3.186 1.00 90.88 342 GLY A O 1
ATOM 2726 N N . GLU A 1 343 ? -4.587 -12.394 -3.851 1.00 88.38 343 GLU A N 1
ATOM 2727 C CA . GLU A 1 343 ? -3.946 -12.490 -2.527 1.00 88.38 343 GLU A CA 1
ATOM 2728 C C . GLU A 1 343 ? -2.911 -11.386 -2.287 1.00 88.38 343 GLU A C 1
ATOM 2730 O O . GLU A 1 343 ? -2.851 -10.831 -1.191 1.00 88.38 343 GLU A O 1
ATOM 2735 N N . LYS A 1 344 ? -2.142 -11.036 -3.322 1.00 90.12 344 LYS A N 1
ATOM 2736 C CA . LYS A 1 344 ? -1.065 -10.045 -3.280 1.00 90.12 344 LYS A CA 1
ATOM 2737 C C . LYS A 1 344 ? -0.946 -9.312 -4.620 1.00 90.12 344 LYS A C 1
ATOM 2739 O O . LYS A 1 344 ? -1.469 -9.821 -5.612 1.00 90.12 344 LYS A O 1
ATOM 2744 N N . PRO A 1 345 ? -0.246 -8.167 -4.674 1.00 91.38 345 PRO A N 1
ATOM 2745 C CA . PRO A 1 345 ? 0.087 -7.522 -5.937 1.00 91.38 345 PRO A CA 1
ATOM 2746 C C . PRO A 1 345 ? 0.859 -8.487 -6.845 1.00 91.38 345 PRO A C 1
ATOM 2748 O O . PRO A 1 345 ? 1.903 -9.010 -6.452 1.00 91.38 345 PRO A O 1
ATOM 2751 N N . ASP A 1 346 ? 0.338 -8.737 -8.043 1.00 91.62 346 ASP A N 1
ATOM 2752 C CA . ASP A 1 346 ? 0.990 -9.552 -9.069 1.00 91.62 346 ASP A CA 1
ATOM 2753 C C . ASP A 1 346 ? 1.254 -8.658 -10.289 1.00 91.62 346 ASP A C 1
ATOM 2755 O O . ASP A 1 346 ? 0.308 -8.078 -10.828 1.00 91.62 346 ASP A O 1
ATOM 2759 N N . PRO A 1 347 ? 2.513 -8.522 -10.743 1.00 90.62 347 PRO A N 1
ATOM 2760 C CA . PRO A 1 347 ? 2.835 -7.661 -11.877 1.00 90.62 347 PRO A CA 1
ATOM 2761 C C . PRO A 1 347 ? 2.143 -8.073 -13.181 1.00 90.62 347 PRO A C 1
ATOM 2763 O O . PRO A 1 347 ? 2.075 -7.276 -14.108 1.00 90.62 347 PRO A O 1
ATOM 2766 N N . LYS A 1 348 ? 1.621 -9.303 -13.285 1.00 89.69 348 LYS A N 1
ATOM 2767 C CA . LYS A 1 348 ? 0.885 -9.774 -14.468 1.00 89.69 348 LYS A CA 1
ATOM 2768 C C . LYS A 1 348 ? -0.505 -9.171 -14.597 1.00 89.69 348 LYS A C 1
ATOM 2770 O O . LYS A 1 348 ? -1.025 -9.154 -15.705 1.00 89.69 348 LYS A O 1
ATOM 2775 N N . VAL A 1 349 ? -1.097 -8.735 -13.487 1.00 89.56 349 VAL A N 1
ATOM 2776 C CA . VAL A 1 349 ? -2.467 -8.209 -13.464 1.00 89.56 349 VAL A CA 1
ATOM 2777 C C . VAL A 1 349 ? -2.507 -6.691 -13.347 1.00 89.56 349 VAL A C 1
ATOM 2779 O O . VAL A 1 349 ? -3.587 -6.115 -13.412 1.00 89.56 349 VAL A O 1
ATOM 2782 N N . ILE A 1 350 ? -1.372 -6.012 -13.162 1.00 91.81 350 ILE A N 1
ATOM 2783 C CA . ILE A 1 350 ? -1.357 -4.548 -13.149 1.00 91.81 350 ILE A CA 1
ATOM 2784 C C . ILE A 1 350 ? -1.466 -4.048 -14.589 1.00 91.81 350 ILE A C 1
ATOM 2786 O O . ILE A 1 350 ? -0.587 -4.290 -15.408 1.00 91.81 350 ILE A O 1
ATOM 2790 N N . VAL A 1 351 ? -2.562 -3.355 -14.893 1.00 89.88 351 VAL A N 1
ATOM 2791 C CA . VAL A 1 351 ? -2.849 -2.828 -16.234 1.00 89.88 351 VAL A CA 1
ATOM 2792 C C . VAL A 1 351 ? -2.296 -1.415 -16.385 1.00 89.88 351 VAL A C 1
ATOM 2794 O O . VAL A 1 351 ? -1.728 -1.079 -17.422 1.00 89.88 351 VAL A O 1
ATOM 2797 N N . SER A 1 352 ? -2.462 -0.574 -15.360 1.00 88.50 352 SER A N 1
ATOM 2798 C CA . SER A 1 352 ? -1.915 0.784 -15.342 1.00 88.50 352 SER A CA 1
ATOM 2799 C C . SER A 1 352 ? -1.670 1.289 -13.918 1.00 88.50 352 SER A C 1
ATOM 2801 O O . SER A 1 352 ? -2.395 0.945 -12.980 1.00 88.50 352 SER A O 1
ATOM 2803 N N . GLY A 1 353 ? -0.614 2.091 -13.757 1.00 87.12 353 GLY A N 1
ATOM 2804 C CA . GLY A 1 353 ? -0.187 2.654 -12.477 1.00 87.12 353 GLY A CA 1
ATOM 2805 C C . GLY A 1 353 ? -0.792 4.025 -12.155 1.00 87.12 353 GLY A C 1
ATOM 2806 O O . GLY A 1 353 ? -1.334 4.731 -13.009 1.00 87.12 353 GLY A O 1
ATOM 2807 N N . PHE A 1 354 ? -0.646 4.425 -10.892 1.00 89.69 354 PHE A N 1
ATOM 2808 C CA . PHE A 1 354 ? -1.031 5.748 -10.404 1.00 89.69 354 PHE A CA 1
ATOM 2809 C C . PHE A 1 354 ? -0.222 6.865 -11.076 1.00 89.69 354 PHE A C 1
ATOM 2811 O O . PHE A 1 354 ? 0.989 6.756 -11.244 1.00 89.69 354 PHE A O 1
ATOM 2818 N N . GLY A 1 355 ? -0.867 7.981 -11.418 1.00 84.56 355 GLY A N 1
ATOM 2819 C CA . GLY A 1 355 ? -0.196 9.156 -11.977 1.00 84.56 355 GLY A CA 1
ATOM 2820 C C . GLY A 1 355 ? 0.258 9.008 -13.433 1.00 84.56 355 GLY A C 1
ATOM 2821 O O . GLY A 1 355 ? 0.883 9.933 -13.953 1.00 84.56 355 GLY A O 1
ATOM 2822 N N . LEU A 1 356 ? -0.073 7.898 -14.101 1.00 80.81 356 LEU A N 1
ATOM 2823 C CA . LEU A 1 356 ? 0.214 7.703 -15.518 1.00 80.81 356 LEU A CA 1
ATOM 2824 C C . LEU A 1 356 ? -0.607 8.684 -16.363 1.00 80.81 356 LEU A C 1
ATOM 2826 O O . LEU A 1 356 ? -1.805 8.875 -16.132 1.00 80.81 356 LEU A O 1
ATOM 2830 N N . LYS A 1 357 ? 0.042 9.337 -17.330 1.00 76.56 357 LYS A N 1
ATOM 2831 C CA . LYS A 1 357 ? -0.592 10.341 -18.190 1.00 76.56 357 LYS A CA 1
ATOM 2832 C C . LYS A 1 357 ? -1.116 9.695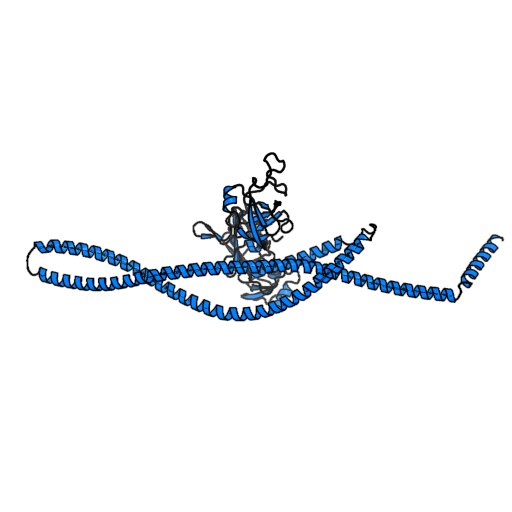 -19.472 1.00 76.56 357 LYS A C 1
ATOM 2834 O O . LYS A 1 357 ? -0.332 9.380 -20.363 1.00 76.56 357 LYS A O 1
ATOM 2839 N N . THR A 1 358 ? -2.437 9.622 -19.608 1.00 70.75 358 THR A N 1
ATOM 2840 C CA . THR A 1 358 ? -3.124 9.163 -20.826 1.00 70.75 358 THR A CA 1
ATOM 2841 C C . THR A 1 358 ? -4.013 10.284 -21.347 1.00 70.75 358 THR A C 1
ATOM 2843 O O . THR A 1 358 ? -4.818 10.837 -20.598 1.00 70.75 358 THR A O 1
ATOM 2846 N N . ASP A 1 359 ? -3.838 10.671 -22.614 1.00 68.44 359 ASP A N 1
ATOM 2847 C CA . ASP A 1 359 ? -4.672 11.660 -23.318 1.00 68.44 359 ASP A CA 1
ATOM 2848 C C . ASP A 1 359 ? -4.899 12.990 -22.566 1.00 68.44 359 ASP A C 1
ATOM 2850 O O . ASP A 1 359 ? -5.942 13.631 -22.668 1.00 68.44 359 ASP A O 1
ATOM 2854 N N . GLY A 1 360 ? -3.895 13.437 -21.801 1.00 65.12 360 GLY A N 1
ATOM 2855 C CA . GLY A 1 360 ? -3.950 14.694 -21.042 1.00 65.12 360 GLY A CA 1
ATOM 2856 C C . GLY A 1 360 ? -4.597 14.591 -19.657 1.00 65.12 360 GLY A C 1
ATOM 2857 O O . GLY A 1 360 ? -4.614 15.588 -18.937 1.00 65.12 360 GLY A O 1
ATOM 2858 N N . THR A 1 361 ? -5.053 13.404 -19.256 1.00 71.56 361 THR A N 1
ATOM 2859 C CA . THR A 1 361 ? -5.532 13.088 -17.903 1.00 71.56 361 THR A CA 1
ATOM 2860 C C . THR A 1 361 ? -4.544 12.194 -17.157 1.00 71.56 361 THR A C 1
ATOM 2862 O O . THR A 1 361 ? -3.829 11.406 -17.774 1.00 71.56 361 THR A O 1
ATOM 2865 N N . PHE A 1 362 ? -4.480 12.333 -15.833 1.00 82.50 362 PHE A N 1
ATOM 2866 C CA . PHE A 1 362 ? -3.661 11.479 -14.972 1.00 82.50 362 PHE A CA 1
ATOM 2867 C C . PHE A 1 362 ? -4.527 10.390 -14.345 1.00 82.50 362 PHE A C 1
ATOM 2869 O O . PHE A 1 362 ? -5.635 10.682 -13.891 1.00 82.50 362 PHE A O 1
ATOM 2876 N N . SER A 1 363 ? -4.013 9.161 -14.282 1.00 85.69 363 SER A N 1
ATOM 2877 C CA . SER A 1 363 ? -4.649 8.095 -13.508 1.00 85.69 363 SER A CA 1
ATOM 2878 C C . SER A 1 363 ? -4.649 8.448 -12.017 1.00 85.69 363 SER A C 1
ATOM 2880 O O . SER A 1 363 ? -3.605 8.753 -11.440 1.00 85.69 363 SER A O 1
ATOM 2882 N N . THR A 1 364 ? -5.819 8.400 -11.384 1.00 89.50 364 THR A N 1
ATOM 2883 C CA . THR A 1 364 ? -6.023 8.677 -9.951 1.00 89.50 364 THR A CA 1
ATOM 2884 C C . THR A 1 364 ? -5.828 7.451 -9.060 1.00 89.50 364 THR A C 1
ATOM 2886 O O . THR A 1 364 ? -5.945 7.557 -7.840 1.00 89.50 364 THR A O 1
ATOM 2889 N N . GLY A 1 365 ? -5.514 6.294 -9.645 1.00 91.94 365 GLY A N 1
ATOM 2890 C CA . GLY A 1 365 ? -5.355 5.034 -8.928 1.00 91.94 365 GLY A CA 1
ATOM 2891 C C . GLY A 1 365 ? -4.582 3.991 -9.726 1.00 91.94 365 GLY A C 1
ATOM 2892 O O . GLY A 1 365 ? -3.917 4.308 -10.709 1.00 91.94 365 GLY A O 1
ATOM 2893 N N . VAL A 1 366 ? -4.678 2.741 -9.286 1.00 93.75 366 VAL A N 1
ATOM 2894 C CA . VAL A 1 366 ? -4.115 1.575 -9.975 1.00 93.75 366 VAL A CA 1
ATOM 2895 C C . VAL A 1 366 ? -5.239 0.787 -10.639 1.00 93.75 366 VAL A C 1
ATOM 2897 O O . VAL A 1 366 ? -6.270 0.516 -10.018 1.00 93.75 366 VAL A O 1
ATOM 2900 N N . GLU A 1 367 ? -5.057 0.426 -11.904 1.00 94.31 367 GLU A N 1
ATOM 2901 C CA . GLU A 1 367 ? -5.963 -0.466 -12.619 1.00 94.31 367 GLU A CA 1
ATOM 2902 C C . GLU A 1 367 ? -5.421 -1.892 -12.571 1.00 94.31 367 GLU A C 1
ATOM 2904 O O . GLU A 1 367 ? -4.276 -2.152 -12.944 1.00 94.31 367 GLU A O 1
ATOM 2909 N N . VAL A 1 368 ? -6.259 -2.816 -12.110 1.00 94.88 368 VAL A N 1
ATOM 2910 C CA . VAL A 1 368 ? -5.908 -4.220 -11.907 1.00 94.88 368 VAL A CA 1
ATOM 2911 C C . VAL A 1 368 ? -6.877 -5.097 -12.690 1.00 94.88 368 VAL A C 1
ATOM 2913 O O . VAL A 1 368 ? -8.097 -4.962 -12.561 1.00 94.88 368 VAL A O 1
ATOM 2916 N N . GLU A 1 369 ? -6.347 -6.005 -13.500 1.00 95.62 369 GLU A N 1
ATOM 2917 C CA . GLU A 1 369 ? -7.115 -7.053 -14.158 1.00 95.62 369 GLU A CA 1
ATOM 2918 C C . GLU A 1 369 ? -7.688 -7.993 -13.095 1.00 95.62 369 GLU A C 1
ATOM 2920 O O . GLU A 1 369 ? -6.990 -8.500 -12.217 1.00 95.62 369 GLU A O 1
ATOM 2925 N N . SER A 1 370 ? -9.002 -8.177 -13.144 1.00 95.00 370 SER A N 1
ATOM 2926 C CA . SER A 1 370 ? -9.749 -8.939 -12.148 1.00 95.00 370 SER A CA 1
ATOM 2927 C C . SER A 1 370 ? -10.515 -10.108 -12.746 1.00 95.00 370 SER A C 1
ATOM 2929 O O . SER A 1 370 ? -10.757 -11.068 -12.028 1.00 95.00 370 SER A O 1
ATOM 2931 N N . ASP A 1 371 ? -10.918 -10.047 -14.020 1.00 93.12 371 ASP A N 1
ATOM 2932 C CA . ASP A 1 371 ? -11.654 -11.113 -14.715 1.00 93.12 371 ASP A CA 1
ATOM 2933 C C . ASP A 1 371 ? -12.797 -11.743 -13.890 1.00 93.12 371 ASP A C 1
ATOM 2935 O O . ASP A 1 371 ? -12.954 -12.963 -13.800 1.00 93.12 371 ASP A O 1
ATOM 2939 N N . GLY A 1 372 ? -13.620 -10.905 -13.250 1.00 93.56 372 GLY A N 1
ATOM 2940 C CA . GLY A 1 372 ? -14.751 -11.376 -12.443 1.00 93.56 372 GLY A CA 1
ATOM 2941 C C . GLY A 1 372 ? -14.401 -11.834 -11.024 1.00 93.56 372 GLY A C 1
ATOM 2942 O O . GLY A 1 372 ? -15.288 -12.295 -10.298 1.00 93.56 372 GLY A O 1
ATOM 2943 N N . GLN A 1 373 ? -13.139 -11.734 -10.600 1.00 95.44 373 GLN A N 1
ATOM 2944 C CA . GLN A 1 373 ? -12.709 -12.128 -9.260 1.00 95.44 373 GLN A CA 1
ATOM 2945 C C . GLN A 1 373 ? -13.358 -11.284 -8.157 1.00 95.44 373 GLN A C 1
ATOM 2947 O O . GLN A 1 373 ? -13.861 -10.176 -8.368 1.00 95.44 373 GLN A O 1
ATOM 2952 N N . LYS A 1 374 ? -13.326 -11.830 -6.935 1.00 97.38 374 LYS A N 1
ATOM 2953 C CA . LYS A 1 374 ? -13.747 -11.114 -5.729 1.00 97.38 374 LYS A CA 1
ATOM 2954 C C . LYS A 1 374 ? -12.881 -9.876 -5.530 1.00 97.38 374 LYS A C 1
ATOM 2956 O O . LYS A 1 374 ? -11.657 -9.973 -5.562 1.00 97.38 374 LYS A O 1
ATOM 2961 N N . VAL A 1 375 ? -13.538 -8.762 -5.232 1.00 98.25 375 VAL A N 1
ATOM 2962 C CA . VAL A 1 375 ? -12.888 -7.524 -4.810 1.00 98.25 375 VAL A CA 1
ATOM 2963 C C . VAL A 1 375 ? -13.084 -7.350 -3.313 1.00 98.25 375 VAL A C 1
ATOM 2965 O O . VAL A 1 375 ? -14.207 -7.463 -2.808 1.00 98.25 375 VAL A O 1
ATOM 2968 N N . LYS A 1 376 ? -11.986 -7.099 -2.605 1.00 97.94 376 LYS A N 1
ATOM 2969 C CA . LYS A 1 376 ? -11.934 -6.965 -1.149 1.00 97.94 376 LYS A CA 1
ATOM 2970 C C . LYS A 1 376 ? -11.731 -5.513 -0.726 1.00 97.94 376 LYS A C 1
ATOM 2972 O O . LYS A 1 376 ? -11.054 -4.756 -1.418 1.00 97.94 376 LYS A O 1
ATOM 2977 N N . ALA A 1 377 ? -12.273 -5.141 0.432 1.00 98.00 377 ALA A N 1
ATOM 2978 C CA . ALA A 1 377 ? -11.948 -3.877 1.079 1.00 98.00 377 ALA A CA 1
ATOM 2979 C C . ALA A 1 377 ? -10.466 -3.865 1.481 1.00 98.00 377 ALA A C 1
ATOM 2981 O O . ALA A 1 377 ? -9.991 -4.773 2.164 1.00 98.00 377 ALA A O 1
ATOM 2982 N N . ALA A 1 378 ? -9.736 -2.832 1.075 1.00 96.31 378 ALA A N 1
ATOM 2983 C CA . ALA A 1 378 ? -8.320 -2.697 1.377 1.00 96.31 378 ALA A CA 1
ATOM 2984 C C . ALA A 1 378 ? -8.061 -2.313 2.831 1.00 96.31 378 ALA A C 1
ATOM 2986 O O . ALA A 1 378 ? -7.101 -2.790 3.423 1.00 96.31 378 ALA A O 1
ATOM 2987 N N . LEU A 1 379 ? -8.921 -1.481 3.413 1.00 95.00 379 LEU A N 1
ATOM 2988 C CA . LEU A 1 379 ? -8.799 -0.959 4.772 1.00 95.00 379 LEU A CA 1
ATOM 2989 C C . LEU A 1 379 ? -10.145 -1.087 5.502 1.00 95.00 379 LE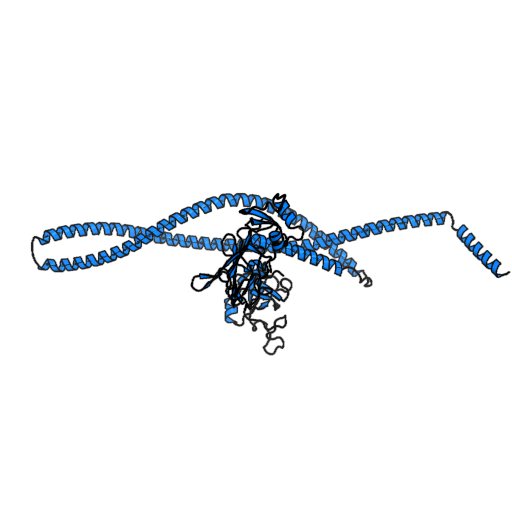U A C 1
ATOM 2991 O O . LEU A 1 379 ? -11.193 -1.067 4.847 1.00 95.00 379 LEU A O 1
ATOM 2995 N N . PRO A 1 380 ? -10.149 -1.189 6.843 1.00 95.44 380 PRO A N 1
ATOM 2996 C CA . PRO A 1 380 ? -11.386 -1.219 7.612 1.00 95.44 380 PRO A CA 1
ATOM 2997 C C . PRO A 1 380 ? -12.103 0.131 7.538 1.00 95.44 380 PRO A C 1
ATOM 2999 O O . PRO A 1 380 ? -11.460 1.181 7.574 1.00 95.44 380 PRO A O 1
ATOM 3002 N N . GLY A 1 381 ? -13.428 0.139 7.422 1.00 96.19 381 GLY A N 1
ATOM 3003 C CA . GLY A 1 381 ? -14.165 1.396 7.306 1.00 96.19 381 GLY A CA 1
ATOM 3004 C C . GLY A 1 381 ? -15.659 1.246 7.065 1.00 96.19 381 GLY A C 1
ATOM 3005 O O . GLY A 1 381 ? -16.202 0.143 7.024 1.00 96.19 381 GLY A O 1
ATOM 3006 N N . ARG A 1 382 ? -16.328 2.389 6.899 1.00 98.06 382 ARG A N 1
ATOM 3007 C CA . ARG A 1 382 ? -17.753 2.469 6.563 1.00 98.06 382 ARG A CA 1
ATOM 3008 C C . ARG A 1 382 ? -17.921 2.711 5.071 1.00 98.06 382 ARG A C 1
ATOM 3010 O O . ARG A 1 382 ? -17.334 3.643 4.528 1.00 98.06 382 ARG A O 1
ATOM 3017 N N . VAL A 1 383 ? -18.771 1.934 4.413 1.00 98.44 383 VAL A N 1
ATOM 3018 C CA . VAL A 1 383 ? -19.183 2.175 3.028 1.00 98.44 383 VAL A CA 1
ATOM 3019 C C . VAL A 1 383 ? -19.941 3.502 2.975 1.00 98.44 383 VAL A C 1
ATOM 3021 O O . VAL A 1 383 ? -21.074 3.611 3.440 1.00 98.44 383 VAL A O 1
ATOM 3024 N N . LYS A 1 384 ? -19.300 4.531 2.423 1.00 97.50 384 LYS A N 1
ATOM 3025 C CA . LYS A 1 384 ? -19.830 5.893 2.313 1.00 97.50 384 LYS A CA 1
ATOM 3026 C C . LYS A 1 384 ? -20.872 5.990 1.204 1.00 97.50 384 LYS A C 1
ATOM 3028 O O . LYS A 1 384 ? -21.908 6.627 1.379 1.00 97.50 384 LYS A O 1
ATOM 3033 N N . SER A 1 385 ? -20.612 5.363 0.059 1.00 97.88 385 SER A N 1
ATOM 3034 C CA . SER A 1 385 ? -21.544 5.359 -1.066 1.00 97.88 385 SER A CA 1
ATOM 3035 C C . SER A 1 385 ? -21.356 4.144 -1.968 1.00 97.88 385 SER A C 1
ATOM 3037 O O . SER A 1 385 ? -20.273 3.567 -2.068 1.00 97.88 385 SER A O 1
ATOM 3039 N N . VAL A 1 386 ? -22.448 3.770 -2.634 1.00 98.00 386 VAL A N 1
ATOM 3040 C CA . VAL A 1 386 ? -22.488 2.743 -3.675 1.00 98.00 386 VAL A CA 1
ATOM 3041 C C . VAL A 1 386 ? -23.241 3.332 -4.859 1.00 98.00 386 VAL A C 1
ATOM 3043 O O . VAL A 1 386 ? -24.383 3.766 -4.711 1.00 98.00 386 VAL A O 1
ATOM 3046 N N . SER A 1 387 ? -22.610 3.387 -6.028 1.00 96.06 387 SER A N 1
ATOM 3047 C CA . SER A 1 387 ? -23.230 3.925 -7.241 1.00 96.06 387 SER A CA 1
ATOM 3048 C C . SER A 1 387 ? -22.602 3.323 -8.488 1.00 96.06 387 SER A C 1
ATOM 3050 O O . SER A 1 387 ? -21.392 3.387 -8.652 1.00 96.06 387 SER A O 1
ATOM 3052 N N . SER A 1 388 ? -23.422 2.776 -9.389 1.00 92.81 388 SER A N 1
ATOM 3053 C CA . SER A 1 388 ? -23.009 2.367 -10.745 1.00 92.81 388 SER A CA 1
ATOM 3054 C C . SER A 1 388 ? -21.719 1.527 -10.791 1.00 92.81 388 SER A C 1
ATOM 3056 O O . SER A 1 388 ? -20.780 1.863 -11.506 1.00 92.81 388 SER A O 1
ATOM 3058 N N . GLY A 1 389 ? -21.635 0.467 -9.977 1.00 94.31 389 GLY A N 1
ATOM 3059 C CA . GLY A 1 389 ? -20.437 -0.386 -9.903 1.00 94.31 389 GLY A CA 1
ATOM 3060 C C . GLY A 1 389 ? -19.232 0.268 -9.212 1.00 94.31 389 GLY A C 1
ATOM 3061 O O . GLY A 1 389 ? -18.118 -0.235 -9.320 1.00 94.31 389 GLY A O 1
ATOM 3062 N N . THR A 1 390 ? -19.440 1.388 -8.517 1.00 98.06 390 THR A N 1
ATOM 3063 C CA . THR A 1 390 ? -18.441 2.059 -7.679 1.00 98.06 390 THR A CA 1
ATOM 3064 C C . THR A 1 390 ? -18.818 1.947 -6.209 1.00 98.06 390 THR A C 1
ATOM 3066 O O . THR A 1 390 ? -19.960 2.229 -5.838 1.00 98.06 390 THR A O 1
ATOM 3069 N N . VAL A 1 391 ? -17.853 1.572 -5.374 1.00 98.69 391 VAL A N 1
ATOM 3070 C CA . VAL A 1 391 ? -17.963 1.549 -3.911 1.00 98.69 391 VAL A CA 1
ATOM 3071 C C . VAL A 1 391 ? -16.931 2.516 -3.342 1.00 98.69 391 VAL A C 1
ATOM 3073 O O . VAL A 1 391 ? -15.767 2.465 -3.730 1.00 98.69 391 VAL A O 1
ATOM 3076 N N . VAL A 1 392 ? -17.352 3.390 -2.428 1.00 98.56 392 VAL A N 1
ATOM 3077 C CA . VAL A 1 392 ? -16.458 4.281 -1.673 1.00 98.56 392 VAL A CA 1
ATOM 3078 C C . VAL A 1 392 ? -16.498 3.877 -0.207 1.00 98.56 392 VAL A C 1
ATOM 3080 O O . VAL A 1 392 ? -17.580 3.809 0.378 1.00 98.56 392 VAL A O 1
ATOM 3083 N N . VAL A 1 393 ? -15.337 3.633 0.396 1.00 98.50 393 VAL A N 1
ATOM 3084 C CA . VAL A 1 393 ? -15.203 3.291 1.818 1.00 98.50 393 VAL A CA 1
ATOM 3085 C C . VAL A 1 393 ? -14.443 4.406 2.530 1.00 98.50 393 VAL A C 1
ATOM 3087 O O . VAL A 1 393 ? -13.376 4.809 2.085 1.00 98.50 393 VAL A O 1
ATOM 3090 N N . TYR A 1 394 ? -15.009 4.914 3.623 1.00 96.94 394 TYR A N 1
ATOM 3091 C CA . TYR A 1 394 ? -14.406 5.918 4.497 1.00 96.94 394 TYR A CA 1
ATOM 3092 C C . TYR A 1 394 ? -13.747 5.243 5.702 1.00 96.94 394 TYR A C 1
ATOM 3094 O O . TYR A 1 394 ? -14.392 4.464 6.412 1.00 96.94 394 TYR A O 1
ATOM 3102 N N . HIS A 1 395 ? -12.482 5.572 5.957 1.00 93.88 395 HIS A N 1
ATOM 3103 C CA . HIS A 1 395 ? -11.633 4.884 6.939 1.00 93.88 395 HIS A CA 1
ATOM 3104 C C . HIS A 1 395 ? -11.373 5.698 8.219 1.00 93.88 395 HIS A C 1
ATOM 3106 O O . HIS A 1 395 ? -10.758 5.194 9.158 1.00 93.88 395 HIS A O 1
ATOM 3112 N N . GLY A 1 396 ? -11.872 6.937 8.289 1.00 89.62 396 GLY A N 1
ATOM 3113 C CA . GLY A 1 396 ? -11.487 7.911 9.317 1.00 89.62 396 GLY A CA 1
ATOM 3114 C C . GLY A 1 396 ? -10.455 8.912 8.792 1.00 89.62 396 GLY A C 1
ATOM 3115 O O . GLY A 1 396 ? -9.861 8.675 7.749 1.00 89.62 396 GLY A O 1
ATOM 3116 N N . ASN A 1 397 ? -10.255 10.028 9.500 1.00 86.94 397 ASN A N 1
ATOM 3117 C CA . ASN A 1 397 ? -9.245 11.056 9.171 1.00 86.94 397 ASN A CA 1
ATOM 3118 C C . ASN A 1 397 ? -9.278 11.556 7.709 1.00 86.94 397 ASN A C 1
ATOM 3120 O O . ASN A 1 397 ? -8.230 11.761 7.109 1.00 86.94 397 ASN A O 1
ATOM 3124 N N . ASP A 1 398 ? -10.466 11.704 7.113 1.00 86.62 398 ASP A N 1
ATOM 3125 C CA . ASP A 1 398 ? -10.613 12.107 5.701 1.00 86.62 398 ASP A CA 1
ATOM 3126 C C . ASP A 1 398 ? -9.857 11.197 4.705 1.00 86.62 398 ASP A C 1
ATOM 3128 O O . ASP A 1 398 ? -9.452 11.622 3.621 1.00 86.62 398 ASP A O 1
ATOM 3132 N N . VAL A 1 399 ? -9.708 9.918 5.069 1.00 92.56 399 VAL A N 1
ATOM 3133 C CA . VAL A 1 399 ? -9.170 8.855 4.216 1.00 92.56 399 VAL A CA 1
ATOM 3134 C C . VAL A 1 399 ? -10.309 8.075 3.569 1.00 92.56 399 VAL A C 1
ATOM 3136 O O . VAL A 1 399 ? -11.195 7.548 4.253 1.00 92.56 399 VAL A O 1
ATOM 3139 N N . GLU A 1 400 ? -10.245 7.931 2.247 1.00 96.75 400 GLU A N 1
ATOM 3140 C CA . GLU A 1 400 ? -11.220 7.185 1.452 1.00 96.75 400 GLU A CA 1
ATOM 3141 C C . GLU A 1 400 ? -10.530 6.246 0.464 1.00 96.75 400 GLU A C 1
ATOM 3143 O O . GLU A 1 400 ? -9.536 6.606 -0.164 1.00 96.75 400 GLU A O 1
ATOM 3148 N N . THR A 1 401 ? -11.082 5.046 0.292 1.00 98.19 401 THR A N 1
ATOM 3149 C CA . THR A 1 401 ? -10.742 4.178 -0.840 1.00 98.19 401 THR A CA 1
ATOM 3150 C C . THR A 1 401 ? -11.915 4.065 -1.798 1.00 98.19 401 THR A C 1
ATOM 3152 O O . THR A 1 401 ? -13.077 4.014 -1.380 1.00 98.19 401 THR A O 1
ATOM 3155 N N . VAL A 1 402 ? -11.612 4.027 -3.094 1.00 98.50 402 VAL A N 1
ATOM 3156 C CA . VAL A 1 402 ? -12.609 3.918 -4.162 1.00 98.50 402 VAL A CA 1
ATOM 3157 C C . VAL A 1 402 ? -12.322 2.676 -4.992 1.00 98.50 402 VAL A C 1
ATOM 3159 O O . VAL A 1 402 ? -11.194 2.452 -5.420 1.00 98.50 402 VAL A O 1
ATOM 3162 N N . TYR A 1 403 ? -13.363 1.885 -5.236 1.00 98.31 403 TYR A N 1
ATOM 3163 C CA . TYR A 1 403 ? -13.321 0.674 -6.051 1.00 98.31 403 TYR A CA 1
ATOM 3164 C C . TYR A 1 403 ? -14.303 0.864 -7.196 1.00 98.31 403 TYR A C 1
ATOM 3166 O O . TYR A 1 403 ? -15.512 0.894 -6.960 1.00 98.31 403 TYR A O 1
ATOM 3174 N N . ARG A 1 404 ? -13.803 1.040 -8.420 1.00 97.31 404 ARG A N 1
ATOM 3175 C CA . ARG A 1 404 ? -14.627 1.260 -9.620 1.00 97.31 404 ARG A CA 1
ATOM 3176 C C . ARG A 1 404 ? -14.681 0.008 -10.486 1.00 97.31 404 ARG A C 1
ATOM 3178 O O . ARG A 1 404 ? -13.850 -0.887 -10.359 1.00 97.31 404 ARG A O 1
ATOM 3185 N N . ASN A 1 405 ? -15.628 0.001 -11.422 1.00 96.44 405 ASN A N 1
ATOM 3186 C CA . ASN A 1 405 ? -15.819 -1.062 -12.411 1.00 96.44 405 ASN A CA 1
ATOM 3187 C C . ASN A 1 405 ? -16.122 -2.436 -11.789 1.00 96.44 405 ASN A C 1
ATOM 3189 O O . ASN A 1 405 ? -15.762 -3.477 -12.339 1.00 96.44 405 ASN A O 1
ATOM 3193 N N . LEU A 1 406 ? -16.826 -2.454 -10.655 1.00 97.75 406 LEU A N 1
ATOM 3194 C CA . LEU A 1 406 ? -17.396 -3.683 -10.114 1.00 97.75 406 LEU A CA 1
ATOM 3195 C C . LEU A 1 406 ? -18.576 -4.122 -10.986 1.00 97.75 406 LEU A C 1
ATOM 3197 O O . LEU A 1 406 ? -19.513 -3.353 -11.211 1.00 97.75 406 LEU A O 1
ATOM 3201 N N . ALA A 1 407 ? -18.549 -5.371 -11.446 1.00 97.19 407 ALA A N 1
ATOM 3202 C CA . ALA A 1 407 ? -19.656 -5.979 -12.174 1.00 97.19 407 ALA A CA 1
ATOM 3203 C C . ALA A 1 407 ? -20.849 -6.254 -11.250 1.00 97.19 407 ALA A C 1
ATOM 3205 O O . ALA A 1 407 ? -22.003 -6.094 -11.646 1.00 97.19 407 ALA A O 1
ATOM 3206 N N . VAL A 1 408 ? -20.569 -6.654 -10.006 1.00 97.19 408 VAL A N 1
ATOM 3207 C CA . VAL A 1 408 ? -21.577 -6.908 -8.971 1.00 97.19 408 VAL A CA 1
ATOM 3208 C C . VAL A 1 408 ? -21.097 -6.302 -7.661 1.00 97.19 408 VAL A C 1
ATOM 3210 O O . VAL A 1 408 ? -19.974 -6.559 -7.234 1.00 97.19 408 VAL A O 1
ATOM 3213 N N . VAL A 1 409 ? -21.950 -5.520 -7.000 1.00 97.88 409 VAL A N 1
ATOM 3214 C CA . VAL A 1 409 ? -21.670 -4.970 -5.668 1.00 97.88 409 VAL A CA 1
ATOM 3215 C C . VAL A 1 409 ? -22.357 -5.829 -4.606 1.00 97.88 409 VAL A C 1
ATOM 3217 O O . VAL A 1 409 ? -23.526 -6.177 -4.761 1.00 97.88 409 VAL A O 1
ATOM 3220 N N . SER A 1 410 ? -21.632 -6.161 -3.535 1.00 97.50 410 SER A N 1
ATOM 3221 C CA . 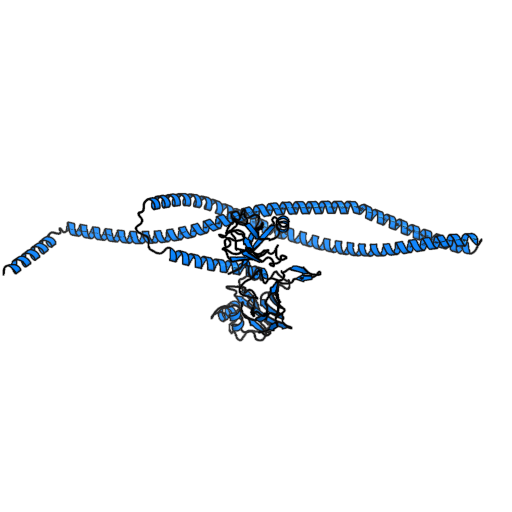SER A 1 410 ? -22.086 -7.056 -2.457 1.00 97.50 410 SER A CA 1
ATOM 3222 C C . SER A 1 410 ? -22.345 -6.338 -1.125 1.00 97.50 410 SER A C 1
ATOM 3224 O O . SER A 1 410 ? -22.672 -6.993 -0.139 1.00 97.50 410 SER A O 1
ATOM 3226 N N . VAL A 1 411 ? -22.192 -5.012 -1.084 1.00 98.06 411 VAL A N 1
ATOM 3227 C CA . VAL A 1 411 ? -22.347 -4.166 0.113 1.00 98.06 411 VAL A CA 1
ATOM 3228 C C . VAL A 1 411 ? -23.288 -2.992 -0.154 1.00 98.06 411 VAL A C 1
ATOM 3230 O O . VAL A 1 411 ? -23.497 -2.598 -1.302 1.00 98.06 411 VAL A O 1
ATOM 3233 N N . ASN A 1 412 ? -23.841 -2.408 0.906 1.00 97.62 412 ASN A N 1
ATOM 3234 C CA . ASN A 1 412 ? -24.710 -1.235 0.854 1.00 97.62 412 ASN A CA 1
ATOM 3235 C C . ASN A 1 412 ? -24.062 -0.033 1.550 1.00 97.62 412 ASN A C 1
ATOM 3237 O O . ASN A 1 412 ? -23.193 -0.172 2.408 1.00 97.62 412 ASN A O 1
ATOM 3241 N N . ALA A 1 413 ? -24.523 1.174 1.214 1.00 97.44 413 ALA A N 1
ATOM 3242 C CA . ALA A 1 413 ? -24.125 2.375 1.943 1.00 97.44 413 ALA A CA 1
ATOM 3243 C C . ALA A 1 413 ? -24.507 2.266 3.432 1.00 97.44 413 ALA A C 1
ATOM 3245 O O . ALA A 1 413 ? -25.633 1.894 3.767 1.00 97.44 413 ALA A O 1
ATOM 3246 N N . GLY A 1 414 ? -23.565 2.607 4.312 1.00 96.75 414 GLY A N 1
ATOM 3247 C CA . GLY A 1 414 ? -23.681 2.471 5.765 1.00 96.75 414 GLY A CA 1
ATOM 3248 C C . GLY A 1 414 ? -23.182 1.136 6.331 1.00 96.75 414 GLY A C 1
ATOM 3249 O O . GLY A 1 414 ? -23.072 1.015 7.555 1.00 96.75 414 GLY A O 1
ATOM 3250 N N . ASP A 1 415 ? -22.851 0.153 5.488 1.00 98.12 415 ASP A N 1
ATOM 3251 C CA . ASP A 1 415 ? -22.230 -1.089 5.951 1.00 98.12 415 ASP A CA 1
ATOM 3252 C C . ASP A 1 415 ? -20.813 -0.817 6.471 1.00 98.12 415 ASP A C 1
ATOM 3254 O O . ASP A 1 415 ? -20.081 0.019 5.942 1.00 98.12 415 ASP A O 1
ATOM 3258 N N . TRP A 1 416 ? -20.429 -1.526 7.529 1.00 97.94 416 TRP A N 1
ATOM 3259 C CA . TRP A 1 416 ? -19.066 -1.525 8.052 1.00 97.94 416 TRP A CA 1
ATOM 3260 C C . TRP A 1 416 ? -18.350 -2.767 7.537 1.00 97.94 416 TRP A C 1
ATOM 3262 O O . TRP A 1 416 ? -18.907 -3.861 7.609 1.00 97.94 416 TRP A O 1
ATOM 3272 N N . VAL A 1 417 ? -17.139 -2.585 7.020 1.00 97.75 417 VAL A N 1
ATOM 3273 C CA . VAL A 1 417 ? -16.317 -3.649 6.438 1.00 97.75 417 VAL A CA 1
ATOM 3274 C C . VAL A 1 417 ? -14.947 -3.675 7.100 1.00 97.75 417 VAL A C 1
ATOM 3276 O O . VAL A 1 417 ? -14.373 -2.630 7.415 1.00 97.75 417 VAL A O 1
ATOM 3279 N N . SER A 1 418 ? -14.424 -4.876 7.298 1.00 96.50 418 SER A N 1
ATOM 3280 C CA . SER A 1 418 ? -13.046 -5.130 7.706 1.00 96.50 418 SER A CA 1
ATOM 3281 C C . SER A 1 418 ? -12.136 -5.162 6.480 1.00 96.50 418 SER A C 1
ATOM 3283 O O . SER A 1 418 ? -12.582 -5.447 5.365 1.00 96.50 418 SER A O 1
ATOM 3285 N N . ALA A 1 419 ? -10.836 -4.926 6.669 1.00 94.81 419 ALA A N 1
ATOM 3286 C CA . ALA A 1 419 ? -9.871 -5.206 5.609 1.00 94.81 419 ALA A CA 1
ATOM 3287 C C . ALA A 1 419 ? -9.945 -6.694 5.212 1.00 94.81 419 ALA A C 1
ATOM 3289 O O . ALA A 1 419 ? -9.903 -7.576 6.067 1.00 94.81 419 ALA A O 1
ATOM 3290 N N . GLY A 1 420 ? -10.060 -6.965 3.913 1.00 95.44 420 GLY A N 1
ATOM 3291 C CA . GLY A 1 420 ? -10.218 -8.309 3.355 1.00 95.44 420 GLY A CA 1
ATOM 3292 C C . GLY A 1 420 ? -11.667 -8.751 3.116 1.00 95.44 420 GLY A C 1
ATOM 3293 O O . GLY A 1 420 ? -11.873 -9.727 2.390 1.00 95.44 420 GLY A O 1
ATOM 3294 N N . ASP A 1 421 ? -12.668 -8.039 3.643 1.00 97.50 421 ASP A N 1
ATOM 3295 C CA . ASP A 1 421 ? -14.075 -8.370 3.396 1.00 97.50 421 ASP A CA 1
ATOM 3296 C C . ASP A 1 421 ? -14.435 -8.172 1.922 1.00 97.50 421 ASP A C 1
ATOM 3298 O O . ASP A 1 421 ? -14.008 -7.214 1.278 1.00 97.50 421 ASP A O 1
ATOM 3302 N N . THR A 1 422 ? -15.244 -9.077 1.366 1.00 98.00 422 THR A N 1
ATOM 3303 C CA . THR A 1 422 ? -15.678 -8.983 -0.036 1.00 98.00 422 THR A CA 1
ATOM 3304 C C . THR A 1 422 ? -16.695 -7.856 -0.204 1.00 98.00 422 THR A C 1
ATOM 3306 O O . THR A 1 422 ? -17.809 -7.945 0.307 1.00 98.00 422 THR A O 1
ATOM 3309 N N . ILE A 1 423 ? -16.342 -6.836 -0.985 1.00 97.94 423 ILE A N 1
ATOM 3310 C CA . ILE A 1 423 ? -17.220 -5.697 -1.299 1.00 97.94 423 ILE A CA 1
ATOM 3311 C C . ILE A 1 423 ? -17.969 -5.873 -2.625 1.00 97.94 423 ILE A C 1
ATOM 3313 O O . ILE A 1 423 ? -18.975 -5.210 -2.878 1.00 97.94 423 ILE A O 1
ATOM 3317 N N . GLY A 1 424 ? -17.509 -6.788 -3.477 1.00 97.75 424 GLY A N 1
ATOM 3318 C CA . GLY A 1 424 ? -18.107 -7.042 -4.780 1.00 97.75 424 GLY A CA 1
ATOM 3319 C C . GLY A 1 424 ? -17.297 -8.017 -5.624 1.00 97.75 424 GLY A C 1
ATOM 3320 O O . GLY A 1 424 ? -16.391 -8.690 -5.133 1.00 97.75 424 GLY A O 1
ATOM 3321 N N . TYR A 1 425 ? -17.637 -8.068 -6.904 1.00 97.88 425 TYR A N 1
ATOM 3322 C CA . TYR A 1 425 ? -16.955 -8.832 -7.941 1.00 97.88 425 TYR A CA 1
ATOM 3323 C C . TYR A 1 425 ? -16.579 -7.880 -9.073 1.00 97.88 425 TYR A C 1
ATOM 3325 O O . TYR A 1 425 ? -17.406 -7.069 -9.503 1.00 97.88 425 TYR A O 1
ATOM 3333 N N . GLY A 1 426 ? -15.326 -7.949 -9.515 1.00 95.81 426 GLY A N 1
ATOM 3334 C CA . GLY A 1 426 ? -14.775 -7.064 -10.534 1.00 95.81 426 GLY A CA 1
ATOM 3335 C C . GLY A 1 426 ? -15.373 -7.314 -11.917 1.00 95.81 426 GLY A C 1
ATOM 3336 O O . GLY A 1 426 ? -15.972 -8.357 -12.171 1.00 95.81 426 GLY A O 1
ATOM 3337 N N . GLY A 1 427 ? -15.255 -6.336 -12.813 1.00 92.50 427 GLY A N 1
ATOM 3338 C CA . GLY A 1 427 ? -15.456 -6.543 -14.246 1.00 92.50 427 GLY A CA 1
ATOM 3339 C C . GLY A 1 427 ? -14.252 -7.242 -14.879 1.00 92.50 427 GLY A C 1
ATOM 3340 O O . GLY A 1 427 ? -13.645 -8.129 -14.283 1.00 92.50 427 GLY A O 1
ATOM 3341 N N . LYS A 1 428 ? -13.873 -6.820 -16.089 1.00 95.00 428 LYS A N 1
ATOM 3342 C CA . LYS A 1 428 ? -12.571 -7.202 -16.653 1.00 95.00 428 LYS A CA 1
ATOM 3343 C C . LYS A 1 428 ? -11.445 -6.582 -15.818 1.00 95.00 428 LYS A C 1
ATOM 3345 O O . LYS A 1 428 ? -10.654 -7.301 -15.221 1.00 95.00 428 LYS A O 1
ATOM 3350 N N . ASN A 1 429 ? -11.486 -5.259 -15.661 1.00 95.25 429 ASN A N 1
ATOM 3351 C CA . ASN A 1 429 ? -10.534 -4.488 -14.865 1.00 95.25 429 ASN A CA 1
ATOM 3352 C C . ASN A 1 429 ? -11.254 -3.749 -13.734 1.00 95.25 429 ASN A C 1
ATOM 3354 O O . ASN A 1 429 ? -12.385 -3.289 -13.911 1.00 95.25 429 ASN A O 1
ATOM 3358 N N . VAL A 1 430 ? -10.575 -3.593 -12.603 1.00 96.62 430 VAL A N 1
ATOM 3359 C CA . VAL A 1 430 ? -11.011 -2.813 -11.440 1.00 96.62 430 VAL A CA 1
ATOM 3360 C C . VAL A 1 430 ? -10.024 -1.679 -11.227 1.00 96.62 430 VAL A C 1
ATOM 3362 O O . VAL A 1 430 ? -8.817 -1.895 -11.255 1.00 96.62 430 VAL A O 1
ATOM 3365 N N . VAL A 1 431 ? -10.536 -0.473 -10.987 1.00 96.31 431 VAL A N 1
ATOM 3366 C CA . VAL A 1 431 ? -9.698 0.669 -10.597 1.00 96.31 431 VAL A CA 1
ATOM 3367 C C . VAL A 1 431 ? -9.787 0.835 -9.088 1.00 96.31 431 VAL A C 1
ATOM 3369 O O . VAL A 1 431 ? -10.890 0.941 -8.543 1.00 96.31 431 VAL A O 1
ATOM 3372 N N . PHE A 1 432 ? -8.630 0.852 -8.434 1.00 97.56 432 PHE A N 1
ATOM 3373 C CA . PHE A 1 432 ? -8.485 1.076 -7.004 1.00 97.56 432 PHE A CA 1
ATOM 3374 C C . PHE A 1 432 ? -7.791 2.415 -6.747 1.00 97.56 432 PHE A C 1
ATOM 3376 O O . PHE A 1 432 ? -6.682 2.647 -7.224 1.00 97.56 432 PHE A O 1
ATOM 3383 N N . GLU A 1 433 ? -8.441 3.294 -5.988 1.00 97.62 433 GLU A N 1
ATOM 3384 C CA . GLU A 1 433 ? -7.953 4.644 -5.685 1.00 97.62 433 GLU A CA 1
ATOM 3385 C C . GLU A 1 433 ? -7.861 4.848 -4.169 1.00 97.62 433 GLU A C 1
ATOM 3387 O O . GLU A 1 433 ? -8.676 4.316 -3.408 1.00 97.62 433 GLU A O 1
ATOM 3392 N N . LEU A 1 434 ? -6.897 5.665 -3.747 1.00 95.94 434 LEU A N 1
ATOM 3393 C CA . LEU A 1 434 ? -6.733 6.122 -2.371 1.00 95.94 434 LEU A CA 1
ATOM 3394 C C . LEU A 1 434 ? -6.781 7.649 -2.350 1.00 95.94 434 LEU A C 1
ATOM 3396 O O . LEU A 1 434 ? -6.028 8.304 -3.067 1.00 95.94 434 LEU A O 1
ATOM 3400 N N . TYR A 1 435 ? -7.619 8.203 -1.484 1.00 94.56 435 TYR A N 1
ATOM 3401 C CA . TYR A 1 435 ? -7.698 9.631 -1.213 1.00 94.56 435 TYR A CA 1
ATOM 3402 C C . TYR A 1 435 ? -7.365 9.891 0.250 1.00 94.56 435 TYR A C 1
ATOM 3404 O O . TYR A 1 435 ? -7.884 9.216 1.139 1.00 94.56 435 TYR A O 1
ATOM 3412 N N . VAL A 1 436 ? -6.516 10.885 0.490 1.00 89.06 436 VAL A N 1
ATOM 3413 C CA . VAL A 1 436 ? -6.171 11.377 1.827 1.00 89.06 436 VAL A CA 1
ATOM 3414 C C . VAL A 1 436 ? -6.371 12.884 1.810 1.00 89.06 436 VAL A C 1
ATOM 3416 O O . VAL A 1 436 ? -5.774 13.564 0.977 1.00 89.06 436 VAL A O 1
ATOM 3419 N N . GLU A 1 437 ? -7.254 13.389 2.674 1.00 85.44 437 GLU A N 1
ATOM 3420 C CA . GLU A 1 437 ? -7.635 14.812 2.730 1.00 85.44 437 GLU A CA 1
ATOM 3421 C C . GLU A 1 437 ? -8.178 15.347 1.388 1.00 85.44 437 GLU A C 1
ATOM 3423 O O . GLU A 1 437 ? -8.028 16.516 1.044 1.00 85.44 437 GLU A O 1
ATOM 3428 N N . GLY A 1 438 ? -8.818 14.474 0.601 1.00 85.44 438 GLY A N 1
ATOM 3429 C CA . GLY A 1 438 ? -9.359 14.801 -0.724 1.00 85.44 438 GLY A CA 1
ATOM 3430 C C . GLY A 1 438 ? -8.340 14.767 -1.869 1.00 85.44 438 GLY A C 1
ATOM 3431 O O . GLY A 1 438 ? -8.743 14.871 -3.027 1.00 85.44 438 GLY A O 1
ATOM 3432 N N . GLU A 1 439 ? -7.057 14.549 -1.580 1.00 87.50 439 GLU A N 1
ATOM 3433 C CA . GLU A 1 439 ? -6.001 14.437 -2.587 1.00 87.50 439 GLU A CA 1
ATOM 3434 C C . GLU A 1 439 ? -5.740 12.965 -2.948 1.00 87.50 439 GLU A C 1
ATOM 3436 O O . GLU A 1 439 ? -5.552 12.142 -2.042 1.00 87.50 439 GLU A O 1
ATOM 3441 N N . PRO A 1 440 ? -5.687 12.604 -4.244 1.00 91.25 440 PRO A N 1
ATOM 3442 C CA . PRO A 1 440 ? -5.368 11.245 -4.655 1.00 91.25 440 PRO A CA 1
ATOM 3443 C C . PRO A 1 440 ? -3.904 10.920 -4.316 1.00 91.25 440 PRO A C 1
ATOM 3445 O O . PRO A 1 440 ? -2.988 11.701 -4.590 1.00 91.25 440 PRO A O 1
ATOM 3448 N N . LYS A 1 441 ? -3.677 9.758 -3.705 1.00 90.56 441 LYS A N 1
ATOM 3449 C CA . LYS A 1 441 ? -2.357 9.228 -3.340 1.00 90.56 441 LYS A CA 1
ATOM 3450 C C . LYS A 1 441 ? -2.130 7.897 -4.036 1.00 90.56 441 LYS A C 1
ATOM 3452 O O . LYS A 1 441 ? -3.086 7.207 -4.374 1.00 90.56 441 LYS A O 1
ATOM 3457 N N . ASP A 1 442 ? -0.864 7.524 -4.193 1.00 92.06 442 ASP A N 1
ATOM 3458 C CA . ASP A 1 442 ? -0.500 6.222 -4.741 1.00 92.06 442 ASP A CA 1
ATOM 3459 C C . ASP A 1 442 ? -1.016 5.094 -3.821 1.00 92.06 442 ASP A C 1
ATOM 3461 O O . ASP A 1 442 ? -0.502 4.925 -2.707 1.00 92.06 442 ASP A O 1
ATOM 3465 N N . PRO A 1 443 ? -2.031 4.321 -4.257 1.00 94.12 443 PRO A N 1
ATOM 3466 C CA . PRO A 1 443 ? -2.640 3.289 -3.432 1.00 94.12 443 PRO A CA 1
ATOM 3467 C C . PRO A 1 443 ? -1.702 2.101 -3.190 1.00 94.12 443 PRO A C 1
ATOM 3469 O O . PRO A 1 443 ? -1.903 1.360 -2.226 1.00 94.12 443 PRO A O 1
ATOM 3472 N N . MET A 1 444 ? -0.669 1.916 -4.021 1.00 92.44 444 MET A N 1
ATOM 3473 C CA . MET A 1 444 ? 0.275 0.810 -3.870 1.00 92.44 444 MET A CA 1
ATOM 3474 C C . MET A 1 444 ? 1.041 0.909 -2.550 1.00 92.44 444 MET A C 1
ATOM 3476 O O . MET A 1 444 ? 1.296 -0.106 -1.910 1.00 92.44 444 MET A O 1
ATOM 3480 N N . LEU A 1 445 ? 1.300 2.119 -2.048 1.00 89.56 445 LEU A N 1
ATOM 3481 C CA . LEU A 1 445 ? 2.024 2.339 -0.788 1.00 89.56 445 LEU A CA 1
ATOM 3482 C C . LEU A 1 445 ? 1.305 1.769 0.456 1.00 89.56 445 LEU A C 1
ATOM 3484 O O . LEU A 1 445 ? 1.933 1.565 1.501 1.00 89.56 445 LEU A O 1
ATOM 3488 N N . LEU A 1 446 ? 0.011 1.434 0.355 1.00 89.44 446 LEU A N 1
ATOM 3489 C CA . LEU A 1 446 ? -0.718 0.717 1.411 1.00 89.44 446 LEU A CA 1
ATOM 3490 C C . LEU A 1 446 ? -0.217 -0.718 1.612 1.00 89.44 446 LEU A C 1
ATOM 3492 O O . LEU A 1 446 ? -0.297 -1.245 2.723 1.00 89.44 446 LEU A O 1
ATOM 3496 N N . PHE A 1 447 ? 0.327 -1.352 0.574 1.00 89.88 447 PHE A N 1
ATOM 3497 C CA . PHE A 1 447 ? 0.637 -2.787 0.581 1.00 89.88 447 PHE A CA 1
ATOM 3498 C C . PHE A 1 447 ? 2.126 -3.102 0.715 1.00 89.88 447 PHE A C 1
ATOM 3500 O O . PHE A 1 447 ? 2.474 -4.254 0.965 1.00 89.88 447 PHE A O 1
ATOM 3507 N N . PHE A 1 448 ? 3.005 -2.108 0.576 1.00 88.44 448 PHE A N 1
ATOM 3508 C CA . PHE A 1 448 ? 4.452 -2.318 0.568 1.00 88.44 448 PHE A CA 1
ATOM 3509 C C . PHE A 1 448 ? 5.169 -1.468 1.618 1.00 88.44 448 PHE A C 1
ATOM 3511 O O . PHE A 1 448 ? 4.852 -0.294 1.792 1.00 88.44 448 PHE A O 1
ATOM 3518 N N . SER A 1 449 ? 6.155 -2.057 2.294 1.00 81.06 449 SER A N 1
ATOM 3519 C CA . SER A 1 449 ? 7.024 -1.390 3.268 1.00 81.06 449 SER A CA 1
ATOM 3520 C C . SER A 1 449 ? 8.250 -0.786 2.615 1.00 81.06 449 SER A C 1
ATOM 3522 O O . SER A 1 449 ? 8.830 -1.401 1.724 1.00 81.06 449 SER A O 1
ATOM 3524 N N . ASN A 1 450 ? 8.650 0.400 3.069 1.00 80.75 450 ASN A N 1
ATOM 3525 C CA . ASN A 1 450 ? 9.782 1.116 2.499 1.00 80.75 450 ASN A CA 1
ATOM 3526 C C . ASN A 1 450 ? 11.097 0.460 2.938 1.00 80.75 450 ASN A C 1
ATOM 3528 O O . ASN A 1 450 ? 11.359 0.317 4.130 1.00 80.75 450 ASN A O 1
ATOM 3532 N N . MET A 1 451 ? 11.935 0.090 1.974 1.00 78.94 451 MET A N 1
ATOM 3533 C CA . MET A 1 451 ? 13.241 -0.528 2.217 1.00 78.94 451 MET A CA 1
ATOM 3534 C C . MET A 1 451 ? 14.399 0.467 2.073 1.00 78.94 451 MET A C 1
ATOM 3536 O O . MET A 1 451 ? 15.555 0.104 2.289 1.00 78.94 451 MET A O 1
ATOM 3540 N N . GLY A 1 452 ? 14.094 1.722 1.737 1.00 76.25 452 GLY A N 1
ATOM 3541 C CA . GLY A 1 452 ? 15.062 2.768 1.439 1.00 76.25 452 GLY A CA 1
ATOM 3542 C C . GLY A 1 452 ? 15.402 2.836 -0.046 1.00 76.25 452 GLY A C 1
ATOM 3543 O O . GLY A 1 452 ? 14.697 2.289 -0.895 1.00 76.25 452 GLY A O 1
ATOM 3544 N N . GLU A 1 453 ? 16.478 3.548 -0.358 1.00 81.06 453 GLU A N 1
ATOM 3545 C CA . GLU A 1 453 ? 16.946 3.731 -1.731 1.00 81.06 453 GLU A CA 1
ATOM 3546 C C . GLU A 1 453 ? 17.829 2.576 -2.194 1.00 81.06 453 GLU A C 1
ATOM 3548 O O . GLU A 1 453 ? 18.699 2.102 -1.456 1.00 81.06 453 GLU A O 1
ATOM 3553 N N . PHE A 1 454 ? 17.596 2.134 -3.427 1.00 85.62 454 PHE A N 1
ATOM 3554 C CA . PHE A 1 454 ? 18.375 1.108 -4.107 1.00 85.62 454 PHE A CA 1
ATOM 3555 C C . PHE A 1 454 ? 18.821 1.621 -5.472 1.00 85.62 454 PHE A C 1
ATOM 3557 O O . PHE A 1 454 ? 18.113 2.375 -6.142 1.00 85.62 454 PHE A O 1
ATOM 3564 N N . GLU A 1 455 ? 19.993 1.159 -5.899 1.00 88.44 455 GLU A N 1
ATOM 3565 C CA . GLU A 1 455 ? 20.431 1.278 -7.286 1.00 88.44 455 GLU A CA 1
ATOM 3566 C C . GLU A 1 455 ? 19.724 0.198 -8.109 1.00 88.44 455 GLU A C 1
ATOM 3568 O O . GLU A 1 455 ? 19.852 -0.995 -7.825 1.00 88.44 455 GLU A O 1
ATOM 3573 N N . ILE A 1 456 ? 18.982 0.621 -9.124 1.00 90.31 456 ILE A N 1
ATOM 3574 C CA . ILE A 1 456 ? 18.260 -0.253 -10.039 1.00 90.31 456 ILE A CA 1
ATOM 3575 C C . ILE A 1 456 ? 18.986 -0.232 -11.375 1.00 90.31 456 ILE A C 1
ATOM 3577 O O . ILE A 1 456 ? 19.129 0.824 -11.996 1.00 90.31 456 ILE A O 1
ATOM 3581 N N . SER A 1 457 ? 19.439 -1.399 -11.811 1.00 88.31 457 SER A N 1
ATOM 3582 C CA . SER A 1 457 ? 19.985 -1.638 -13.141 1.00 88.31 457 SER A CA 1
ATOM 3583 C C . SER A 1 457 ? 19.057 -2.540 -13.951 1.00 88.31 457 SER A C 1
ATOM 3585 O O . SER A 1 457 ? 18.028 -3.009 -13.459 1.00 88.31 457 SER A O 1
ATOM 3587 N N . PHE A 1 458 ? 19.400 -2.726 -15.220 1.00 86.81 458 PHE A N 1
ATOM 3588 C CA . PHE A 1 458 ? 18.643 -3.552 -16.144 1.00 86.81 458 PHE A CA 1
ATOM 3589 C C . PHE A 1 458 ? 19.597 -4.506 -16.846 1.00 86.81 458 PHE A C 1
ATOM 3591 O O . PHE A 1 458 ? 20.639 -4.061 -17.336 1.00 86.81 458 PHE A O 1
ATOM 3598 N N . TYR A 1 459 ? 19.212 -5.777 -16.935 1.00 81.38 459 TYR A N 1
ATOM 3599 C CA . TYR A 1 459 ? 20.014 -6.820 -17.564 1.00 81.38 459 TYR A CA 1
ATOM 3600 C C . TYR A 1 459 ? 19.219 -7.593 -18.606 1.00 81.38 459 TYR A C 1
ATOM 3602 O O . TYR A 1 459 ? 17.988 -7.614 -18.602 1.00 81.38 459 TYR A O 1
ATOM 3610 N N . THR A 1 460 ? 19.946 -8.262 -19.495 1.00 78.81 460 THR A N 1
ATOM 3611 C CA . THR A 1 460 ? 19.362 -9.181 -20.478 1.00 78.81 460 THR A CA 1
ATOM 3612 C C . THR A 1 460 ? 19.973 -10.571 -20.364 1.00 78.81 460 THR A C 1
ATOM 3614 O O . THR A 1 460 ? 21.038 -10.761 -19.772 1.00 78.81 460 THR A O 1
ATOM 3617 N N . GLU A 1 461 ? 19.344 -11.558 -21.004 1.00 71.56 461 GLU A N 1
ATOM 3618 C CA . GLU A 1 461 ? 19.829 -12.946 -21.056 1.00 71.56 461 GLU A CA 1
ATOM 3619 C C . GLU A 1 461 ? 21.263 -13.104 -21.607 1.00 71.56 461 GLU A C 1
ATOM 3621 O O . GLU A 1 461 ? 21.915 -14.120 -21.366 1.00 71.56 461 GLU A O 1
ATOM 3626 N N . TRP A 1 462 ? 21.780 -12.096 -22.316 1.00 64.06 462 TRP A N 1
ATOM 3627 C CA . TRP A 1 462 ? 23.114 -12.099 -22.923 1.00 64.06 462 TRP A CA 1
ATOM 3628 C C . TRP A 1 462 ? 24.231 -11.662 -21.966 1.00 64.06 462 TRP A C 1
ATOM 3630 O O . TRP A 1 462 ? 25.409 -11.848 -22.276 1.00 64.06 462 TRP A O 1
ATOM 3640 N N . GLU A 1 463 ? 23.879 -11.104 -20.806 1.00 58.62 463 GLU A N 1
ATOM 3641 C CA . GLU A 1 463 ? 24.825 -10.547 -19.829 1.00 58.62 463 GLU A CA 1
ATOM 3642 C C . GLU A 1 463 ? 25.132 -11.511 -18.664 1.00 58.62 463 GLU A C 1
ATOM 3644 O O . GLU A 1 463 ? 26.106 -11.308 -17.943 1.00 58.62 463 GLU A O 1
ATOM 3649 N N . ASP A 1 464 ? 24.397 -12.627 -18.542 1.00 57.53 464 ASP A N 1
ATOM 3650 C CA . ASP A 1 464 ? 24.613 -13.696 -17.539 1.00 57.53 464 ASP A CA 1
ATOM 3651 C C . ASP A 1 464 ? 25.842 -14.590 -17.859 1.00 57.53 464 ASP A C 1
ATOM 3653 O O . ASP A 1 464 ? 26.172 -15.535 -17.143 1.00 57.53 464 ASP A O 1
ATOM 3657 N N . GLY A 1 465 ? 26.552 -14.330 -18.965 1.00 52.16 465 GLY A N 1
ATOM 3658 C CA . GLY A 1 465 ? 27.808 -15.010 -19.321 1.00 52.16 465 GLY A CA 1
ATOM 3659 C C . GLY A 1 465 ? 27.676 -16.495 -19.702 1.00 52.16 465 GLY A C 1
ATOM 3660 O O . GLY A 1 465 ? 28.685 -17.158 -19.953 1.00 52.16 465 GLY A O 1
ATOM 3661 N N . LYS A 1 466 ? 26.450 -17.032 -19.769 1.00 56.53 466 LYS A N 1
ATOM 3662 C CA . LYS A 1 466 ? 26.156 -18.417 -20.166 1.00 56.53 466 LYS A CA 1
ATOM 3663 C C . LYS A 1 466 ? 25.959 -18.510 -21.681 1.00 56.53 466 LYS A C 1
ATOM 3665 O O . LYS A 1 466 ? 25.182 -17.760 -22.262 1.00 56.53 466 LYS A O 1
ATOM 3670 N N . LEU A 1 467 ? 26.637 -19.463 -22.324 1.00 48.25 467 LEU A N 1
ATOM 3671 C CA . LEU A 1 467 ? 26.423 -19.764 -23.744 1.00 48.25 467 LEU A CA 1
ATOM 3672 C C . LEU A 1 467 ? 25.055 -20.443 -23.957 1.00 48.25 467 LEU A C 1
ATOM 3674 O O . LEU A 1 467 ? 24.616 -21.178 -23.069 1.00 48.25 467 LEU A O 1
ATOM 3678 N N . PRO A 1 468 ? 24.428 -20.299 -25.141 1.00 54.62 468 PRO A N 1
ATOM 3679 C CA . PRO A 1 468 ? 23.132 -20.914 -25.456 1.00 54.62 468 PRO A CA 1
ATOM 3680 C C . PRO A 1 468 ? 23.048 -22.433 -25.240 1.00 54.62 468 PRO A C 1
ATOM 3682 O O . PRO A 1 468 ? 21.972 -22.979 -25.030 1.00 54.62 468 PRO A O 1
ATOM 3685 N N . GLU A 1 469 ? 24.188 -23.121 -25.290 1.00 51.78 469 GLU A N 1
ATOM 3686 C CA . GLU A 1 469 ? 24.306 -24.573 -25.122 1.00 51.78 469 GLU A CA 1
ATOM 3687 C C . GLU A 1 469 ? 24.314 -25.013 -23.643 1.00 51.78 469 GLU A C 1
ATOM 3689 O O . GLU A 1 469 ? 24.305 -26.208 -23.342 1.00 51.78 469 GLU A O 1
ATOM 3694 N N . HIS A 1 470 ? 24.349 -24.066 -22.698 1.00 51.62 470 HIS A N 1
ATOM 3695 C CA . HIS A 1 470 ? 24.410 -24.358 -21.269 1.00 51.62 470 HIS A CA 1
ATOM 3696 C C . HIS A 1 470 ? 23.037 -24.828 -20.731 1.00 51.62 470 HIS A C 1
ATOM 3698 O O . HIS A 1 470 ? 22.036 -24.158 -20.974 1.00 51.62 470 HIS A O 1
ATOM 3704 N N . PRO A 1 471 ? 22.951 -25.902 -19.913 1.00 57.12 471 PRO A N 1
ATOM 3705 C CA . PRO A 1 471 ? 21.672 -26.429 -19.403 1.00 57.12 471 PRO A CA 1
ATOM 3706 C C . PRO A 1 471 ? 20.841 -25.439 -18.570 1.00 57.12 471 PRO A C 1
ATOM 3708 O O . PRO A 1 471 ? 19.633 -25.596 -18.446 1.00 57.12 471 PRO A O 1
ATOM 3711 N N . ALA A 1 472 ? 21.502 -24.439 -17.982 1.00 57.16 472 ALA A N 1
ATOM 3712 C CA . ALA A 1 472 ? 20.885 -23.351 -17.218 1.00 57.16 472 ALA A CA 1
ATOM 3713 C C . ALA A 1 472 ? 20.829 -22.011 -17.981 1.00 57.16 472 ALA A C 1
ATOM 3715 O O . ALA A 1 472 ? 20.693 -20.958 -17.360 1.00 57.16 472 ALA A O 1
ATOM 3716 N N . PHE A 1 473 ? 21.014 -22.030 -19.305 1.00 50.59 473 PHE A N 1
ATOM 3717 C CA . PHE A 1 473 ? 20.771 -20.866 -20.157 1.00 50.59 473 PHE A CA 1
ATOM 3718 C C . PHE A 1 473 ? 19.277 -20.515 -20.100 1.00 50.59 473 PHE A C 1
ATOM 3720 O O . PHE A 1 473 ? 18.441 -21.410 -20.216 1.00 50.59 473 PHE A O 1
ATOM 3727 N N . ARG A 1 474 ? 18.946 -19.232 -19.888 1.00 57.12 474 ARG A N 1
ATOM 3728 C CA . ARG A 1 474 ? 17.568 -18.721 -19.689 1.00 57.12 474 ARG A CA 1
ATOM 3729 C C . ARG A 1 474 ? 16.833 -19.220 -18.442 1.00 57.12 474 ARG A C 1
ATOM 3731 O O . ARG A 1 474 ? 15.609 -19.141 -18.389 1.00 57.12 474 ARG A O 1
ATOM 3738 N N . LEU A 1 475 ? 17.545 -19.729 -17.438 1.00 56.78 475 LEU A N 1
ATOM 3739 C CA . LEU A 1 475 ? 16.945 -20.085 -16.151 1.00 56.78 475 LEU A CA 1
ATOM 3740 C C . LEU A 1 475 ? 17.459 -19.150 -15.056 1.00 56.78 475 LEU A C 1
ATOM 3742 O O . LEU A 1 475 ? 18.669 -19.055 -14.839 1.00 56.78 475 LEU A O 1
ATOM 3746 N N . THR A 1 476 ? 16.529 -18.518 -14.342 1.00 60.19 476 THR A N 1
ATOM 3747 C CA . THR A 1 476 ? 16.802 -17.820 -13.080 1.00 60.19 476 THR A CA 1
ATOM 3748 C C . THR A 1 476 ? 17.250 -18.815 -12.013 1.00 60.19 476 THR A C 1
ATOM 3750 O O . THR A 1 476 ? 17.009 -20.024 -12.113 1.00 60.19 476 THR A O 1
ATOM 3753 N N . LYS A 1 477 ? 17.856 -18.328 -10.929 1.00 61.72 477 LYS A N 1
ATOM 3754 C CA . LYS A 1 477 ? 18.197 -19.166 -9.768 1.00 61.72 477 LYS A CA 1
ATOM 3755 C C . LYS A 1 477 ? 17.005 -19.889 -9.136 1.00 61.72 477 LYS A C 1
ATOM 3757 O O . LYS A 1 477 ? 17.202 -20.968 -8.582 1.00 61.72 477 LYS A O 1
ATOM 3762 N N . SER A 1 478 ? 15.788 -19.351 -9.239 1.00 56.69 478 SER A N 1
ATOM 3763 C CA . SER A 1 478 ? 14.564 -20.054 -8.818 1.00 56.69 478 SER A CA 1
ATOM 3764 C C . SER A 1 478 ? 14.139 -21.193 -9.764 1.00 56.69 478 SER A C 1
ATOM 3766 O O . SER A 1 478 ? 13.209 -21.936 -9.451 1.00 56.69 478 SER A O 1
ATOM 3768 N N . GLY A 1 479 ? 14.817 -21.355 -10.906 1.00 62.25 479 GLY A N 1
ATOM 3769 C CA . GLY A 1 479 ? 14.534 -22.368 -11.925 1.00 62.25 479 GLY A CA 1
ATOM 3770 C C . GLY A 1 479 ? 13.467 -21.959 -12.943 1.00 62.25 479 GLY A C 1
ATOM 3771 O O . GLY A 1 479 ? 13.056 -22.792 -13.750 1.00 62.25 479 GLY A O 1
ATOM 3772 N N . LYS A 1 480 ? 13.008 -20.702 -12.918 1.00 73.06 480 LYS A N 1
ATOM 3773 C CA . LYS A 1 480 ? 12.021 -20.159 -13.863 1.00 73.06 480 LYS A CA 1
ATOM 3774 C C . LYS A 1 480 ? 12.685 -19.408 -15.009 1.00 73.06 480 LYS A C 1
ATOM 3776 O O . LYS A 1 480 ? 13.781 -18.880 -14.842 1.00 73.06 480 LYS A O 1
ATOM 3781 N N . ILE A 1 481 ? 11.998 -19.323 -16.144 1.00 75.19 481 ILE A N 1
ATOM 3782 C CA . ILE A 1 481 ? 12.401 -18.438 -17.241 1.00 75.19 481 ILE A CA 1
ATOM 3783 C C . ILE A 1 481 ? 12.099 -16.999 -16.801 1.00 75.19 481 ILE A C 1
ATOM 3785 O O . ILE A 1 481 ? 10.965 -16.761 -16.380 1.00 75.19 481 ILE A O 1
ATOM 3789 N N . PRO A 1 482 ? 13.079 -16.078 -16.839 1.00 78.94 482 PRO A N 1
ATOM 3790 C CA . PRO A 1 482 ? 12.839 -14.690 -16.471 1.00 78.94 482 PRO A CA 1
ATOM 3791 C C . PRO A 1 482 ? 11.819 -14.055 -17.424 1.00 78.94 482 PRO A C 1
ATOM 3793 O O . PRO A 1 482 ? 11.828 -14.317 -18.627 1.00 78.94 482 PRO A O 1
ATOM 3796 N N . GLU A 1 483 ? 10.913 -13.252 -16.877 1.00 84.12 483 GLU A N 1
ATOM 3797 C CA . GLU A 1 483 ? 9.868 -12.559 -17.625 1.00 84.12 483 GLU A CA 1
ATOM 3798 C C . GLU A 1 483 ? 10.192 -11.063 -17.733 1.00 84.12 483 GLU A C 1
ATOM 3800 O O . GLU A 1 483 ? 10.457 -10.403 -16.722 1.00 84.12 483 GLU A O 1
ATOM 3805 N N . ASP A 1 484 ? 10.129 -10.539 -18.960 1.00 87.12 484 ASP A N 1
ATOM 3806 C CA . ASP A 1 484 ? 10.328 -9.124 -19.294 1.00 87.12 484 ASP A CA 1
ATOM 3807 C C . ASP A 1 484 ? 9.489 -8.208 -18.387 1.00 87.12 484 ASP A C 1
ATOM 3809 O O . ASP A 1 484 ? 8.294 -8.450 -18.180 1.00 87.12 484 ASP A O 1
ATOM 3813 N N . TRP A 1 485 ? 10.134 -7.191 -17.803 1.00 89.31 485 TRP A N 1
ATOM 3814 C CA . TRP A 1 485 ? 9.553 -6.227 -16.854 1.00 89.31 485 TRP A CA 1
ATOM 3815 C C . TRP A 1 485 ? 8.974 -6.805 -15.553 1.00 89.31 485 TRP A C 1
ATOM 3817 O O . TRP A 1 485 ? 8.397 -6.059 -14.768 1.00 89.31 485 TRP A O 1
ATOM 3827 N N . LYS A 1 486 ? 9.132 -8.100 -15.262 1.00 90.31 486 LYS A N 1
ATOM 3828 C CA . LYS A 1 486 ? 8.547 -8.728 -14.060 1.00 90.31 486 LYS A CA 1
ATOM 3829 C C . LYS A 1 486 ? 9.585 -9.367 -13.160 1.00 90.31 486 LYS A C 1
ATOM 3831 O O . LYS A 1 486 ? 9.450 -9.307 -11.939 1.00 90.31 486 LYS A O 1
ATOM 3836 N N . THR A 1 487 ? 10.596 -9.995 -13.745 1.00 89.19 487 THR A N 1
ATOM 3837 C CA . THR A 1 487 ? 11.631 -10.686 -12.983 1.00 89.19 487 THR A CA 1
ATOM 3838 C C . THR A 1 487 ? 12.695 -9.700 -12.513 1.00 89.19 487 THR A C 1
ATOM 3840 O O . THR A 1 487 ? 13.245 -8.931 -13.300 1.00 89.19 487 THR A O 1
ATOM 3843 N N . ALA A 1 488 ? 13.003 -9.754 -11.218 1.00 90.94 488 ALA A N 1
ATOM 3844 C CA . ALA A 1 488 ? 14.095 -9.017 -10.601 1.00 90.94 488 ALA A CA 1
ATOM 3845 C C . ALA A 1 488 ? 15.142 -9.970 -10.004 1.00 90.94 488 ALA A C 1
ATOM 3847 O O . ALA A 1 488 ? 14.817 -11.036 -9.466 1.00 90.94 488 ALA A O 1
ATOM 3848 N N . ALA A 1 489 ? 16.398 -9.541 -10.056 1.00 87.81 489 ALA A N 1
ATOM 3849 C CA . ALA A 1 489 ? 17.513 -10.118 -9.328 1.00 87.81 489 ALA A CA 1
ATOM 3850 C C . ALA A 1 489 ? 17.892 -9.193 -8.167 1.00 87.81 489 ALA A C 1
ATOM 3852 O O . ALA A 1 489 ? 18.054 -7.987 -8.359 1.00 87.81 489 ALA A O 1
ATOM 3853 N N . ALA A 1 490 ? 18.041 -9.740 -6.963 1.00 86.56 490 ALA A N 1
ATOM 3854 C CA . ALA A 1 490 ? 18.407 -8.954 -5.787 1.00 86.56 490 ALA A CA 1
ATOM 3855 C C . ALA A 1 490 ? 19.171 -9.791 -4.750 1.00 86.56 490 ALA A C 1
ATOM 3857 O O . ALA A 1 490 ? 19.280 -11.015 -4.866 1.00 86.56 490 ALA A O 1
ATOM 3858 N N . ASP A 1 491 ? 19.687 -9.127 -3.715 1.00 82.62 491 ASP A N 1
ATOM 3859 C CA . ASP A 1 491 ? 20.331 -9.803 -2.591 1.00 82.62 491 ASP A CA 1
ATOM 3860 C C . ASP A 1 491 ? 19.301 -10.599 -1.775 1.00 82.62 491 ASP A C 1
ATOM 3862 O O . ASP A 1 491 ? 18.453 -10.027 -1.087 1.00 82.62 491 ASP A O 1
ATOM 3866 N N . THR A 1 492 ? 19.399 -11.930 -1.800 1.00 80.75 492 THR A N 1
ATOM 3867 C CA . THR A 1 492 ? 18.441 -12.816 -1.121 1.00 80.75 492 THR A CA 1
ATOM 3868 C C . THR A 1 492 ? 18.489 -12.771 0.402 1.00 80.75 492 THR A C 1
ATOM 3870 O O . THR A 1 492 ? 17.589 -13.299 1.052 1.00 80.75 492 THR A O 1
ATOM 3873 N N . THR A 1 493 ? 19.527 -12.163 0.984 1.00 75.50 493 THR A N 1
ATOM 3874 C CA . THR A 1 493 ? 19.569 -11.898 2.429 1.00 75.50 493 THR A CA 1
ATOM 3875 C C . THR A 1 493 ? 18.639 -10.748 2.821 1.00 75.50 493 THR A C 1
ATOM 3877 O O . THR A 1 493 ? 18.140 -10.724 3.945 1.00 75.50 493 THR A O 1
ATOM 3880 N N . ILE A 1 494 ? 18.361 -9.837 1.881 1.00 77.44 494 ILE A N 1
ATOM 3881 C CA . ILE A 1 494 ? 17.439 -8.706 2.036 1.00 77.44 494 ILE A CA 1
ATOM 3882 C C . ILE A 1 494 ? 16.055 -9.076 1.491 1.00 77.44 494 ILE A C 1
ATOM 3884 O O . ILE A 1 494 ? 15.047 -8.868 2.166 1.00 77.44 494 ILE A O 1
ATOM 3888 N N . PHE A 1 495 ? 16.011 -9.661 0.292 1.00 83.00 495 PHE A N 1
ATOM 3889 C CA . PHE A 1 495 ? 14.793 -10.048 -0.414 1.00 83.00 495 PHE A CA 1
ATOM 3890 C C . PHE A 1 495 ? 14.807 -11.539 -0.752 1.00 83.00 495 PHE A C 1
ATOM 3892 O O . PHE A 1 495 ? 15.314 -11.925 -1.808 1.00 83.00 495 PHE A O 1
ATOM 3899 N N . PRO A 1 496 ? 14.269 -12.405 0.125 1.00 85.44 496 PRO A N 1
ATOM 3900 C CA . PRO A 1 496 ? 14.127 -13.823 -0.179 1.00 85.44 496 PRO A CA 1
ATOM 3901 C C . PRO A 1 496 ? 13.452 -14.064 -1.538 1.00 85.44 496 PRO A C 1
ATOM 3903 O O . PRO A 1 496 ? 12.607 -13.286 -1.981 1.00 85.44 496 PRO A O 1
ATOM 3906 N N . LEU A 1 497 ? 13.789 -15.174 -2.199 1.00 84.06 497 LEU A N 1
ATOM 3907 C CA . LEU A 1 497 ? 13.155 -15.530 -3.472 1.00 84.06 497 LEU A CA 1
ATOM 3908 C C . LEU A 1 497 ? 11.623 -15.568 -3.326 1.00 84.06 497 LEU A C 1
ATOM 3910 O O . LEU A 1 497 ? 11.089 -16.159 -2.388 1.00 84.06 497 LEU A O 1
ATOM 3914 N N . GLY A 1 498 ? 10.926 -14.941 -4.271 1.00 86.75 498 GLY A N 1
ATOM 3915 C CA . GLY A 1 498 ? 9.478 -14.742 -4.258 1.00 86.75 498 GLY A CA 1
ATOM 3916 C C . GLY A 1 498 ? 9.016 -13.429 -3.617 1.00 86.75 498 GLY A C 1
ATOM 3917 O O . GLY A 1 498 ? 7.815 -13.139 -3.677 1.00 86.75 498 GLY A O 1
ATOM 3918 N N . SER A 1 499 ? 9.926 -12.628 -3.041 1.00 89.88 499 SER A N 1
ATOM 3919 C CA . SER A 1 499 ? 9.627 -11.261 -2.603 1.00 89.88 499 SER A CA 1
ATOM 3920 C C . SER A 1 499 ? 9.042 -10.448 -3.755 1.00 89.88 499 SER A C 1
ATOM 3922 O O . SER A 1 499 ? 9.579 -10.449 -4.861 1.00 89.88 499 SER A O 1
ATOM 3924 N N . VAL A 1 500 ? 7.941 -9.750 -3.482 1.00 93.94 500 VAL A N 1
ATOM 3925 C CA . VAL A 1 500 ? 7.315 -8.833 -4.437 1.00 93.94 500 VAL A CA 1
ATOM 3926 C C . VAL A 1 500 ? 7.771 -7.423 -4.099 1.00 93.94 500 VAL A C 1
ATOM 3928 O O . VAL A 1 500 ? 7.658 -6.998 -2.950 1.00 93.94 500 VAL A O 1
ATOM 3931 N N . LEU A 1 501 ? 8.300 -6.715 -5.085 1.00 94.62 501 LEU A N 1
ATOM 3932 C CA . LEU A 1 501 ? 8.833 -5.367 -4.954 1.00 94.62 501 LEU A CA 1
ATOM 3933 C C . LEU A 1 501 ? 7.925 -4.377 -5.675 1.00 94.62 501 LEU A C 1
ATOM 3935 O O . LEU A 1 501 ? 7.307 -4.727 -6.676 1.00 94.62 501 LEU A O 1
ATOM 3939 N N . TYR A 1 502 ? 7.873 -3.149 -5.177 1.00 94.94 502 TYR A N 1
ATOM 3940 C CA . TYR A 1 502 ? 7.260 -2.011 -5.843 1.00 94.94 502 TYR A CA 1
ATOM 3941 C C . TYR A 1 502 ? 8.268 -0.871 -5.943 1.00 94.94 502 TYR A C 1
ATOM 3943 O O . TYR A 1 502 ? 8.929 -0.524 -4.962 1.00 94.94 502 TYR A O 1
ATOM 3951 N N . ILE A 1 503 ? 8.381 -0.311 -7.142 1.00 93.69 503 ILE A N 1
ATOM 3952 C CA . ILE A 1 503 ? 9.331 0.732 -7.515 1.00 93.69 503 ILE A CA 1
ATOM 3953 C C . ILE A 1 503 ? 8.524 1.851 -8.192 1.00 93.69 503 ILE A C 1
ATOM 3955 O O . ILE A 1 503 ? 8.201 1.736 -9.380 1.00 93.69 503 ILE A O 1
ATOM 3959 N N . PRO A 1 504 ? 8.165 2.926 -7.464 1.00 90.00 504 PRO A N 1
ATOM 3960 C CA . PRO A 1 504 ? 7.275 3.974 -7.968 1.00 90.00 504 PRO A CA 1
ATOM 3961 C C . PRO A 1 504 ? 7.780 4.672 -9.236 1.00 90.00 504 PRO A C 1
ATOM 3963 O O . PRO A 1 504 ? 6.986 5.077 -10.079 1.00 90.00 504 PRO A O 1
ATOM 3966 N N . GLU A 1 505 ? 9.093 4.807 -9.394 1.00 89.38 505 GLU A N 1
ATOM 3967 C CA . GLU A 1 505 ? 9.743 5.417 -10.557 1.00 89.38 505 GLU A CA 1
ATOM 3968 C C . GLU A 1 505 ? 9.557 4.585 -11.835 1.00 89.38 505 GLU A C 1
ATOM 3970 O O . GLU A 1 505 ? 9.687 5.114 -12.935 1.00 89.38 505 GLU A O 1
ATOM 3975 N N . LEU A 1 506 ? 9.207 3.303 -11.697 1.00 89.88 506 LEU A N 1
ATOM 3976 C CA . LEU A 1 506 ? 8.920 2.385 -12.798 1.00 89.88 506 LEU A CA 1
ATOM 3977 C C . LEU A 1 506 ? 7.427 2.066 -12.928 1.00 89.88 506 LEU A C 1
ATOM 3979 O O . LEU A 1 506 ? 7.060 1.147 -13.654 1.00 89.88 506 LEU A O 1
ATOM 3983 N N . ARG A 1 507 ? 6.539 2.820 -12.273 1.00 87.62 507 ARG A N 1
ATOM 3984 C CA . ARG A 1 507 ? 5.086 2.575 -12.325 1.00 87.62 507 ARG A CA 1
ATOM 3985 C C . ARG A 1 507 ? 4.457 2.715 -13.715 1.00 87.62 507 ARG A C 1
ATOM 3987 O O . ARG A 1 507 ? 3.361 2.211 -13.933 1.00 87.62 507 ARG A O 1
ATOM 3994 N N . ASP A 1 508 ? 5.150 3.384 -14.638 1.00 83.75 508 ASP A N 1
ATOM 3995 C CA . ASP A 1 508 ? 4.702 3.573 -16.022 1.00 83.75 508 ASP A CA 1
ATOM 3996 C C . ASP A 1 508 ? 5.143 2.435 -16.963 1.00 83.75 508 ASP A C 1
ATOM 3998 O O . ASP A 1 508 ? 4.881 2.466 -18.166 1.00 83.75 508 ASP A O 1
ATOM 4002 N N . THR A 1 509 ? 5.827 1.427 -16.423 1.00 87.06 509 THR A N 1
ATOM 4003 C CA . THR A 1 509 ? 6.296 0.252 -17.167 1.00 87.06 509 THR A CA 1
ATOM 4004 C C . THR A 1 509 ? 5.201 -0.822 -17.239 1.00 87.06 509 THR A C 1
ATOM 4006 O O . THR A 1 509 ? 4.239 -0.759 -16.469 1.00 87.06 509 THR A O 1
ATOM 4009 N N . PRO A 1 510 ? 5.314 -1.834 -18.126 1.00 87.12 510 PRO A N 1
ATOM 4010 C CA . PRO A 1 510 ? 4.282 -2.863 -18.301 1.00 87.12 510 PRO A CA 1
ATOM 4011 C C . PRO A 1 510 ? 3.881 -3.636 -17.038 1.00 87.12 510 PRO A C 1
ATOM 4013 O O . PRO A 1 510 ? 2.810 -4.228 -17.014 1.00 87.12 510 PRO A O 1
ATOM 4016 N N . SER A 1 511 ? 4.719 -3.651 -16.000 1.00 87.25 511 SER A N 1
ATOM 4017 C CA . SER A 1 511 ? 4.419 -4.301 -14.721 1.00 87.25 511 SER A CA 1
ATOM 4018 C C . SER A 1 511 ? 3.781 -3.381 -13.680 1.00 87.25 511 SER A C 1
ATOM 4020 O O . SER A 1 511 ? 3.558 -3.789 -12.538 1.00 87.25 511 SER A O 1
ATOM 4022 N N . GLY A 1 512 ? 3.543 -2.114 -14.031 1.00 87.69 512 GLY A N 1
ATOM 4023 C CA . GLY A 1 512 ? 3.083 -1.093 -13.098 1.00 87.69 512 GLY A CA 1
ATOM 4024 C C . GLY A 1 512 ? 4.076 -0.822 -11.970 1.00 87.69 512 GLY A C 1
ATOM 4025 O O . GLY A 1 512 ? 3.669 -0.440 -10.874 1.00 87.69 512 GLY A O 1
ATOM 4026 N N . GLY A 1 513 ? 5.373 -1.049 -12.212 1.00 91.19 513 GLY A N 1
ATOM 4027 C CA . GLY A 1 513 ? 6.435 -0.885 -11.218 1.00 91.19 513 GLY A CA 1
ATOM 4028 C C . GLY A 1 513 ? 6.491 -2.007 -10.183 1.00 91.19 513 GLY A C 1
ATOM 4029 O O . GLY A 1 513 ? 7.180 -1.859 -9.175 1.00 91.19 513 GLY A O 1
ATOM 4030 N N . VAL A 1 514 ? 5.768 -3.111 -10.398 1.00 94.69 514 VAL A N 1
ATOM 4031 C CA . VAL A 1 514 ? 5.784 -4.290 -9.526 1.00 94.69 514 VAL A CA 1
ATOM 4032 C C . VAL A 1 514 ? 6.735 -5.343 -10.098 1.00 94.69 514 VAL A C 1
ATOM 4034 O O . VAL A 1 514 ? 6.734 -5.609 -11.293 1.00 94.69 514 VAL A O 1
ATOM 4037 N N . PHE A 1 515 ? 7.537 -5.983 -9.252 1.00 94.69 515 PHE A N 1
ATOM 4038 C CA . PHE A 1 515 ? 8.512 -6.994 -9.676 1.00 94.69 515 PHE A CA 1
ATOM 4039 C C . PHE A 1 515 ? 8.542 -8.171 -8.702 1.00 94.69 515 PHE A C 1
ATOM 4041 O O . PHE A 1 515 ? 8.172 -8.028 -7.539 1.00 94.69 515 PHE A O 1
ATOM 4048 N N . VAL A 1 516 ? 8.999 -9.338 -9.152 1.00 93.69 516 VAL A N 1
ATOM 4049 C CA . VAL A 1 516 ? 9.190 -10.526 -8.309 1.00 93.69 516 VAL A CA 1
ATOM 4050 C C . VAL A 1 516 ? 10.663 -10.912 -8.310 1.00 93.69 516 VAL A C 1
ATOM 4052 O O . VAL A 1 516 ? 11.265 -11.089 -9.369 1.00 93.69 516 VAL A O 1
ATOM 4055 N N . VAL A 1 517 ? 11.243 -11.068 -7.119 1.00 89.94 517 VAL A N 1
ATOM 4056 C CA . VAL A 1 517 ? 12.628 -11.524 -6.961 1.00 89.94 517 VAL A CA 1
ATOM 4057 C C . VAL A 1 517 ? 12.696 -13.019 -7.246 1.00 89.94 517 VAL A C 1
ATOM 4059 O O . VAL A 1 517 ? 12.285 -13.837 -6.426 1.00 89.94 517 VAL A O 1
ATOM 4062 N N . GLU A 1 518 ? 13.200 -13.389 -8.418 1.00 85.62 518 GLU A N 1
ATOM 4063 C CA . GLU A 1 518 ? 13.288 -14.789 -8.860 1.00 85.62 518 GLU A CA 1
ATOM 4064 C C . GLU A 1 518 ? 14.720 -15.218 -9.189 1.00 85.62 518 GLU A C 1
ATOM 4066 O O . GLU A 1 518 ? 14.980 -16.414 -9.363 1.00 85.62 518 GLU A O 1
ATOM 4071 N N . ASP A 1 519 ? 15.654 -14.265 -9.223 1.00 73.06 519 ASP A N 1
ATOM 4072 C CA . ASP A 1 519 ? 17.042 -14.502 -9.586 1.00 73.06 519 ASP A CA 1
ATOM 4073 C C . ASP A 1 519 ? 18.041 -13.973 -8.545 1.00 73.06 519 ASP A C 1
ATOM 4075 O O . ASP A 1 519 ? 17.743 -13.084 -7.747 1.00 73.06 519 ASP A O 1
ATOM 4079 N N . ILE A 1 520 ? 19.248 -14.546 -8.553 1.00 66.06 520 ILE A N 1
ATOM 4080 C CA . ILE A 1 520 ? 20.376 -14.104 -7.726 1.00 66.06 520 ILE A CA 1
ATOM 4081 C C . ILE A 1 520 ? 21.486 -13.673 -8.673 1.00 66.06 520 ILE A C 1
ATOM 4083 O O . ILE A 1 520 ? 22.212 -14.518 -9.205 1.00 66.06 520 ILE A O 1
ATOM 4087 N N . GLY A 1 521 ? 21.651 -12.366 -8.850 1.00 55.16 521 GLY A N 1
ATOM 4088 C CA . GLY A 1 521 ? 22.791 -11.834 -9.582 1.00 55.16 521 GLY A CA 1
ATOM 4089 C C . GLY A 1 521 ? 24.073 -12.111 -8.798 1.00 55.16 521 GLY A C 1
ATOM 4090 O O . GLY A 1 521 ? 24.191 -11.711 -7.643 1.00 55.16 521 GLY A O 1
ATOM 4091 N N . GLY A 1 522 ? 25.064 -12.770 -9.407 1.00 53.03 522 GLY A N 1
ATOM 4092 C CA . GLY A 1 522 ? 26.351 -13.061 -8.749 1.00 53.03 522 GLY A CA 1
ATOM 4093 C C . GLY A 1 522 ? 27.129 -11.815 -8.286 1.00 53.03 522 GLY A C 1
ATOM 4094 O O . GLY A 1 522 ? 28.056 -11.939 -7.490 1.00 53.03 522 GLY A O 1
ATOM 4095 N N . VAL A 1 523 ? 26.736 -10.629 -8.771 1.00 54.91 523 VAL A N 1
ATOM 4096 C CA . VAL A 1 523 ? 27.322 -9.303 -8.490 1.00 54.91 523 VAL A CA 1
ATOM 4097 C C . VAL A 1 523 ? 26.321 -8.362 -7.783 1.00 54.91 523 VAL A C 1
ATOM 4099 O O . VAL A 1 523 ? 26.695 -7.280 -7.331 1.00 54.91 523 VAL A O 1
ATOM 4102 N N . ILE A 1 524 ? 25.052 -8.765 -7.652 1.00 56.72 524 ILE A N 1
ATOM 4103 C CA . ILE A 1 524 ? 23.973 -7.945 -7.087 1.00 56.72 524 ILE A CA 1
ATOM 4104 C C . ILE A 1 524 ? 23.855 -8.260 -5.592 1.00 56.72 524 ILE A C 1
ATOM 4106 O O . ILE A 1 524 ? 23.098 -9.132 -5.175 1.00 56.72 524 ILE A O 1
ATOM 4110 N N . THR A 1 525 ? 24.672 -7.577 -4.790 1.00 61.34 525 THR A N 1
ATOM 4111 C CA . THR A 1 525 ? 24.682 -7.671 -3.322 1.00 61.34 525 THR A CA 1
ATOM 4112 C C . THR A 1 525 ? 24.389 -6.311 -2.687 1.00 61.34 525 THR A C 1
ATOM 4114 O O . THR A 1 525 ? 24.708 -5.258 -3.249 1.00 61.34 525 THR A O 1
ATOM 4117 N N . GLY A 1 526 ? 23.776 -6.316 -1.503 1.00 74.62 526 GLY A N 1
ATOM 4118 C CA . GLY A 1 526 ? 23.380 -5.098 -0.800 1.00 74.62 526 GLY A CA 1
ATOM 4119 C C . GLY A 1 526 ? 22.202 -4.370 -1.458 1.00 74.62 526 GLY A C 1
ATOM 4120 O O . GLY A 1 526 ? 21.234 -4.988 -1.893 1.00 74.62 526 GLY A O 1
ATOM 4121 N N . ARG A 1 527 ? 22.256 -3.031 -1.507 1.00 83.88 527 ARG A N 1
ATOM 4122 C CA . ARG A 1 527 ? 21.152 -2.181 -1.993 1.00 83.88 527 ARG A CA 1
ATOM 4123 C C . ARG A 1 527 ? 21.131 -2.024 -3.517 1.00 83.88 527 ARG A C 1
ATOM 4125 O O . ARG A 1 527 ? 21.149 -0.911 -4.039 1.00 83.88 527 ARG A O 1
ATOM 4132 N N . LYS A 1 528 ? 21.132 -3.153 -4.224 1.00 85.50 528 LYS A N 1
ATOM 4133 C CA . LYS A 1 528 ? 21.094 -3.215 -5.689 1.00 85.50 528 LYS A CA 1
ATOM 4134 C C . LYS A 1 528 ? 20.011 -4.166 -6.163 1.00 85.50 528 LYS A C 1
ATOM 4136 O O . LYS A 1 528 ? 19.817 -5.220 -5.559 1.00 85.50 528 LYS A O 1
ATOM 4141 N N . ILE A 1 529 ? 19.336 -3.791 -7.240 1.00 88.06 529 ILE A N 1
ATOM 4142 C CA . ILE A 1 529 ? 18.317 -4.600 -7.906 1.00 88.06 529 ILE A CA 1
ATOM 4143 C C . ILE A 1 529 ? 18.583 -4.549 -9.401 1.00 88.06 529 ILE A C 1
ATOM 4145 O O . ILE A 1 529 ? 18.848 -3.481 -9.941 1.00 88.06 529 ILE A O 1
ATOM 4149 N N . ASP A 1 530 ? 18.489 -5.693 -10.062 1.00 87.75 530 ASP A N 1
ATOM 4150 C CA . ASP A 1 530 ? 18.629 -5.794 -11.510 1.00 87.75 530 ASP A CA 1
ATOM 4151 C C . ASP A 1 530 ? 17.312 -6.282 -12.110 1.00 87.75 530 ASP A C 1
ATOM 4153 O O . ASP A 1 530 ? 16.797 -7.327 -11.707 1.00 87.75 530 ASP A O 1
ATOM 4157 N N . ILE A 1 531 ? 16.734 -5.522 -13.035 1.00 89.94 531 ILE A N 1
ATOM 4158 C CA . ILE A 1 531 ? 15.454 -5.850 -13.671 1.00 89.94 531 ILE A CA 1
ATOM 4159 C C . ILE A 1 531 ? 15.724 -6.511 -15.015 1.00 89.94 531 ILE A C 1
ATOM 4161 O O . ILE A 1 531 ? 16.469 -5.984 -15.842 1.00 89.94 531 ILE A O 1
ATOM 4165 N N . TYR A 1 532 ? 15.102 -7.663 -15.237 1.00 87.38 532 TYR A N 1
ATOM 4166 C CA . TYR A 1 532 ? 15.245 -8.384 -16.490 1.00 87.38 532 TYR A CA 1
ATOM 4167 C C . TYR A 1 532 ? 14.452 -7.711 -17.615 1.00 87.38 532 TYR A C 1
ATOM 4169 O O . TYR A 1 532 ? 13.256 -7.440 -17.463 1.00 87.38 532 TYR A O 1
ATOM 4177 N N . LEU A 1 533 ? 15.119 -7.507 -18.754 1.00 85.62 533 LEU A N 1
ATOM 4178 C CA . LEU A 1 533 ? 14.526 -7.050 -20.006 1.00 85.62 533 LEU A CA 1
ATOM 4179 C C . LEU A 1 533 ? 14.901 -7.973 -21.172 1.00 85.62 533 LEU A C 1
ATOM 4181 O O . LEU A 1 533 ? 16.042 -8.426 -21.288 1.00 85.62 533 LEU A O 1
ATOM 4185 N N . ASP A 1 534 ? 13.974 -8.170 -22.107 1.00 82.25 534 ASP A N 1
ATOM 4186 C CA . ASP A 1 534 ? 14.245 -8.909 -23.350 1.00 82.25 534 ASP A CA 1
ATOM 4187 C C . ASP A 1 534 ? 15.069 -8.071 -24.351 1.00 82.25 534 ASP A C 1
ATOM 4189 O O . ASP A 1 534 ? 15.795 -8.597 -25.202 1.00 82.25 534 ASP A O 1
ATOM 4193 N N . SER A 1 535 ? 14.975 -6.740 -24.265 1.00 78.69 535 SER A N 1
ATOM 4194 C CA . SER A 1 535 ? 15.588 -5.803 -25.211 1.00 78.69 535 SER A CA 1
ATOM 4195 C C . SER A 1 535 ? 16.896 -5.209 -24.684 1.00 78.69 535 SER A C 1
ATOM 4197 O O . SER A 1 535 ? 16.902 -4.328 -23.825 1.00 78.69 535 SER A O 1
ATOM 4199 N N . ILE A 1 536 ? 18.022 -5.583 -25.305 1.00 74.75 536 ILE A N 1
ATOM 4200 C CA . ILE A 1 536 ? 19.350 -4.994 -25.018 1.00 74.75 536 ILE A CA 1
ATOM 4201 C C . ILE A 1 536 ? 19.327 -3.469 -25.181 1.00 74.75 536 ILE A C 1
ATOM 4203 O O . ILE A 1 536 ? 19.947 -2.734 -24.414 1.00 74.75 536 ILE A O 1
ATOM 4207 N N . ARG A 1 537 ? 18.611 -2.965 -26.192 1.00 72.56 537 ARG A N 1
ATOM 4208 C CA . ARG A 1 537 ? 18.523 -1.523 -26.450 1.00 72.56 537 ARG A CA 1
ATOM 4209 C C . ARG A 1 537 ? 17.847 -0.792 -25.292 1.00 72.56 537 ARG A C 1
ATOM 4211 O O . ARG A 1 537 ? 18.284 0.300 -24.947 1.00 72.56 537 ARG A O 1
ATOM 4218 N N . GLU A 1 538 ? 16.804 -1.386 -24.730 1.00 75.88 538 GLU A N 1
ATOM 4219 C CA . GLU A 1 538 ? 16.026 -0.811 -23.635 1.00 75.88 538 GLU A CA 1
ATOM 4220 C C . GLU A 1 538 ? 16.801 -0.873 -22.315 1.00 75.88 538 GLU A C 1
ATOM 4222 O O . GLU A 1 538 ? 16.910 0.140 -21.624 1.00 75.88 538 GLU A O 1
ATOM 4227 N N . ALA A 1 539 ? 17.479 -1.994 -22.045 1.00 71.62 539 ALA A N 1
ATOM 4228 C CA . ALA A 1 539 ? 18.400 -2.118 -20.915 1.00 71.62 539 ALA A CA 1
ATOM 4229 C C . ALA A 1 539 ? 19.513 -1.055 -20.959 1.00 71.62 539 ALA A C 1
ATOM 4231 O O . ALA A 1 539 ? 19.781 -0.363 -19.976 1.00 71.62 539 ALA A O 1
ATOM 4232 N N . LEU A 1 540 ? 20.105 -0.824 -22.135 1.00 69.38 540 LEU A N 1
ATOM 4233 C CA . LEU A 1 540 ? 21.136 0.202 -22.315 1.00 69.38 540 LEU A CA 1
ATOM 4234 C C . LEU A 1 540 ? 20.616 1.643 -22.227 1.00 69.38 540 LEU A C 1
ATOM 4236 O O . LEU A 1 540 ? 21.421 2.546 -21.985 1.00 69.38 540 LEU A O 1
ATOM 4240 N N . GLN A 1 541 ? 19.324 1.878 -22.456 1.00 71.25 541 GLN A N 1
ATOM 4241 C CA . GLN A 1 541 ? 18.704 3.199 -22.324 1.00 71.25 541 GLN A CA 1
ATOM 4242 C C . GLN A 1 541 ? 18.356 3.518 -20.870 1.00 71.25 541 GLN A C 1
ATOM 4244 O O . GLN A 1 541 ? 18.591 4.642 -20.434 1.00 71.25 541 GLN A O 1
ATOM 4249 N N . ASN A 1 542 ? 17.877 2.527 -20.117 1.00 68.81 542 ASN A N 1
ATOM 4250 C CA . ASN A 1 542 ? 17.492 2.687 -18.714 1.00 68.81 542 ASN A CA 1
ATOM 4251 C C . ASN A 1 542 ? 18.655 2.479 -17.728 1.00 68.81 542 ASN A C 1
ATOM 4253 O O . ASN A 1 542 ? 18.471 2.706 -16.539 1.00 68.81 542 ASN A O 1
ATOM 4257 N N . ARG A 1 543 ? 19.837 2.078 -18.231 1.00 65.31 543 ARG A N 1
ATOM 4258 C CA . ARG A 1 543 ? 21.141 1.841 -17.571 1.00 65.31 543 ARG A CA 1
ATOM 4259 C C . ARG A 1 543 ? 21.139 1.748 -16.049 1.00 65.31 543 ARG A C 1
ATOM 4261 O O . ARG A 1 543 ? 21.463 0.680 -15.539 1.00 65.31 543 ARG A O 1
ATOM 4268 N N . LYS A 1 544 ? 20.899 2.860 -15.347 1.00 82.88 544 LYS A N 1
ATOM 4269 C CA . LYS A 1 544 ? 20.814 2.918 -13.887 1.00 82.88 544 LYS A CA 1
ATOM 4270 C C . LYS A 1 544 ? 19.880 4.027 -13.434 1.00 82.88 544 LYS A C 1
ATOM 4272 O O . LYS A 1 544 ? 20.003 5.156 -13.908 1.00 82.88 544 LYS A O 1
ATOM 4277 N N . ILE A 1 545 ? 19.044 3.723 -12.453 1.00 89.25 545 ILE A N 1
ATOM 4278 C CA . ILE A 1 545 ? 18.288 4.714 -11.685 1.00 89.25 545 ILE A CA 1
ATOM 4279 C C . ILE A 1 545 ? 18.483 4.448 -10.192 1.00 89.25 545 ILE A C 1
ATOM 4281 O O . ILE A 1 545 ? 18.750 3.319 -9.788 1.00 89.25 545 ILE A O 1
ATOM 4285 N N . VAL A 1 546 ? 18.360 5.484 -9.368 1.00 86.75 546 VAL A N 1
ATOM 4286 C CA . VAL A 1 546 ? 18.257 5.337 -7.912 1.00 86.75 546 VAL A CA 1
ATOM 4287 C C . VAL A 1 546 ? 16.826 5.663 -7.538 1.00 86.75 546 VAL A C 1
ATOM 4289 O O . VAL A 1 546 ? 16.278 6.667 -7.991 1.00 86.75 546 VAL A O 1
ATOM 4292 N N . SER A 1 547 ? 16.200 4.776 -6.780 1.00 86.75 547 SER A N 1
ATOM 4293 C CA . SER A 1 547 ? 14.790 4.896 -6.430 1.00 86.75 547 SER A CA 1
ATOM 4294 C C . SER A 1 547 ? 14.516 4.207 -5.103 1.00 86.75 547 SER A C 1
ATOM 4296 O O . SER A 1 547 ? 15.237 3.295 -4.680 1.00 86.75 547 SER A O 1
ATOM 4298 N N . ARG A 1 548 ? 13.462 4.668 -4.427 1.00 84.56 548 ARG A N 1
ATOM 4299 C CA . ARG A 1 548 ? 12.963 4.004 -3.229 1.00 84.56 548 ARG A CA 1
ATOM 4300 C C . ARG A 1 548 ? 12.263 2.712 -3.605 1.00 84.56 548 ARG A C 1
ATOM 4302 O O . ARG A 1 548 ? 11.310 2.707 -4.380 1.00 84.56 548 ARG A O 1
ATOM 4309 N N . VAL A 1 549 ? 12.696 1.632 -2.975 1.00 85.75 549 VAL A N 1
ATOM 4310 C CA . VAL A 1 549 ? 12.117 0.311 -3.184 1.00 85.75 549 VAL A CA 1
ATOM 4311 C C . VAL A 1 549 ? 11.236 -0.032 -2.013 1.00 85.75 549 VAL A C 1
ATOM 4313 O O . VAL A 1 549 ? 11.602 0.151 -0.851 1.00 85.75 549 VAL A O 1
ATOM 4316 N N . PHE A 1 550 ? 10.080 -0.586 -2.332 1.00 89.38 550 PHE A N 1
ATOM 4317 C CA . PHE A 1 550 ? 9.150 -1.076 -1.346 1.00 89.38 550 PHE A CA 1
ATOM 4318 C C . PHE A 1 550 ? 8.986 -2.584 -1.510 1.00 89.38 550 PHE A C 1
ATOM 4320 O O . PHE A 1 550 ? 8.961 -3.090 -2.627 1.00 89.38 550 PHE A O 1
ATOM 4327 N N . VAL A 1 551 ? 8.870 -3.321 -0.408 1.00 89.88 551 VAL A N 1
ATOM 4328 C CA . VAL A 1 551 ? 8.639 -4.774 -0.420 1.00 89.88 551 VAL A CA 1
ATOM 4329 C C . VAL A 1 551 ? 7.245 -5.086 0.094 1.00 89.88 551 VAL A C 1
ATOM 4331 O O . VAL A 1 551 ? 6.786 -4.485 1.066 1.00 89.88 551 VAL A O 1
ATOM 4334 N N . TRP A 1 552 ? 6.555 -6.007 -0.569 1.00 89.25 552 TRP A N 1
ATOM 4335 C CA . TRP A 1 552 ? 5.200 -6.391 -0.207 1.00 89.25 552 TRP A CA 1
ATOM 4336 C C . TRP A 1 552 ? 5.153 -6.903 1.235 1.00 89.25 552 TRP A C 1
ATOM 4338 O O . TRP A 1 552 ? 6.009 -7.674 1.679 1.00 89.25 552 TRP A O 1
ATOM 4348 N N . ARG A 1 553 ? 4.156 -6.417 1.973 1.00 74.56 553 ARG A N 1
ATOM 4349 C CA . ARG A 1 553 ? 3.921 -6.752 3.374 1.00 74.56 553 ARG A CA 1
ATOM 4350 C C . ARG A 1 553 ? 3.186 -8.089 3.443 1.00 74.56 553 ARG A C 1
ATOM 4352 O O . ARG A 1 553 ? 1.981 -8.128 3.220 1.00 74.56 553 ARG A O 1
ATOM 4359 N N . ASP A 1 554 ? 3.932 -9.139 3.760 1.00 57.81 554 ASP A N 1
ATOM 4360 C CA . ASP A 1 554 ? 3.401 -10.469 4.100 1.00 57.81 554 ASP A CA 1
ATOM 4361 C C . ASP A 1 554 ? 2.696 -10.473 5.469 1.00 57.81 554 ASP A C 1
ATOM 4363 O O . ASP A 1 554 ? 3.258 -9.862 6.424 1.00 57.81 554 ASP A O 1
#